Protein AF-A0A6L5GG26-F1 (afdb_monomer_lite)

Radius of gyration: 34.97 Å; chains: 1; bounding box: 91×90×114 Å

Foldseek 3Di:
DDDDDDPDDPDPDDDPPPDPPPPPDDDDDPDDDDDDPPPDPPPPPQFDEAPPPPFPDDSAQLLLVLLLLLLAAALAAPLLLLAFAADQLAFAFAPVLSSLQSQQSYFVPNRCVHLVVVLVCLVCVPLVVLVCVLVVLVVVLVVVCVPDDDPVSVVVNVQSVLVSVVSVVVSVVSVVLSVLSNVLSVLSCVLCVNNNSHHHAQAWDWDADDDLLVRQWIFTGGHQARDHGDIDGLVCQLVVLSNLSHHSVLSVVLVVQLVVQLVVQQVQQQDPVNCVVVVNDNPPTQDSVNSSVVSSVVSCVVCVVVVVVSVVVSVVSNVVSSVSSNVSSVSSVVSVVSSDDDPDPDDRRPPDDVVVVPDDPPDDDPRGRNHRRHRDDDTHSDTHDSPPPDPPDDPPPPDDDDDDDDDDDDDDDDDDDDDDDDDDDDDDDDDDDDDDDDDDDDDDDDDDDDDD

Sequence (452 aa):
MSDDQSYLGLDAAAPVAAAPAFGYVEAPAADAPPGPVETQPGIVAVRPPCSNAACGNATVHPAEQAWQQLVSAVPVERQLFRLRPKESAMAYPTEADFRAAVAAVRPEQADAHSLERLRGAWTEEVSGRLADWSEQIRSNLNDLAEGWSGADFEAFEAACGQTRELVEDLIDDVDTTVASLQSTEDALYSLQGGDSGEIPYPAPQFWIDGDWHSWVSVHVRPAWWHGDCIQYTCEEAEHVLALGGGDPELATEIIDYIDERILHYIDYYSSPVTIEREGLDPSRGLTVEEAKELAVADAVEHYGTLVDQNWGAYDARHAEIDDDIAQRGADTDAEDRSVRTVRSDKEYPSAADPAYMDLEPPPMDPPAGAAQPQATEDPSLEPPVAETPPPAGEEPAEDDQVSGGLASGGTGSAATGSGGGAFPASAAATAAPSAGAATAAGTTLGAATAAG

Structure (mmCIF, N/CA/C/O backbone):
data_AF-A0A6L5GG26-F1
#
_entry.id   AF-A0A6L5GG26-F1
#
loop_
_atom_site.group_PDB
_atom_site.id
_atom_site.type_symbol
_atom_site.label_atom_id
_atom_site.label_alt_id
_atom_site.label_comp_id
_atom_site.label_asym_id
_atom_site.label_entity_id
_atom_site.label_seq_id
_atom_site.pdbx_PDB_ins_code
_atom_site.Cartn_x
_atom_site.Cartn_y
_atom_site.Cartn_z
_atom_site.occupancy
_atom_site.B_iso_or_equiv
_atom_site.auth_seq_id
_atom_site.auth_comp_id
_atom_site.auth_asym_id
_atom_site.auth_atom_id
_atom_site.pdbx_PDB_model_num
ATOM 1 N N . MET A 1 1 ? -0.793 -57.066 -12.390 1.00 39.25 1 MET A N 1
ATOM 2 C CA . MET A 1 1 ? -0.217 -55.764 -12.774 1.00 39.25 1 MET A CA 1
ATOM 3 C C . MET A 1 1 ? -1.379 -54.784 -12.706 1.00 39.25 1 MET A C 1
ATOM 5 O O . MET A 1 1 ? -1.954 -54.486 -13.736 1.00 39.25 1 MET A O 1
ATOM 9 N N . SER A 1 2 ? -1.990 -54.495 -11.555 1.00 37.44 2 SER A N 1
ATOM 10 C CA . SER A 1 2 ? -1.454 -54.205 -10.213 1.00 37.44 2 SER A CA 1
ATOM 11 C C . SER A 1 2 ? -0.486 -53.038 -10.264 1.00 37.44 2 SER A C 1
ATOM 13 O O . SER A 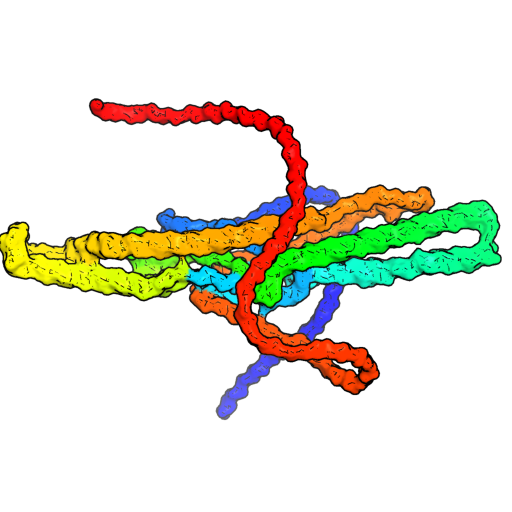1 2 ? 0.696 -53.292 -10.433 1.00 37.44 2 SER A O 1
ATOM 15 N N . ASP A 1 3 ? -1.041 -51.832 -10.171 1.00 34.97 3 ASP A N 1
ATOM 16 C CA . ASP A 1 3 ? -0.489 -50.713 -9.408 1.00 34.97 3 ASP A CA 1
ATOM 17 C C . ASP A 1 3 ? -1.676 -49.854 -8.942 1.00 34.97 3 ASP A C 1
ATOM 19 O O . ASP A 1 3 ? -2.150 -48.952 -9.627 1.00 34.97 3 ASP A O 1
ATOM 23 N N . ASP A 1 4 ? -2.204 -50.248 -7.780 1.00 37.06 4 ASP A N 1
ATOM 24 C CA . ASP A 1 4 ? -2.935 -49.381 -6.862 1.00 37.06 4 ASP A CA 1
ATOM 25 C C . ASP A 1 4 ? -1.908 -48.421 -6.246 1.00 37.06 4 ASP A C 1
ATOM 27 O O . ASP A 1 4 ? -1.039 -48.855 -5.487 1.00 37.06 4 ASP A O 1
ATOM 31 N N . GLN A 1 5 ? -2.008 -47.124 -6.534 1.00 36.12 5 GLN A N 1
ATOM 32 C CA . GLN A 1 5 ? -1.463 -46.099 -5.647 1.00 36.12 5 GLN A CA 1
ATOM 33 C C . GLN A 1 5 ? -2.622 -45.317 -5.041 1.00 36.12 5 GLN A C 1
ATOM 35 O O . GLN A 1 5 ? -3.267 -44.478 -5.662 1.00 36.12 5 GLN A O 1
ATOM 40 N N . SER A 1 6 ? -2.883 -45.693 -3.796 1.00 34.72 6 SER A N 1
ATOM 41 C CA . SER A 1 6 ? -3.738 -45.050 -2.817 1.00 34.72 6 SER A CA 1
ATOM 42 C C . SER A 1 6 ? -3.426 -43.559 -2.686 1.00 34.72 6 SER A C 1
ATOM 44 O O . SER A 1 6 ? -2.351 -43.187 -2.213 1.00 34.72 6 SER A O 1
ATOM 46 N N . TYR A 1 7 ? -4.400 -42.723 -3.033 1.00 29.70 7 TYR A N 1
ATOM 47 C CA . TYR A 1 7 ? -4.482 -41.345 -2.567 1.00 29.70 7 TYR A CA 1
ATOM 48 C C . TYR A 1 7 ? -4.871 -41.395 -1.081 1.00 29.70 7 TYR A C 1
ATOM 50 O O . TYR A 1 7 ? -5.991 -41.773 -0.731 1.00 29.70 7 TYR A O 1
ATOM 58 N N . LEU A 1 8 ? -3.892 -41.149 -0.209 1.00 30.97 8 LEU A N 1
ATOM 59 C CA . LEU A 1 8 ? -4.080 -41.041 1.236 1.00 30.97 8 LEU A CA 1
ATOM 60 C C . LEU A 1 8 ? -4.685 -39.673 1.557 1.00 30.97 8 LEU A C 1
ATOM 62 O O . LEU A 1 8 ? -4.355 -38.676 0.922 1.00 30.97 8 LEU A O 1
ATOM 66 N N . GLY A 1 9 ? -5.623 -39.686 2.498 1.00 27.36 9 GLY A N 1
ATOM 67 C CA . GLY A 1 9 ? -6.610 -38.642 2.711 1.00 27.36 9 GLY A CA 1
ATOM 68 C C . GLY A 1 9 ? -6.042 -37.284 3.109 1.00 27.36 9 GLY A C 1
ATOM 69 O O . GLY A 1 9 ? -5.126 -37.178 3.919 1.00 27.36 9 GLY A O 1
ATOM 70 N N . LEU A 1 10 ? -6.687 -36.246 2.581 1.00 30.56 10 LEU A N 1
ATOM 71 C CA . LEU A 1 10 ? -6.877 -35.010 3.323 1.00 30.56 10 LEU A CA 1
ATOM 72 C C . LEU A 1 10 ? -7.882 -35.332 4.429 1.00 30.56 10 LEU A C 1
ATOM 74 O O . LEU A 1 10 ? -9.056 -35.589 4.154 1.00 30.56 10 LEU A O 1
ATOM 78 N N . ASP A 1 11 ? -7.378 -35.418 5.656 1.00 29.95 11 ASP A N 1
ATOM 79 C CA . ASP A 1 11 ? -8.200 -35.552 6.847 1.00 29.95 11 ASP A CA 1
ATOM 80 C C . ASP A 1 11 ?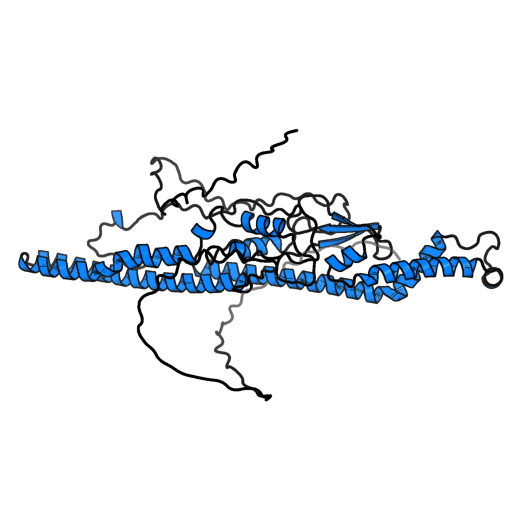 -9.250 -34.439 6.873 1.00 29.95 11 ASP A C 1
ATOM 82 O O . ASP A 1 11 ? -8.967 -33.250 6.707 1.00 29.95 11 ASP A O 1
ATOM 86 N N . ALA A 1 12 ? -10.490 -34.876 7.057 1.00 33.94 12 ALA A N 1
ATOM 87 C CA . ALA A 1 12 ? -11.631 -34.027 7.302 1.00 33.94 12 ALA A CA 1
ATOM 88 C C . ALA A 1 12 ? -11.393 -33.185 8.561 1.00 33.94 12 ALA A C 1
ATOM 90 O O . ALA A 1 12 ? -10.973 -33.720 9.583 1.00 33.94 12 ALA A O 1
ATOM 91 N N . ALA A 1 13 ? -11.724 -31.895 8.468 1.00 34.66 13 ALA A N 1
ATOM 92 C CA . ALA A 1 13 ? -12.047 -31.007 9.581 1.00 34.66 13 ALA A CA 1
ATOM 93 C C . ALA A 1 13 ? -11.188 -31.215 10.841 1.00 34.66 13 ALA A C 1
ATOM 95 O O . ALA A 1 13 ? -11.595 -31.894 11.788 1.00 34.66 13 ALA A O 1
ATOM 96 N N . ALA A 1 14 ? -10.031 -30.547 10.893 1.00 27.23 14 ALA A N 1
ATOM 97 C CA . ALA A 1 14 ? -9.472 -30.195 12.190 1.00 27.23 14 ALA A CA 1
ATOM 98 C C . ALA A 1 14 ? -10.587 -29.482 12.983 1.00 27.23 14 ALA A C 1
ATOM 100 O O . ALA A 1 14 ? -11.199 -28.552 12.446 1.00 27.23 14 ALA A O 1
ATOM 101 N N . PRO A 1 15 ? -10.926 -29.936 14.203 1.00 29.53 15 PRO A N 1
ATOM 102 C CA . PRO A 1 15 ? -11.909 -29.243 15.013 1.00 29.53 15 PRO A CA 1
ATOM 103 C C . PRO A 1 15 ? -11.440 -27.801 15.174 1.00 29.53 15 PRO A C 1
ATOM 105 O O . PRO A 1 15 ? -10.262 -27.572 15.453 1.00 29.53 15 PRO A O 1
ATOM 108 N N . VAL A 1 16 ? -12.362 -26.855 14.981 1.00 33.16 16 VAL A N 1
ATOM 109 C CA . VAL A 1 16 ? -12.198 -25.461 15.394 1.00 33.16 16 VAL A CA 1
ATOM 110 C C . VAL A 1 16 ? -11.707 -25.514 16.835 1.00 33.16 16 VAL A C 1
ATOM 112 O O . VAL A 1 16 ? -12.465 -25.857 17.744 1.00 33.16 16 VAL A O 1
ATOM 115 N N . ALA A 1 17 ? -10.409 -25.299 17.038 1.00 30.06 17 ALA A N 1
ATOM 116 C CA . ALA A 1 17 ? -9.887 -25.114 18.371 1.00 30.06 17 ALA A CA 1
ATOM 117 C C . ALA A 1 17 ? -10.632 -23.893 18.904 1.00 30.06 17 ALA A C 1
ATOM 119 O O . ALA A 1 17 ? -10.616 -22.841 18.267 1.00 30.06 17 ALA A O 1
ATOM 120 N N . ALA A 1 18 ? -11.362 -24.064 20.007 1.00 32.12 18 ALA A N 1
ATOM 121 C CA . ALA A 1 18 ? -11.977 -22.937 20.683 1.00 32.12 18 ALA A CA 1
ATOM 122 C C . ALA A 1 18 ? -10.874 -21.899 20.909 1.00 32.12 18 ALA A C 1
ATOM 124 O O . ALA A 1 18 ? -9.852 -22.217 21.526 1.00 32.12 18 ALA A O 1
ATOM 125 N N . ALA A 1 19 ? -11.058 -20.706 20.344 1.00 39.75 19 ALA A N 1
ATOM 126 C CA . ALA A 1 19 ? -10.146 -19.600 20.566 1.00 39.75 19 ALA A CA 1
ATOM 127 C C . ALA A 1 19 ? -9.978 -19.414 22.084 1.00 39.75 19 ALA A C 1
ATOM 129 O O . ALA A 1 19 ? -10.960 -19.568 22.825 1.00 39.75 19 ALA A O 1
ATOM 130 N N . PRO A 1 20 ? -8.760 -19.135 22.578 1.00 34.94 20 PRO A N 1
ATOM 131 C CA . PRO A 1 20 ? -8.593 -18.792 23.978 1.00 34.94 20 PRO A CA 1
ATOM 132 C C . PRO A 1 20 ? -9.508 -17.604 24.291 1.00 34.94 20 PRO A C 1
ATOM 134 O O . PRO A 1 20 ? -9.491 -16.593 23.592 1.00 34.94 20 PRO A O 1
ATOM 137 N N . ALA A 1 21 ? -10.345 -17.749 25.318 1.00 35.31 21 ALA A N 1
ATOM 138 C CA . ALA A 1 21 ? -11.150 -16.644 25.810 1.00 35.31 21 ALA A CA 1
ATOM 139 C C . ALA A 1 21 ? -10.213 -15.487 26.181 1.00 35.31 21 ALA A C 1
ATOM 141 O O . ALA A 1 21 ? -9.207 -15.705 26.867 1.00 35.31 21 ALA A O 1
ATOM 142 N N . PHE A 1 22 ? -10.548 -14.274 25.737 1.00 31.91 22 PHE A N 1
ATOM 143 C CA . PHE A 1 22 ? -9.876 -13.058 26.181 1.00 31.91 22 PHE A CA 1
ATOM 144 C C . PHE A 1 22 ? -9.794 -13.075 27.720 1.00 31.91 22 PHE A C 1
ATOM 146 O O . PHE A 1 22 ? -10.815 -13.124 28.404 1.00 31.91 22 PHE A O 1
ATOM 153 N N . GLY A 1 23 ? -8.574 -13.095 28.267 1.00 36.97 23 GLY A N 1
ATOM 154 C CA . GLY A 1 23 ? -8.336 -12.890 29.700 1.00 36.97 23 GLY A CA 1
ATOM 155 C C . GLY A 1 23 ? -8.005 -14.107 30.574 1.00 36.97 23 GLY A C 1
ATOM 156 O O . GLY A 1 23 ? -7.849 -13.916 31.778 1.00 36.97 23 GLY A O 1
ATOM 157 N N . TYR A 1 24 ? -7.825 -15.329 30.051 1.00 31.59 24 TYR A N 1
ATOM 158 C CA . TYR A 1 24 ? -7.264 -16.421 30.875 1.00 31.59 24 TYR A CA 1
ATOM 159 C C . TYR A 1 24 ? -5.727 -16.400 30.867 1.00 31.59 24 TYR A C 1
ATOM 161 O O . TYR A 1 24 ? -5.071 -17.229 30.242 1.00 31.59 24 TYR A O 1
ATOM 169 N N . VAL A 1 25 ? -5.148 -15.428 31.574 1.00 36.31 25 VAL A N 1
ATOM 170 C CA . VAL A 1 25 ? -3.717 -15.427 31.902 1.00 36.31 25 VAL A CA 1
ATOM 171 C C . VAL A 1 25 ? -3.555 -16.105 33.261 1.00 36.31 25 VAL A C 1
ATOM 173 O O . VAL A 1 25 ? -4.065 -15.631 34.276 1.00 36.31 25 VAL A O 1
ATOM 176 N N . GLU A 1 26 ? -2.873 -17.248 33.284 1.00 35.97 26 GLU A N 1
ATOM 177 C CA . GLU A 1 26 ? -2.429 -17.881 34.525 1.00 35.97 26 GLU A CA 1
ATOM 178 C C . GLU A 1 26 ? -1.509 -16.890 35.258 1.00 35.97 26 GLU A C 1
ATOM 180 O O . GLU A 1 26 ? -0.519 -16.424 34.694 1.00 35.97 26 GLU A O 1
ATOM 185 N N . ALA A 1 27 ? -1.890 -16.493 36.477 1.00 30.77 27 ALA A N 1
ATOM 186 C CA . ALA A 1 27 ? -1.241 -15.404 37.203 1.00 30.77 27 ALA A CA 1
ATOM 187 C C . ALA A 1 27 ? 0.287 -15.614 37.291 1.00 30.77 27 ALA A C 1
ATOM 189 O O . ALA A 1 27 ? 0.726 -16.643 37.820 1.00 30.77 27 ALA A O 1
ATOM 190 N N . PRO A 1 28 ? 1.117 -14.665 36.816 1.00 36.97 28 PRO A N 1
ATOM 191 C CA . PRO A 1 28 ? 2.559 -14.780 36.953 1.00 36.97 28 PRO A CA 1
ATOM 192 C C . PRO A 1 28 ? 2.967 -14.666 38.427 1.00 36.97 28 PRO A C 1
ATOM 194 O O . PRO A 1 28 ? 2.365 -13.942 39.221 1.00 36.97 28 PRO A O 1
ATOM 197 N N . ALA A 1 29 ? 4.012 -15.407 38.800 1.00 41.41 29 ALA A N 1
ATOM 198 C CA . ALA A 1 29 ? 4.591 -15.364 40.137 1.00 41.41 29 ALA A CA 1
ATOM 199 C C . ALA A 1 29 ? 5.025 -13.931 40.506 1.00 41.41 29 ALA A C 1
ATOM 201 O O . ALA A 1 29 ? 5.680 -13.249 39.719 1.00 41.41 29 ALA A O 1
ATOM 202 N N . ALA A 1 30 ? 4.679 -13.509 41.723 1.00 39.22 30 ALA A N 1
ATOM 203 C CA . ALA A 1 30 ? 4.648 -12.126 42.208 1.00 39.22 30 ALA A CA 1
ATOM 204 C C . ALA A 1 30 ? 5.999 -11.373 42.346 1.00 39.22 30 ALA A C 1
ATOM 206 O O . ALA A 1 30 ? 6.051 -10.396 43.081 1.00 39.22 30 ALA A O 1
ATOM 207 N N . ASP A 1 31 ? 7.079 -11.780 41.670 1.00 36.59 31 ASP A N 1
ATOM 208 C CA . ASP A 1 31 ? 8.434 -11.240 41.915 1.00 36.59 31 ASP A CA 1
ATOM 209 C C . ASP A 1 31 ? 9.256 -10.899 40.647 1.00 36.59 31 ASP A C 1
ATOM 211 O O . ASP A 1 31 ? 10.481 -10.766 40.717 1.00 36.59 31 ASP A O 1
ATOM 215 N N . ALA A 1 32 ? 8.634 -10.724 39.475 1.00 36.28 32 ALA A N 1
ATOM 216 C CA . ALA A 1 32 ? 9.358 -10.265 38.282 1.00 36.28 32 ALA A CA 1
ATOM 217 C C . ALA A 1 32 ? 9.387 -8.719 38.203 1.00 36.28 32 ALA A C 1
ATOM 219 O O . ALA A 1 32 ? 8.326 -8.099 38.146 1.00 36.28 32 ALA A O 1
ATOM 220 N N . PRO A 1 33 ? 10.567 -8.064 38.202 1.00 39.16 33 PRO A N 1
ATOM 221 C CA . PRO A 1 33 ? 10.656 -6.612 38.054 1.00 39.16 33 PRO A CA 1
ATOM 222 C C . PRO A 1 33 ? 10.202 -6.164 36.650 1.00 39.16 33 PRO A C 1
ATOM 224 O O . PRO A 1 33 ? 10.444 -6.894 35.685 1.00 39.16 33 PRO A O 1
ATOM 227 N N . PRO A 1 34 ? 9.602 -4.965 36.506 1.00 39.78 34 PRO A N 1
ATOM 228 C CA . PRO A 1 34 ? 9.145 -4.465 35.214 1.00 39.78 34 PRO A CA 1
ATOM 229 C C . PRO A 1 34 ? 10.344 -4.241 34.289 1.00 39.78 34 PRO A C 1
ATOM 231 O O . PRO A 1 34 ? 11.238 -3.438 34.575 1.00 39.78 34 PRO A O 1
ATOM 234 N N . GLY A 1 35 ? 10.378 -4.993 33.189 1.00 34.59 35 GLY A N 1
ATOM 235 C CA . GLY A 1 35 ? 11.324 -4.771 32.103 1.00 34.59 35 GLY A CA 1
ATOM 236 C C . GLY A 1 35 ? 11.020 -3.452 31.382 1.00 34.59 35 GLY A C 1
ATOM 237 O O . GLY A 1 35 ? 9.869 -3.012 31.367 1.00 34.59 35 GLY A O 1
ATOM 238 N N . PRO A 1 36 ? 12.030 -2.783 30.805 1.00 31.41 36 PRO A N 1
ATOM 239 C CA . PRO A 1 36 ? 11.798 -1.605 29.982 1.00 31.41 36 PRO A CA 1
ATOM 240 C C . PRO A 1 36 ? 10.943 -1.980 28.766 1.00 31.41 36 PRO A C 1
ATOM 242 O O . PRO A 1 36 ? 11.166 -3.018 28.148 1.00 31.41 36 PRO A O 1
ATOM 245 N N . VAL A 1 37 ? 9.994 -1.108 28.415 1.00 35.94 37 VAL A N 1
ATOM 246 C CA . VAL A 1 37 ? 9.279 -1.150 27.135 1.00 35.94 37 VAL A CA 1
ATOM 247 C C . VAL A 1 37 ? 10.316 -0.931 26.034 1.00 35.94 37 VAL A C 1
ATOM 249 O O . VAL A 1 37 ? 10.707 0.201 25.747 1.00 35.94 37 VAL A O 1
ATOM 252 N N . GLU A 1 38 ? 10.826 -2.022 25.469 1.00 30.72 38 GLU A N 1
ATOM 253 C CA . GLU A 1 38 ? 11.577 -1.986 24.222 1.00 30.72 38 GLU A CA 1
ATOM 254 C C . GLU A 1 38 ? 10.594 -1.610 23.115 1.00 30.72 38 GLU A C 1
ATOM 256 O O . GLU A 1 38 ? 9.780 -2.417 22.671 1.00 30.72 38 GLU A O 1
ATOM 261 N N . THR A 1 39 ? 10.672 -0.367 22.644 1.00 35.31 39 THR A N 1
ATOM 262 C CA . THR A 1 39 ? 10.288 -0.056 21.270 1.00 35.31 39 THR A CA 1
ATOM 263 C C . THR A 1 39 ? 11.068 -1.009 20.374 1.00 35.31 39 THR A C 1
ATOM 265 O O . THR A 1 39 ? 12.291 -0.889 20.267 1.00 35.31 39 THR A O 1
ATOM 268 N N . GLN A 1 40 ? 10.377 -1.990 19.785 1.00 42.44 40 GLN A N 1
ATOM 269 C CA . GLN A 1 40 ? 11.009 -2.952 18.892 1.00 42.44 40 GLN A CA 1
ATOM 270 C C . GLN A 1 40 ? 11.770 -2.183 17.803 1.00 42.44 40 GLN A C 1
ATOM 272 O O . GLN A 1 40 ? 11.170 -1.368 17.094 1.00 42.44 40 GLN A O 1
ATOM 277 N N . PRO A 1 41 ? 13.084 -2.415 17.642 1.00 35.88 41 PRO A N 1
ATOM 278 C CA . PRO A 1 41 ? 13.752 -2.016 16.423 1.00 35.88 41 PRO A CA 1
ATOM 279 C C . PRO A 1 41 ? 13.068 -2.802 15.310 1.00 35.88 41 PRO A C 1
ATOM 281 O O . PRO A 1 41 ? 13.071 -4.033 15.345 1.00 35.88 41 PRO A O 1
ATOM 284 N N . GLY A 1 42 ? 12.441 -2.102 14.359 1.00 41.41 42 GLY A N 1
ATOM 285 C CA . GLY A 1 42 ? 11.916 -2.736 13.157 1.00 41.41 42 GLY A CA 1
ATOM 286 C C . GLY A 1 42 ? 13.000 -3.658 12.620 1.00 41.41 42 GLY A C 1
ATOM 287 O O . GLY A 1 42 ? 14.117 -3.203 12.357 1.00 41.41 42 GLY A O 1
ATOM 288 N N . ILE A 1 43 ? 12.720 -4.961 12.563 1.00 44.97 43 ILE A N 1
ATOM 289 C CA . ILE A 1 43 ? 13.654 -5.942 12.021 1.00 44.97 43 ILE A CA 1
ATOM 290 C C . ILE A 1 43 ? 13.646 -5.721 10.511 1.00 44.97 43 ILE A C 1
ATOM 292 O O . ILE A 1 43 ? 13.061 -6.482 9.749 1.00 44.97 43 ILE A O 1
ATOM 296 N N . VAL A 1 44 ? 14.280 -4.637 10.068 1.00 50.31 44 VAL A N 1
ATOM 297 C CA . VAL A 1 44 ? 14.690 -4.476 8.686 1.00 50.31 44 VAL A CA 1
ATOM 298 C C . VAL A 1 44 ? 15.762 -5.535 8.512 1.00 50.31 44 VAL A C 1
ATOM 300 O O . VAL A 1 44 ? 16.923 -5.334 8.874 1.00 50.31 44 VAL A O 1
ATOM 303 N N . ALA A 1 45 ? 15.356 -6.714 8.044 1.00 56.81 45 ALA A N 1
ATOM 304 C CA . ALA A 1 45 ? 16.304 -7.690 7.550 1.00 56.81 45 ALA A CA 1
ATOM 305 C C . ALA A 1 45 ? 17.192 -6.938 6.553 1.00 56.81 45 ALA A C 1
ATOM 307 O O . ALA A 1 45 ? 16.696 -6.370 5.580 1.00 56.81 45 ALA A O 1
ATOM 308 N N . VAL A 1 46 ? 18.489 -6.829 6.850 1.00 68.62 46 VAL A N 1
ATOM 309 C CA . VAL A 1 46 ? 19.433 -6.145 5.967 1.00 68.62 46 VAL A CA 1
ATOM 310 C C . VAL A 1 46 ? 19.499 -6.973 4.692 1.00 68.62 46 VAL A C 1
ATOM 312 O O . VAL A 1 46 ? 20.186 -7.993 4.638 1.00 68.62 46 VAL A O 1
ATOM 315 N N . ARG A 1 47 ? 18.725 -6.571 3.683 1.00 85.12 47 ARG A N 1
ATOM 316 C CA . ARG A 1 47 ? 18.696 -7.255 2.395 1.00 85.12 47 ARG A CA 1
ATOM 317 C C . ARG A 1 47 ? 19.967 -6.904 1.632 1.00 85.12 47 ARG A C 1
ATOM 319 O O . ARG A 1 47 ? 20.336 -5.725 1.584 1.00 85.12 47 ARG A O 1
ATOM 326 N N . PRO A 1 48 ? 20.663 -7.900 1.056 1.00 86.12 48 PRO A N 1
ATOM 327 C CA . PRO A 1 48 ? 21.876 -7.626 0.311 1.00 86.12 48 PRO A CA 1
ATOM 328 C C . PRO A 1 48 ? 21.568 -6.702 -0.883 1.00 86.12 48 PRO A C 1
ATOM 330 O O . PRO A 1 48 ? 20.501 -6.821 -1.508 1.00 86.12 48 PRO A O 1
ATOM 333 N N . PRO A 1 49 ? 22.478 -5.763 -1.201 1.00 88.56 49 PRO A N 1
ATOM 334 C CA . PRO A 1 49 ? 22.406 -5.024 -2.451 1.00 88.56 49 PRO A CA 1
ATOM 335 C C . PRO A 1 49 ? 22.585 -5.962 -3.644 1.00 88.56 49 PRO A C 1
ATOM 337 O O . PRO A 1 49 ? 23.012 -7.108 -3.494 1.00 88.56 49 PRO A O 1
ATOM 340 N N . CYS A 1 50 ? 22.239 -5.457 -4.827 1.00 92.06 50 CYS A N 1
ATOM 341 C CA . CYS A 1 50 ? 22.520 -6.146 -6.082 1.00 92.06 50 CYS A CA 1
ATOM 342 C C . CYS A 1 50 ? 24.021 -6.466 -6.193 1.00 92.06 50 CYS A C 1
ATOM 344 O O . CYS A 1 50 ? 24.865 -5.700 -5.717 1.00 92.06 50 CYS A O 1
ATOM 346 N N . SER A 1 51 ? 24.358 -7.593 -6.821 1.00 93.38 51 SER A N 1
ATOM 347 C CA . SER A 1 51 ? 25.747 -7.977 -7.083 1.00 93.38 51 SER A CA 1
ATOM 348 C C . SER A 1 51 ? 26.449 -6.990 -8.022 1.00 93.38 51 SER A C 1
ATOM 350 O O . SER A 1 51 ? 27.661 -6.785 -7.908 1.00 93.38 51 SER A O 1
ATOM 352 N N . ASN A 1 52 ? 25.685 -6.323 -8.895 1.00 91.31 52 ASN A N 1
ATOM 353 C CA . ASN A 1 52 ? 26.147 -5.182 -9.669 1.00 91.31 52 ASN A CA 1
ATOM 354 C C . ASN A 1 52 ? 26.178 -3.929 -8.780 1.00 91.31 52 ASN A C 1
ATOM 356 O O . ASN A 1 52 ? 25.143 -3.362 -8.433 1.00 91.31 52 ASN A O 1
ATOM 360 N N . ALA A 1 53 ? 27.386 -3.476 -8.438 1.00 91.12 53 ALA A N 1
ATOM 361 C CA . ALA A 1 53 ? 27.599 -2.312 -7.579 1.00 91.12 53 ALA A CA 1
ATOM 362 C C . ALA A 1 53 ? 27.112 -0.980 -8.188 1.00 91.12 53 ALA A C 1
ATOM 364 O O . ALA A 1 53 ? 27.006 0.002 -7.455 1.00 91.12 53 ALA A O 1
ATOM 365 N N . ALA A 1 54 ? 26.853 -0.932 -9.500 1.00 91.38 54 ALA A N 1
ATOM 366 C CA . ALA A 1 54 ? 26.290 0.231 -10.181 1.00 91.38 54 ALA A CA 1
ATOM 367 C C . ALA A 1 54 ? 24.752 0.235 -10.203 1.00 91.38 54 ALA A C 1
ATOM 369 O O . ALA A 1 54 ? 24.166 1.267 -10.525 1.00 91.38 54 ALA A O 1
ATOM 370 N N . CYS A 1 55 ? 24.107 -0.884 -9.845 1.00 91.81 55 CYS A N 1
ATOM 371 C CA . CYS A 1 55 ? 22.654 -0.998 -9.858 1.00 91.81 55 CYS A CA 1
ATOM 372 C C . CYS A 1 55 ? 22.014 0.034 -8.921 1.00 91.81 55 CYS A C 1
ATOM 374 O O . CYS A 1 55 ? 22.311 0.078 -7.725 1.00 91.81 55 CYS A O 1
ATOM 376 N N . GLY A 1 56 ? 21.133 0.864 -9.484 1.00 91.06 56 GLY A N 1
ATOM 377 C CA . GLY A 1 56 ? 20.456 1.956 -8.784 1.00 91.06 56 GLY A CA 1
ATOM 378 C C . GLY A 1 56 ? 19.206 1.545 -8.003 1.00 91.06 56 GLY A C 1
ATOM 379 O O . GLY A 1 56 ? 18.674 2.371 -7.264 1.00 91.06 56 GLY A O 1
ATOM 380 N N . ASN A 1 57 ? 18.741 0.297 -8.138 1.00 93.19 57 ASN A N 1
ATOM 381 C CA . ASN A 1 57 ? 17.572 -0.194 -7.403 1.00 93.19 57 ASN A CA 1
ATOM 382 C C . ASN A 1 57 ? 17.830 -0.161 -5.891 1.00 93.19 57 ASN A C 1
ATOM 384 O O . ASN A 1 57 ? 18.872 -0.615 -5.404 1.00 93.19 57 ASN A O 1
ATOM 388 N N . ALA A 1 58 ? 16.856 0.334 -5.131 1.00 91.69 58 ALA A N 1
ATOM 389 C CA . ALA A 1 58 ? 16.967 0.411 -3.686 1.00 91.69 58 ALA A CA 1
ATOM 390 C C . ALA A 1 58 ? 16.932 -0.995 -3.069 1.00 91.69 58 ALA A C 1
ATOM 392 O O . ALA A 1 58 ? 16.198 -1.880 -3.500 1.00 91.69 58 ALA A O 1
ATOM 393 N N . THR A 1 59 ? 17.711 -1.226 -2.011 1.00 90.38 59 THR A N 1
ATOM 394 C CA . THR A 1 59 ? 17.627 -2.488 -1.249 1.00 90.38 59 THR A CA 1
ATOM 395 C C . THR A 1 59 ? 16.315 -2.610 -0.485 1.00 90.38 59 THR A C 1
ATOM 397 O O . THR A 1 59 ? 15.809 -3.718 -0.266 1.00 90.38 59 THR A O 1
ATOM 400 N N . VAL A 1 60 ? 15.777 -1.457 -0.084 1.00 91.25 60 VAL A N 1
ATOM 401 C CA . VAL A 1 60 ? 14.469 -1.302 0.532 1.00 91.25 60 VAL A CA 1
ATOM 402 C C . VAL A 1 60 ? 13.617 -0.386 -0.308 1.00 91.25 60 VAL A C 1
ATOM 404 O O . VAL A 1 60 ? 13.969 0.777 -0.495 1.00 91.25 60 VAL A O 1
ATOM 407 N N . HIS A 1 61 ? 12.516 -0.931 -0.821 1.00 93.00 61 HIS A N 1
ATOM 408 C CA . HIS A 1 61 ? 11.584 -0.152 -1.603 1.00 93.00 61 HIS A CA 1
ATOM 409 C C . HIS A 1 61 ? 10.897 0.874 -0.675 1.00 93.00 61 HIS A C 1
ATOM 411 O O . HIS A 1 61 ? 10.435 0.506 0.410 1.00 93.00 61 HIS A O 1
ATOM 417 N N . PRO A 1 62 ? 10.831 2.165 -1.056 1.00 92.12 62 PRO A N 1
ATOM 418 C CA . PRO A 1 62 ? 10.384 3.247 -0.172 1.00 92.12 62 PRO A CA 1
ATOM 419 C C . PRO A 1 62 ? 8.956 3.059 0.365 1.00 92.12 62 PRO A C 1
ATOM 421 O O . PRO A 1 62 ? 8.692 3.369 1.524 1.00 92.12 62 PRO A O 1
ATOM 424 N N . ALA A 1 63 ? 8.056 2.492 -0.441 1.00 94.69 63 ALA A N 1
ATOM 425 C CA . ALA A 1 63 ? 6.672 2.232 -0.045 1.00 94.69 63 ALA A CA 1
ATOM 426 C C . ALA A 1 63 ? 6.460 1.008 0.880 1.00 94.69 63 ALA A C 1
ATOM 428 O O . ALA A 1 63 ? 5.360 0.835 1.401 1.00 94.69 63 ALA A O 1
ATOM 429 N N . GLU A 1 64 ? 7.471 0.160 1.138 1.00 94.31 64 GLU A N 1
ATOM 430 C CA . GLU A 1 64 ? 7.275 -1.088 1.908 1.00 94.31 64 GLU A CA 1
ATOM 431 C C . GLU A 1 64 ? 6.767 -0.849 3.331 1.00 94.31 64 GLU A C 1
ATOM 433 O O . GLU A 1 64 ? 5.940 -1.613 3.824 1.00 94.31 64 GLU A O 1
ATOM 438 N N . GLN A 1 65 ? 7.273 0.181 4.015 1.00 92.00 65 GLN A N 1
ATOM 439 C CA . GLN A 1 65 ? 6.893 0.452 5.403 1.00 92.00 65 GLN A CA 1
ATOM 440 C C . GLN A 1 65 ? 5.446 0.943 5.497 1.00 92.00 65 GLN A C 1
ATOM 442 O O . GLN A 1 65 ? 4.674 0.415 6.295 1.00 92.00 65 GLN A O 1
ATOM 447 N N . ALA A 1 66 ? 5.079 1.917 4.662 1.00 93.62 66 ALA A N 1
ATOM 448 C CA . ALA A 1 66 ? 3.725 2.458 4.622 1.00 93.62 66 ALA A CA 1
ATOM 449 C C . ALA A 1 66 ? 2.706 1.385 4.207 1.00 93.62 66 ALA A C 1
ATOM 451 O O . ALA A 1 66 ? 1.620 1.313 4.777 1.00 93.62 66 ALA A O 1
ATOM 452 N N . TRP A 1 67 ? 3.081 0.489 3.288 1.00 95.31 67 TRP A N 1
ATOM 453 C CA . TRP A 1 67 ? 2.238 -0.644 2.915 1.00 95.31 67 TRP A CA 1
ATOM 454 C C . TRP A 1 67 ? 2.018 -1.623 4.075 1.00 95.31 67 TRP A C 1
ATOM 456 O O . TRP A 1 67 ? 0.889 -2.033 4.332 1.00 95.31 67 TRP A O 1
ATOM 466 N N . GLN A 1 68 ? 3.074 -1.975 4.819 1.00 93.56 68 GLN A N 1
ATOM 467 C CA . GLN A 1 68 ? 2.944 -2.840 5.999 1.00 93.56 68 GLN A CA 1
ATOM 468 C C . GLN A 1 68 ? 2.039 -2.206 7.058 1.00 93.56 68 GLN A C 1
ATOM 470 O O . GLN A 1 68 ? 1.184 -2.888 7.616 1.00 93.56 68 GLN A O 1
ATOM 475 N N . GLN A 1 69 ? 2.177 -0.902 7.306 1.00 91.56 69 GLN A N 1
ATOM 476 C CA . GLN A 1 69 ? 1.285 -0.177 8.214 1.00 91.56 69 GLN A CA 1
ATOM 477 C C . GLN A 1 69 ? -0.168 -0.255 7.738 1.00 91.56 69 GLN A C 1
ATOM 479 O O . GLN A 1 69 ? -1.030 -0.688 8.502 1.00 91.56 69 GLN A O 1
ATOM 484 N N . LEU A 1 70 ? -0.416 0.057 6.462 1.00 93.44 70 LEU A N 1
ATOM 485 C CA . LEU A 1 70 ? -1.741 -0.013 5.851 1.00 93.44 70 LEU A CA 1
ATOM 486 C C . LEU A 1 70 ? -2.383 -1.397 6.018 1.00 93.44 70 LEU A C 1
ATOM 488 O O . LEU A 1 70 ? -3.558 -1.478 6.355 1.00 93.44 70 LEU A O 1
ATOM 492 N N . VAL A 1 71 ? -1.636 -2.485 5.807 1.00 93.06 71 VAL A N 1
ATOM 493 C CA . VAL A 1 71 ? -2.170 -3.863 5.808 1.00 93.06 71 VAL A CA 1
ATOM 494 C C . VAL A 1 71 ? -2.243 -4.497 7.200 1.00 93.06 71 VAL A C 1
ATOM 496 O O . VAL A 1 71 ? -2.989 -5.464 7.392 1.00 93.06 71 VAL A O 1
ATOM 499 N N . SER A 1 72 ? -1.504 -3.957 8.173 1.00 90.81 72 SER A N 1
ATOM 500 C CA . SER A 1 72 ? -1.456 -4.479 9.546 1.00 90.81 72 SER A CA 1
ATOM 501 C C . SER A 1 72 ? -2.802 -4.445 10.263 1.00 90.81 72 SER A C 1
ATOM 503 O O . SER A 1 72 ? -3.107 -5.356 11.032 1.00 90.81 72 SER A O 1
ATOM 505 N N . ALA A 1 73 ? -3.637 -3.448 9.967 1.00 89.25 73 ALA A N 1
ATOM 506 C CA . ALA A 1 73 ? -4.990 -3.386 10.490 1.00 89.25 73 ALA A CA 1
ATOM 507 C C . ALA A 1 73 ? -5.877 -4.483 9.878 1.00 89.25 73 ALA A C 1
ATOM 509 O O . ALA A 1 73 ? -5.813 -4.763 8.676 1.00 89.25 73 ALA A O 1
ATOM 510 N N . VAL A 1 74 ? -6.750 -5.065 10.703 1.00 92.31 74 VAL A N 1
ATOM 511 C CA . VAL A 1 74 ? -7.768 -6.039 10.289 1.00 92.31 74 VAL A CA 1
ATOM 512 C C . VAL A 1 74 ? -9.144 -5.455 10.631 1.00 92.31 74 VAL A C 1
ATOM 514 O O . VAL A 1 74 ? -9.603 -5.604 11.762 1.00 92.31 74 VAL A O 1
ATOM 517 N N . PRO A 1 75 ? -9.799 -4.735 9.703 1.00 92.06 75 PRO A N 1
ATOM 518 C CA . PRO A 1 75 ? -11.086 -4.101 9.982 1.00 92.06 75 PRO A CA 1
ATOM 519 C C . PRO A 1 75 ? -12.190 -5.139 10.214 1.00 92.06 75 PRO A C 1
ATOM 521 O O . PRO A 1 75 ? -12.823 -5.149 11.265 1.00 92.06 75 PRO A O 1
ATOM 524 N N . VAL A 1 76 ? -12.343 -6.065 9.264 1.00 92.50 76 VAL A N 1
ATOM 525 C CA . VAL A 1 76 ? -13.403 -7.084 9.244 1.00 92.50 76 VAL A CA 1
ATOM 526 C C . VAL A 1 76 ? -12.816 -8.488 9.194 1.00 92.50 76 VAL A C 1
ATOM 528 O O . VAL A 1 76 ? -11.697 -8.695 8.707 1.00 92.50 76 VAL A O 1
ATOM 531 N N . GLU A 1 77 ? -13.578 -9.470 9.663 1.00 89.25 77 GLU A N 1
ATOM 532 C CA . GLU A 1 77 ? -13.172 -10.872 9.601 1.00 89.25 77 GLU A CA 1
ATOM 533 C C . GLU A 1 77 ? -13.041 -11.361 8.146 1.00 89.25 77 GLU A C 1
ATOM 535 O O . GLU A 1 77 ? -13.750 -10.929 7.230 1.00 89.25 77 GLU A O 1
ATOM 540 N N . ARG A 1 78 ? -12.124 -12.307 7.907 1.00 85.88 78 ARG A N 1
ATOM 541 C CA . ARG A 1 78 ? -11.922 -13.005 6.621 1.00 85.88 78 ARG A CA 1
ATOM 542 C C . ARG A 1 78 ? -11.563 -12.080 5.454 1.00 85.88 78 ARG A C 1
ATOM 544 O O . ARG A 1 78 ? -11.558 -12.507 4.297 1.00 85.88 78 ARG A O 1
ATOM 551 N N . GLN A 1 79 ? -11.205 -10.829 5.736 1.00 85.00 79 GLN A N 1
ATOM 552 C CA . GLN A 1 79 ? -10.811 -9.845 4.730 1.00 85.00 79 GLN A CA 1
ATOM 553 C C . GLN A 1 79 ? -9.577 -10.292 3.939 1.00 85.00 79 GLN A C 1
ATOM 555 O O . GLN A 1 79 ? -9.443 -9.953 2.765 1.00 85.00 79 GLN A O 1
ATOM 560 N N . LEU A 1 80 ? -8.698 -11.090 4.561 1.00 81.25 80 LEU A N 1
ATOM 561 C CA . LEU A 1 80 ? -7.475 -11.587 3.933 1.00 81.25 80 LEU A CA 1
ATOM 562 C C . LEU A 1 80 ? -7.745 -12.250 2.584 1.00 81.25 80 LEU A C 1
ATOM 564 O O . LEU A 1 80 ? -6.920 -12.078 1.707 1.00 81.25 80 LEU A O 1
ATOM 568 N N . PHE A 1 81 ? -8.875 -12.941 2.399 1.00 78.12 81 PHE A N 1
ATOM 569 C CA . PHE A 1 81 ? -9.231 -13.622 1.144 1.00 78.12 81 PHE A CA 1
ATOM 570 C C . PHE A 1 81 ? -9.826 -12.691 0.079 1.00 78.12 81 PHE A C 1
ATOM 572 O O . PHE A 1 81 ? -9.918 -13.064 -1.086 1.00 78.12 81 PHE A O 1
ATOM 579 N N . ARG A 1 82 ? -10.250 -11.484 0.469 1.00 84.38 82 ARG A N 1
ATOM 580 C CA . ARG A 1 82 ? -10.849 -10.487 -0.432 1.00 84.38 82 ARG A CA 1
ATOM 581 C C . ARG A 1 82 ? -9.821 -9.516 -0.994 1.00 84.38 82 ARG A C 1
ATOM 583 O O . ARG A 1 82 ? -10.023 -8.998 -2.086 1.00 84.38 82 ARG A O 1
ATOM 590 N N . LEU A 1 83 ? -8.740 -9.273 -0.250 1.00 90.75 83 LEU A N 1
ATOM 591 C CA . LEU A 1 83 ? -7.673 -8.383 -0.691 1.00 90.75 83 LEU A CA 1
ATOM 592 C C . LEU A 1 83 ? -7.022 -8.912 -1.970 1.00 90.75 83 LEU A C 1
ATOM 594 O O . LEU A 1 83 ? -6.798 -10.118 -2.107 1.00 90.75 83 LEU A O 1
ATOM 598 N N . ARG A 1 84 ? -6.702 -7.994 -2.876 1.00 92.12 84 ARG A N 1
ATOM 599 C CA . ARG A 1 84 ? -5.954 -8.224 -4.110 1.00 92.12 84 ARG A CA 1
ATOM 600 C C . ARG A 1 84 ? -5.180 -6.958 -4.489 1.00 92.12 84 ARG A C 1
ATOM 602 O O . ARG A 1 84 ? -5.654 -5.859 -4.192 1.00 92.12 84 ARG A O 1
ATOM 609 N N . PRO A 1 85 ? -4.022 -7.073 -5.155 1.00 91.62 85 PRO A N 1
ATOM 610 C CA . PRO A 1 85 ? -3.332 -5.924 -5.726 1.00 91.62 85 PRO A CA 1
ATOM 611 C C . PRO A 1 85 ? -4.259 -5.113 -6.640 1.00 91.62 85 PRO A C 1
ATOM 613 O O . PRO A 1 85 ? -4.957 -5.672 -7.487 1.00 91.62 85 PRO A O 1
ATOM 616 N N . LYS A 1 86 ? -4.263 -3.794 -6.460 1.00 91.19 86 LYS A N 1
ATOM 617 C CA . LYS A 1 86 ? -4.960 -2.834 -7.321 1.00 91.19 86 LYS A CA 1
ATOM 618 C C . LYS A 1 86 ? -4.316 -2.809 -8.703 1.00 91.19 86 LYS A C 1
ATOM 620 O O . LYS A 1 86 ? -3.092 -2.758 -8.803 1.00 91.19 86 LYS A O 1
ATOM 625 N N . GLU A 1 87 ? -5.141 -2.788 -9.749 1.00 84.56 87 GLU A N 1
ATOM 626 C CA . GLU A 1 87 ? -4.671 -2.682 -11.130 1.00 84.56 87 GLU A CA 1
ATOM 627 C C . GLU A 1 87 ? -3.924 -1.353 -11.334 1.00 84.56 87 GLU A C 1
ATOM 629 O O . GLU A 1 87 ? -4.477 -0.282 -11.072 1.00 84.56 87 GLU A O 1
ATOM 634 N N . SER A 1 88 ? -2.659 -1.409 -11.753 1.00 77.56 88 SER A N 1
ATOM 635 C CA . SER A 1 88 ? -1.775 -0.233 -11.770 1.00 77.56 88 SER A CA 1
ATOM 636 C C . SER A 1 88 ? -1.020 -0.028 -13.085 1.00 77.56 88 SER A C 1
ATOM 638 O O . SER A 1 88 ? -0.097 0.784 -13.161 1.00 77.56 88 SER A O 1
ATOM 640 N N . ALA A 1 89 ? -1.428 -0.753 -14.134 1.00 81.44 89 ALA A N 1
ATOM 641 C CA . ALA A 1 89 ? -0.753 -0.786 -15.432 1.00 81.44 89 ALA A CA 1
ATOM 642 C C . ALA A 1 89 ? 0.756 -1.091 -15.329 1.00 81.44 89 ALA A C 1
ATOM 644 O O . ALA A 1 89 ? 1.508 -0.739 -16.225 1.00 81.44 89 ALA A O 1
ATOM 645 N N . MET A 1 90 ? 1.196 -1.728 -14.244 1.00 88.69 90 MET A N 1
ATOM 646 C CA . MET A 1 90 ? 2.554 -2.217 -14.019 1.00 88.69 90 MET A CA 1
ATOM 647 C C . MET A 1 90 ? 2.480 -3.650 -13.497 1.00 88.69 90 MET A C 1
ATOM 649 O O . MET A 1 90 ? 1.395 -4.160 -13.211 1.00 88.69 90 MET A O 1
ATOM 653 N N . ALA A 1 91 ? 3.629 -4.309 -13.395 1.00 90.56 91 ALA A N 1
ATOM 654 C CA . ALA A 1 91 ? 3.681 -5.685 -12.939 1.00 90.56 91 ALA A CA 1
ATOM 655 C C . ALA A 1 91 ? 3.173 -5.859 -11.496 1.00 90.56 91 ALA A C 1
ATOM 657 O O . ALA A 1 91 ? 3.424 -5.039 -10.608 1.00 90.56 91 ALA A O 1
ATOM 658 N N . TYR A 1 92 ? 2.496 -6.979 -11.276 1.00 91.12 92 TYR A N 1
ATOM 659 C CA . TYR A 1 92 ? 1.918 -7.413 -10.014 1.00 91.12 92 TYR A CA 1
ATOM 660 C C . TYR A 1 92 ? 2.855 -8.371 -9.276 1.00 91.12 92 TYR A C 1
ATOM 662 O O . TYR A 1 92 ? 3.632 -9.091 -9.911 1.00 91.12 92 TYR A O 1
ATOM 670 N N . PRO A 1 93 ? 2.757 -8.463 -7.939 1.00 92.69 93 PRO A N 1
ATOM 671 C CA . PRO A 1 93 ? 3.236 -9.655 -7.254 1.00 92.69 93 PRO A CA 1
ATOM 672 C C . PRO A 1 93 ? 2.443 -10.875 -7.737 1.00 92.69 93 PRO A C 1
ATOM 674 O O . PRO A 1 93 ? 1.283 -10.760 -8.149 1.00 92.69 93 PRO A O 1
ATOM 677 N N . THR A 1 94 ? 3.039 -12.060 -7.638 1.00 90.94 94 THR A N 1
ATOM 678 C CA . THR A 1 94 ? 2.267 -13.293 -7.790 1.00 90.94 94 THR A CA 1
ATOM 679 C C . THR A 1 94 ? 1.264 -13.429 -6.642 1.00 90.94 94 THR A C 1
ATOM 681 O O . THR A 1 94 ? 1.421 -12.828 -5.576 1.00 90.94 94 THR A O 1
ATOM 684 N N . GLU A 1 95 ? 0.211 -14.227 -6.838 1.00 90.25 95 GLU A N 1
ATOM 685 C CA . GLU A 1 95 ? -0.786 -14.464 -5.784 1.00 90.25 95 GLU A CA 1
ATOM 686 C C . GLU A 1 95 ? -0.139 -15.066 -4.525 1.00 90.25 95 GLU A C 1
ATOM 688 O O . GLU A 1 95 ? -0.479 -14.683 -3.406 1.00 90.25 95 GLU A O 1
ATOM 693 N N . ALA A 1 96 ? 0.831 -15.970 -4.695 1.00 90.00 96 ALA A N 1
ATOM 694 C CA . ALA A 1 96 ? 1.546 -16.590 -3.584 1.00 90.00 96 ALA A CA 1
ATOM 695 C C . ALA A 1 96 ? 2.338 -15.554 -2.772 1.00 90.00 96 ALA A C 1
ATOM 697 O O . ALA A 1 96 ? 2.181 -15.493 -1.550 1.00 90.00 96 ALA A O 1
ATOM 698 N N . ASP A 1 97 ? 3.119 -14.704 -3.445 1.00 92.31 97 ASP A N 1
ATOM 699 C CA . ASP A 1 97 ? 3.914 -13.663 -2.791 1.00 92.31 97 ASP A CA 1
ATOM 700 C C . ASP A 1 97 ? 3.021 -12.583 -2.153 1.00 92.31 97 ASP A C 1
ATOM 702 O O . ASP A 1 97 ? 3.282 -12.152 -1.029 1.00 92.31 97 ASP A O 1
ATOM 706 N N . PHE A 1 98 ? 1.913 -12.194 -2.799 1.00 92.75 98 PHE A N 1
ATOM 707 C CA . PHE A 1 98 ? 0.955 -11.244 -2.225 1.00 92.75 98 PHE A CA 1
ATOM 708 C C . PHE A 1 98 ? 0.323 -11.781 -0.935 1.00 92.75 98 PHE A C 1
ATOM 710 O O . PHE A 1 98 ? 0.316 -11.101 0.095 1.00 92.75 98 PHE A O 1
ATOM 717 N N . ARG A 1 99 ? -0.185 -13.020 -0.954 1.00 90.81 99 ARG A N 1
ATOM 718 C CA . ARG A 1 99 ? -0.795 -13.645 0.230 1.00 90.81 99 ARG A CA 1
ATOM 719 C C . ARG A 1 99 ? 0.230 -13.858 1.337 1.00 90.81 99 ARG A C 1
ATOM 721 O O . ARG A 1 99 ? -0.089 -13.610 2.500 1.00 90.81 99 ARG A O 1
ATOM 728 N N . ALA A 1 100 ? 1.450 -14.269 0.990 1.00 90.62 100 ALA A N 1
ATOM 729 C CA . ALA A 1 100 ? 2.545 -14.407 1.942 1.00 90.62 100 ALA A CA 1
ATOM 730 C C . ALA A 1 100 ? 2.901 -13.061 2.589 1.00 90.62 100 ALA A C 1
ATOM 732 O O . ALA A 1 100 ? 3.079 -13.002 3.806 1.00 90.62 100 ALA A O 1
ATOM 733 N N . ALA A 1 101 ? 2.931 -11.972 1.815 1.00 92.94 101 ALA A N 1
ATOM 734 C CA . ALA A 1 101 ? 3.178 -10.635 2.338 1.00 92.94 101 ALA A CA 1
ATOM 735 C C . ALA A 1 101 ? 2.081 -10.187 3.316 1.00 92.94 101 ALA A C 1
ATOM 737 O O . ALA A 1 101 ? 2.395 -9.760 4.426 1.00 92.94 101 ALA A O 1
ATOM 738 N N . VAL A 1 102 ? 0.800 -10.345 2.960 1.00 92.56 102 VAL A N 1
ATOM 739 C CA . VAL A 1 102 ? -0.325 -10.009 3.855 1.00 92.56 102 VAL A CA 1
ATOM 740 C C . VAL A 1 102 ? -0.287 -10.852 5.138 1.00 92.56 102 VAL A C 1
ATOM 742 O O . VAL A 1 102 ? -0.453 -10.315 6.234 1.00 92.56 102 VAL A O 1
ATOM 745 N N . ALA A 1 103 ? -0.042 -12.161 5.022 1.00 90.44 103 ALA A N 1
ATOM 746 C CA . ALA A 1 103 ? 0.026 -13.075 6.163 1.00 90.44 103 ALA A CA 1
ATOM 747 C C . ALA A 1 103 ? 1.233 -12.812 7.078 1.00 90.44 103 ALA A C 1
ATOM 749 O O . ALA A 1 103 ? 1.139 -13.035 8.279 1.00 90.44 103 ALA A O 1
ATOM 750 N N . ALA A 1 104 ? 2.351 -12.323 6.536 1.00 91.94 104 ALA A N 1
ATOM 751 C CA . ALA A 1 104 ? 3.523 -11.962 7.327 1.00 91.94 104 ALA A CA 1
ATOM 752 C C . ALA A 1 104 ? 3.263 -10.728 8.204 1.00 91.94 104 ALA A C 1
ATOM 754 O O . ALA A 1 104 ? 3.639 -10.711 9.375 1.00 91.94 104 ALA A O 1
ATOM 755 N N . VAL A 1 105 ? 2.587 -9.713 7.653 1.00 92.56 105 VAL A N 1
ATOM 756 C CA . VAL A 1 105 ? 2.278 -8.463 8.367 1.00 92.56 105 VAL A CA 1
ATOM 757 C C . VAL A 1 105 ? 1.224 -8.668 9.453 1.00 92.56 105 VAL A C 1
ATOM 759 O O . VAL A 1 105 ? 1.273 -8.010 10.492 1.00 92.56 105 VAL A O 1
ATOM 762 N N . ARG A 1 106 ? 0.263 -9.566 9.223 1.00 91.19 106 ARG A N 1
ATOM 763 C CA . ARG A 1 106 ? -0.839 -9.817 10.154 1.00 91.19 106 ARG A CA 1
ATOM 764 C C . ARG A 1 106 ? -0.468 -10.870 11.213 1.00 91.19 106 ARG A C 1
ATOM 766 O O . ARG A 1 106 ? 0.419 -11.694 10.987 1.00 91.19 106 ARG A O 1
ATOM 773 N N . PRO A 1 107 ? -1.140 -10.868 12.375 1.00 88.31 107 PRO A N 1
ATOM 774 C CA . PRO A 1 107 ? -1.014 -11.944 13.357 1.00 88.31 107 PRO A CA 1
ATOM 775 C C . PRO A 1 107 ? -1.518 -13.283 12.799 1.00 88.31 107 PRO A C 1
ATOM 777 O O . PRO A 1 107 ? -2.418 -13.305 11.958 1.00 88.31 107 PRO A O 1
ATOM 780 N N . GLU A 1 108 ? -1.021 -14.407 13.331 1.00 85.75 108 GLU A N 1
ATOM 781 C CA . GLU A 1 108 ? -1.434 -15.762 12.906 1.00 85.75 108 GLU A CA 1
ATOM 782 C C . GLU A 1 108 ? -2.957 -15.991 12.998 1.00 85.75 108 GLU A C 1
ATOM 784 O O . GLU A 1 108 ? -3.528 -16.721 12.191 1.00 85.75 108 GLU A O 1
ATOM 789 N N . GLN A 1 109 ? -3.626 -15.344 13.959 1.00 86.38 109 GLN A N 1
ATOM 790 C CA . GLN A 1 109 ? -5.083 -15.374 14.141 1.00 86.38 109 GLN A CA 1
ATOM 791 C C . GLN A 1 109 ? -5.707 -14.010 13.821 1.00 86.38 109 GLN A C 1
ATOM 793 O O . GLN A 1 109 ? -6.417 -13.440 14.643 1.00 86.38 109 GLN A O 1
ATOM 798 N N . ALA A 1 110 ? -5.423 -13.470 12.633 1.00 86.94 110 ALA A N 1
ATOM 799 C CA . ALA A 1 110 ? -5.850 -12.133 12.208 1.00 86.94 110 ALA A CA 1
ATOM 800 C C . ALA A 1 110 ? -7.334 -11.823 12.503 1.00 86.94 110 ALA A C 1
ATOM 802 O O . ALA A 1 110 ? -7.631 -10.771 13.062 1.00 86.94 110 ALA A O 1
ATOM 803 N N . ASP A 1 111 ? -8.246 -12.754 12.207 1.00 88.88 111 ASP A N 1
ATOM 804 C CA . ASP A 1 111 ? -9.691 -12.576 12.428 1.00 88.88 111 ASP A CA 1
ATOM 805 C C . ASP A 1 111 ? -10.044 -12.384 13.916 1.00 88.88 111 ASP A C 1
ATOM 807 O O . ASP A 1 111 ? -10.909 -11.574 14.250 1.00 88.88 111 ASP A O 1
ATOM 811 N N . ALA A 1 112 ? -9.325 -13.055 14.826 1.00 87.88 112 ALA A N 1
ATOM 812 C CA . ALA A 1 112 ? -9.520 -12.919 16.273 1.00 87.88 112 ALA A CA 1
ATOM 813 C C . ALA A 1 112 ? -9.086 -11.544 16.809 1.00 87.88 112 ALA A C 1
ATOM 815 O O . ALA A 1 112 ? -9.496 -11.147 17.900 1.00 87.88 112 ALA A O 1
ATOM 816 N N . HIS A 1 113 ? -8.273 -10.823 16.036 1.00 87.88 113 HIS A N 1
ATOM 817 C CA . HIS A 1 113 ? -7.807 -9.471 16.328 1.00 87.88 113 HIS A CA 1
ATOM 818 C C . HIS A 1 113 ? -8.511 -8.408 15.471 1.00 87.88 113 HIS A C 1
ATOM 820 O O . HIS A 1 113 ? -8.049 -7.268 15.423 1.00 87.88 113 HIS A O 1
ATOM 826 N N . SER A 1 114 ? -9.607 -8.761 14.789 1.00 91.44 114 SER A N 1
ATOM 827 C CA . SER A 1 114 ? -10.356 -7.809 13.970 1.00 91.44 114 SER A CA 1
ATOM 828 C C . SER A 1 114 ? -11.088 -6.756 14.811 1.00 91.44 114 SER A C 1
ATOM 830 O O . SER A 1 114 ? -11.523 -7.022 15.939 1.00 91.44 114 SER A O 1
ATOM 832 N N . LEU A 1 115 ? -11.253 -5.552 14.253 1.00 91.06 115 LEU A N 1
ATOM 833 C CA . LEU A 1 115 ? -12.051 -4.495 14.884 1.00 91.06 115 LEU A CA 1
ATOM 834 C C . LEU A 1 115 ? -13.523 -4.896 14.995 1.00 91.06 115 LEU A C 1
ATOM 836 O O . LEU A 1 115 ? -14.135 -4.651 16.034 1.00 91.06 115 LEU A O 1
ATOM 840 N N . GLU A 1 116 ? -14.050 -5.589 13.987 1.00 93.31 116 GLU A N 1
ATOM 841 C CA . GLU A 1 116 ? -15.389 -6.177 14.009 1.00 93.31 116 GLU A CA 1
ATOM 842 C C . GLU A 1 116 ? -15.589 -7.092 15.231 1.00 93.31 116 GLU A C 1
ATOM 844 O O . GLU A 1 116 ? -16.555 -6.926 15.985 1.00 93.31 116 GLU A O 1
ATOM 849 N N . ARG A 1 117 ? -14.645 -8.010 15.500 1.00 91.81 117 ARG A N 1
ATOM 850 C CA . ARG A 1 117 ? -14.712 -8.901 16.668 1.00 91.81 117 ARG A CA 1
ATOM 851 C C . ARG A 1 117 ? -14.616 -8.129 17.981 1.00 91.81 117 ARG A C 1
ATOM 853 O O . ARG A 1 117 ? -15.363 -8.429 18.915 1.00 91.81 117 ARG A O 1
ATOM 860 N N . LEU A 1 118 ? -13.727 -7.136 18.060 1.00 90.19 118 LEU A N 1
ATOM 861 C CA . LEU A 1 118 ? -13.580 -6.279 19.240 1.00 90.19 118 LEU A CA 1
ATOM 862 C C . LEU A 1 118 ? -14.873 -5.501 19.531 1.00 90.19 118 LEU A C 1
ATOM 864 O O . LEU A 1 118 ? -15.333 -5.458 20.673 1.00 90.19 118 LEU A O 1
ATOM 868 N N . ARG A 1 119 ? -15.490 -4.930 18.495 1.00 91.50 119 ARG A N 1
ATOM 869 C CA . ARG A 1 119 ? -16.773 -4.225 18.571 1.00 91.50 119 ARG A CA 1
ATOM 870 C C . ARG A 1 119 ? -17.901 -5.155 19.026 1.00 91.50 119 ARG A C 1
ATOM 872 O O . ARG A 1 119 ? -18.689 -4.786 19.902 1.00 91.50 119 ARG A O 1
ATOM 879 N N . GLY A 1 120 ? -17.953 -6.369 18.476 1.00 91.38 120 GLY A N 1
ATOM 880 C CA . GLY A 1 120 ? -18.884 -7.415 18.902 1.00 91.38 120 GLY A CA 1
ATOM 881 C C . GLY A 1 120 ? -18.722 -7.763 20.383 1.00 91.38 120 GLY A C 1
ATOM 882 O O . GLY A 1 120 ? -19.707 -7.782 21.115 1.00 91.38 120 GLY A O 1
ATOM 883 N N . ALA A 1 121 ? -17.486 -7.933 20.861 1.00 90.56 121 ALA A N 1
ATOM 884 C CA . ALA A 1 121 ? -17.206 -8.232 22.267 1.00 90.56 121 ALA A CA 1
ATOM 885 C C . ALA A 1 121 ? -17.658 -7.107 23.220 1.00 90.56 121 ALA A C 1
ATOM 887 O O . ALA A 1 121 ? -18.287 -7.388 24.241 1.00 90.56 121 ALA A O 1
ATOM 888 N N . TRP A 1 122 ? -17.420 -5.834 22.882 1.00 90.12 122 TRP A N 1
ATOM 889 C CA . TRP A 1 122 ? -17.925 -4.700 23.674 1.00 90.12 122 TRP A CA 1
ATOM 890 C C . TRP A 1 122 ? -19.455 -4.673 23.760 1.00 90.12 122 TRP A C 1
ATOM 892 O O . TRP A 1 122 ? -20.020 -4.401 24.821 1.00 90.12 122 TRP A O 1
ATOM 902 N N . THR A 1 123 ? -20.132 -5.009 22.665 1.00 89.06 123 THR A N 1
ATOM 903 C CA . THR A 1 123 ? -21.597 -5.008 22.610 1.00 89.06 123 THR A CA 1
ATOM 904 C C . THR A 1 123 ? -22.186 -6.202 23.366 1.00 89.06 123 THR A C 1
ATOM 906 O O . THR A 1 123 ? -23.044 -6.040 24.231 1.00 89.06 123 THR A O 1
ATOM 909 N N . GLU A 1 124 ? -21.721 -7.415 23.075 1.00 89.25 124 GLU A N 1
ATOM 910 C CA . GLU A 1 124 ? -22.331 -8.655 23.566 1.00 89.25 124 GLU A CA 1
ATOM 911 C C . GLU A 1 124 ? -21.839 -9.050 24.963 1.00 89.25 124 GLU A C 1
ATOM 913 O O . GLU A 1 124 ? -22.629 -9.474 25.810 1.00 89.25 124 GLU A O 1
ATOM 918 N N . GLU A 1 125 ? -20.535 -8.924 25.227 1.00 87.44 125 GLU A N 1
ATOM 919 C CA . GLU A 1 125 ? -19.925 -9.415 26.466 1.00 87.44 125 GLU A CA 1
ATOM 920 C C . GLU A 1 125 ? -19.917 -8.361 27.578 1.00 87.44 125 GLU A C 1
ATOM 922 O O . GLU A 1 125 ? -19.976 -8.734 28.752 1.00 87.44 125 GLU A O 1
ATOM 927 N N . VAL A 1 126 ? -19.877 -7.069 27.230 1.00 86.88 126 VAL A N 1
ATOM 928 C CA . VAL A 1 126 ? -19.881 -5.966 28.206 1.00 86.88 126 VAL A CA 1
ATOM 929 C C . VAL A 1 126 ? -21.267 -5.337 28.314 1.00 86.88 126 VAL A C 1
ATOM 931 O O . VAL A 1 126 ? -21.928 -5.530 29.336 1.00 86.88 126 VAL A O 1
ATOM 934 N N . SER A 1 127 ? -21.741 -4.640 27.273 1.00 87.56 127 SER A N 1
ATOM 935 C CA . SER A 1 127 ? -23.037 -3.939 27.315 1.00 87.56 127 SER A CA 1
ATOM 936 C C . SER A 1 127 ? -24.195 -4.914 27.563 1.00 87.56 127 SER A C 1
ATOM 938 O O . SER A 1 127 ? -24.965 -4.737 28.506 1.00 87.56 127 SER A O 1
ATOM 940 N N . GLY A 1 128 ? -24.239 -6.037 26.839 1.00 87.81 128 GLY A N 1
ATOM 941 C CA . GLY A 1 128 ? -25.269 -7.066 27.010 1.00 87.81 128 GLY A CA 1
ATOM 942 C C . GLY A 1 128 ? -25.341 -7.673 28.418 1.00 87.81 128 GLY A C 1
ATOM 943 O O . GLY A 1 128 ? -26.426 -8.019 28.881 1.00 87.81 128 GLY A O 1
ATOM 944 N N . ARG A 1 129 ? -24.216 -7.772 29.142 1.00 87.56 129 ARG A N 1
ATOM 945 C CA . ARG A 1 129 ? -24.203 -8.271 30.532 1.00 87.56 129 ARG A CA 1
ATOM 946 C C . ARG A 1 129 ? -24.596 -7.212 31.559 1.00 87.56 129 ARG A C 1
ATOM 948 O O . ARG A 1 129 ? -25.067 -7.575 32.639 1.00 87.56 129 ARG A O 1
ATOM 955 N N . LEU A 1 130 ? -24.372 -5.937 31.249 1.00 88.44 130 LEU A N 1
ATOM 956 C CA . LEU A 1 130 ? -24.673 -4.807 32.129 1.00 88.44 130 LEU A CA 1
ATOM 957 C C . LEU A 1 130 ? -26.073 -4.225 31.904 1.00 88.44 130 LEU A C 1
ATOM 959 O O . LEU A 1 130 ? -26.598 -3.592 32.815 1.00 88.44 130 LEU A O 1
ATOM 963 N N . ALA A 1 131 ? -26.697 -4.472 30.750 1.00 87.25 131 ALA A N 1
ATOM 964 C CA . ALA A 1 131 ? -27.975 -3.877 30.355 1.00 87.25 131 ALA A CA 1
ATOM 965 C C . ALA A 1 131 ? -29.072 -4.004 31.429 1.00 87.25 131 ALA A C 1
ATOM 967 O O . ALA A 1 131 ? -29.765 -3.036 31.740 1.00 87.25 131 ALA A O 1
ATOM 968 N N . ASP A 1 132 ? -29.178 -5.173 32.066 1.00 90.12 132 ASP A N 1
ATOM 969 C CA . ASP A 1 132 ? -30.225 -5.442 33.057 1.00 90.12 132 ASP A CA 1
ATOM 970 C C . ASP A 1 132 ? -29.874 -4.955 34.476 1.00 90.12 132 ASP A C 1
ATOM 972 O O . ASP A 1 132 ? -30.718 -4.992 35.375 1.00 90.12 132 ASP A O 1
ATOM 976 N N . TRP A 1 133 ? -28.634 -4.517 34.729 1.00 90.19 133 TRP A N 1
ATOM 977 C CA . TRP A 1 133 ? -28.170 -4.209 36.087 1.00 90.19 133 TRP A CA 1
ATOM 978 C C . TRP A 1 133 ? -28.956 -3.073 36.730 1.00 90.19 133 TRP A C 1
ATOM 980 O O . TRP A 1 133 ? -29.284 -3.157 37.914 1.00 90.19 133 TRP A O 1
ATOM 990 N N . SER A 1 134 ? -29.286 -2.028 35.969 1.00 88.31 134 SER A N 1
ATOM 991 C CA . SER A 1 134 ? -30.025 -0.884 36.511 1.00 88.31 134 SER A CA 1
ATOM 992 C C . SER A 1 134 ? -31.409 -1.294 37.029 1.00 88.31 134 SER A C 1
ATOM 994 O O . SER A 1 134 ? -31.781 -0.979 38.168 1.00 88.31 134 SER A O 1
ATOM 996 N N . GLU A 1 135 ? -32.150 -2.081 36.243 1.00 89.62 135 GLU A N 1
ATOM 997 C CA . GLU A 1 135 ? -33.454 -2.605 36.655 1.00 89.62 13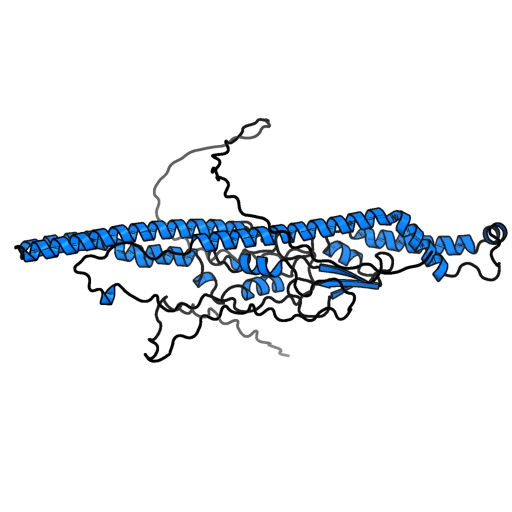5 GLU A CA 1
ATOM 998 C C . GLU A 1 135 ? -33.337 -3.619 37.795 1.00 89.62 135 GLU A C 1
ATOM 1000 O O . GLU A 1 135 ? -34.140 -3.569 38.730 1.00 89.62 135 GLU A O 1
ATOM 1005 N N . GLN A 1 136 ? -32.322 -4.487 37.782 1.00 92.50 136 GLN A N 1
ATOM 1006 C CA . GLN A 1 136 ? -32.086 -5.442 38.866 1.00 92.50 136 GLN A CA 1
ATOM 1007 C C . GLN A 1 136 ? -31.785 -4.739 40.194 1.00 92.50 136 GLN A C 1
ATOM 1009 O O . GLN A 1 136 ? -32.370 -5.099 41.217 1.00 92.50 136 GLN A O 1
ATOM 1014 N N . ILE A 1 137 ? -30.924 -3.714 40.198 1.00 91.00 137 ILE A N 1
ATOM 1015 C CA . ILE A 1 137 ? -30.632 -2.909 41.394 1.00 91.00 137 ILE A CA 1
ATOM 1016 C C . ILE A 1 137 ? -31.925 -2.280 41.915 1.00 91.00 137 ILE A C 1
ATOM 1018 O O . ILE A 1 137 ? -32.241 -2.404 43.098 1.00 91.00 137 ILE A O 1
ATOM 1022 N N . ARG A 1 138 ? -32.715 -1.662 41.032 1.00 90.81 138 ARG A N 1
ATOM 1023 C CA . ARG A 1 138 ? -33.981 -1.024 41.405 1.00 90.81 138 ARG A CA 1
ATOM 1024 C C . ARG A 1 138 ? -35.002 -2.017 41.968 1.00 90.81 138 ARG A C 1
ATOM 1026 O O . ARG A 1 138 ? -35.651 -1.711 42.966 1.00 90.81 138 ARG A O 1
ATOM 1033 N N . SER A 1 139 ? -35.168 -3.179 41.337 1.00 93.44 139 SER A N 1
ATOM 1034 C CA . SER A 1 139 ? -36.101 -4.216 41.795 1.00 93.44 139 SER A CA 1
ATOM 1035 C C . SER A 1 139 ? -35.699 -4.743 43.171 1.00 93.44 139 SER A C 1
ATOM 1037 O O . SER A 1 139 ? -36.508 -4.730 44.093 1.00 93.44 139 SER A O 1
ATOM 1039 N N . ASN A 1 140 ? -34.429 -5.118 43.337 1.00 93.88 140 ASN A N 1
ATOM 1040 C CA . ASN A 1 140 ? -33.923 -5.681 44.589 1.00 93.88 140 ASN A CA 1
ATOM 1041 C C . ASN A 1 140 ? -33.946 -4.662 45.743 1.00 93.88 140 ASN A C 1
ATOM 1043 O O . ASN A 1 140 ? -34.173 -5.043 46.891 1.00 93.88 140 ASN A O 1
ATOM 1047 N N . LEU A 1 141 ? -33.739 -3.369 45.462 1.00 93.50 141 LEU A N 1
ATOM 1048 C CA . LEU A 1 141 ? -33.894 -2.303 46.458 1.00 93.50 141 LEU A CA 1
ATOM 1049 C C . LEU A 1 141 ? -35.340 -2.169 46.944 1.00 93.50 141 LEU A C 1
ATOM 1051 O O . LEU A 1 141 ? -35.556 -2.026 48.147 1.00 93.50 141 LEU A O 1
ATOM 1055 N N . ASN A 1 142 ? -36.321 -2.244 46.038 1.00 92.19 142 ASN A N 1
ATOM 1056 C CA . ASN A 1 142 ? -37.734 -2.204 46.420 1.00 92.19 142 ASN A CA 1
ATOM 1057 C C . ASN A 1 142 ? -38.105 -3.398 47.309 1.00 92.19 142 ASN A C 1
ATOM 1059 O O . ASN A 1 142 ? -38.776 -3.208 48.320 1.00 92.19 142 ASN A O 1
ATOM 1063 N N . ASP A 1 143 ? -37.621 -4.596 46.975 1.00 93.75 143 ASP A N 1
ATOM 1064 C CA . ASP A 1 143 ? -37.858 -5.802 47.775 1.00 93.75 143 ASP A CA 1
ATOM 1065 C C . ASP A 1 143 ? -37.219 -5.688 49.173 1.00 93.75 143 ASP A C 1
ATOM 1067 O O . ASP A 1 143 ? -37.822 -6.058 50.183 1.00 93.75 143 ASP A O 1
ATOM 1071 N N . LEU A 1 144 ? -36.006 -5.129 49.263 1.00 93.56 144 LEU A N 1
ATOM 1072 C CA . LEU A 1 144 ? -35.330 -4.875 50.541 1.00 93.56 144 LEU A CA 1
ATOM 1073 C C . LEU A 1 144 ? -36.070 -3.840 51.401 1.00 93.56 144 LEU A C 1
ATOM 1075 O O . LEU A 1 144 ? -36.143 -4.010 52.622 1.00 93.56 144 LEU A O 1
ATOM 1079 N N . ALA A 1 145 ? -36.651 -2.810 50.781 1.00 92.31 145 ALA A N 1
ATOM 1080 C CA . ALA A 1 145 ? -37.397 -1.756 51.469 1.00 92.31 145 ALA A CA 1
ATOM 1081 C C . ALA A 1 145 ? -38.641 -2.280 52.216 1.00 92.31 145 ALA A C 1
ATOM 1083 O O . ALA A 1 145 ? -39.110 -1.645 53.162 1.00 92.31 145 ALA A O 1
ATOM 1084 N N . GLU A 1 146 ? -39.180 -3.446 51.836 1.00 92.12 146 GLU A N 1
ATOM 1085 C CA . GLU A 1 146 ? -40.314 -4.065 52.537 1.00 92.12 146 GLU A CA 1
ATOM 1086 C C . GLU A 1 146 ? -39.946 -4.554 53.949 1.00 92.12 146 GLU A C 1
ATOM 1088 O O . GLU A 1 146 ? -40.803 -4.616 54.836 1.00 92.12 146 GLU A O 1
ATOM 1093 N N . GLY A 1 147 ? -38.674 -4.914 54.162 1.00 92.12 147 GLY A N 1
ATOM 1094 C CA . GLY A 1 147 ? -38.177 -5.509 55.406 1.00 92.12 147 GLY A CA 1
ATOM 1095 C C . GLY A 1 147 ? -37.149 -4.666 56.163 1.00 92.12 147 GLY A C 1
ATOM 1096 O O . GLY A 1 147 ? -36.889 -4.945 57.337 1.00 92.12 147 GLY A O 1
ATOM 1097 N N . TRP A 1 148 ? -36.573 -3.648 55.524 1.00 95.31 148 TRP A N 1
ATOM 1098 C CA . TRP A 1 148 ? -35.522 -2.805 56.083 1.00 95.31 148 TRP A CA 1
ATOM 1099 C C . TRP A 1 148 ? -35.857 -1.325 55.882 1.00 95.31 148 TRP A C 1
ATOM 1101 O O . TRP A 1 148 ? -36.192 -0.886 54.790 1.00 95.31 148 TRP A O 1
ATOM 1111 N N . SER A 1 149 ? -35.792 -0.548 56.963 1.00 92.69 149 SER A N 1
ATOM 1112 C CA . SER A 1 149 ? -36.089 0.885 56.956 1.00 92.69 149 SER A CA 1
ATOM 1113 C C . SER A 1 149 ? -35.260 1.602 58.014 1.00 92.69 149 SER A C 1
ATOM 1115 O O . SER A 1 149 ? -35.025 1.033 59.083 1.00 92.69 149 SER A O 1
ATOM 1117 N N . GLY A 1 150 ? -34.918 2.864 57.773 1.00 94.56 150 GLY A N 1
ATOM 1118 C CA . GLY A 1 150 ? -34.118 3.676 58.686 1.00 94.56 150 GLY A CA 1
ATOM 1119 C C . GLY A 1 150 ? -33.014 4.427 57.949 1.00 94.56 150 GLY A C 1
ATOM 1120 O O . GLY A 1 150 ? -32.851 4.284 56.742 1.00 94.56 150 GLY A O 1
ATOM 1121 N N . ALA A 1 151 ? -32.243 5.225 58.688 1.00 93.69 151 ALA A N 1
ATOM 1122 C CA . ALA A 1 151 ? -31.162 6.035 58.119 1.00 93.69 151 ALA A CA 1
ATOM 1123 C C . ALA A 1 151 ? -30.029 5.191 57.498 1.00 93.69 151 ALA A C 1
ATOM 1125 O O . ALA A 1 151 ? -29.312 5.656 56.618 1.00 93.69 151 ALA A O 1
ATOM 1126 N N . ASP A 1 152 ? -29.852 3.956 57.967 1.00 91.00 152 ASP A N 1
ATOM 1127 C CA . ASP A 1 152 ? -28.927 2.972 57.407 1.00 91.00 152 ASP A CA 1
ATOM 1128 C C . ASP A 1 152 ? -29.400 2.448 56.045 1.00 91.00 152 ASP A C 1
ATOM 1130 O O . ASP A 1 152 ? -28.595 2.369 55.118 1.00 91.00 152 ASP A O 1
ATOM 1134 N N . PHE A 1 153 ? -30.699 2.164 55.904 1.00 93.31 153 PHE A N 1
ATOM 1135 C CA . PHE A 1 153 ? -31.297 1.814 54.616 1.00 93.31 153 PHE A CA 1
ATOM 1136 C C . PHE A 1 153 ? -31.216 2.980 53.623 1.00 93.31 153 PHE A C 1
ATOM 1138 O O . PHE A 1 153 ? -30.771 2.778 52.501 1.00 93.31 153 PHE A O 1
ATOM 1145 N N . GLU A 1 154 ? -31.552 4.206 54.041 1.00 92.62 154 GLU A N 1
ATOM 1146 C CA . GLU A 1 154 ? -31.463 5.404 53.184 1.00 92.62 154 GLU A CA 1
ATOM 1147 C C . GLU A 1 154 ? -30.033 5.631 52.653 1.00 92.62 154 GLU A C 1
ATOM 1149 O O . GLU A 1 154 ? -29.838 5.978 51.488 1.00 92.62 154 GLU A O 1
ATOM 1154 N N . ALA A 1 155 ? -29.012 5.405 53.488 1.00 89.75 155 ALA A N 1
ATOM 1155 C CA . ALA A 1 155 ? -27.614 5.504 53.069 1.00 89.75 155 ALA A CA 1
ATOM 1156 C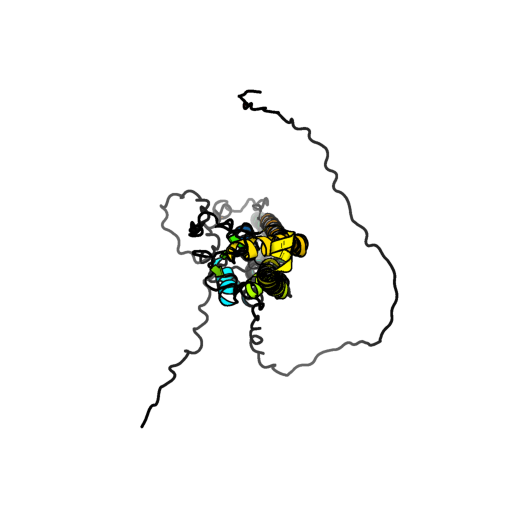 C . ALA A 1 155 ? -27.218 4.398 52.072 1.00 89.75 155 ALA A C 1
ATOM 1158 O O . ALA A 1 155 ? -26.478 4.664 51.124 1.00 89.75 155 ALA A O 1
ATOM 1159 N N . PHE A 1 156 ? -27.711 3.171 52.271 1.00 90.38 156 PHE A N 1
ATOM 1160 C CA . PHE A 1 156 ? -27.497 2.058 51.346 1.00 90.38 156 PHE A CA 1
ATOM 1161 C C . PHE A 1 156 ? -28.196 2.294 49.999 1.00 90.38 156 PHE A C 1
ATOM 1163 O O . PHE A 1 156 ? -27.569 2.160 48.950 1.00 90.38 156 PHE A O 1
ATOM 1170 N N . GLU A 1 157 ? -29.457 2.725 50.025 1.00 92.00 157 GLU A N 1
ATOM 1171 C CA . GLU A 1 157 ? -30.237 3.088 48.840 1.00 92.00 157 GLU A CA 1
ATOM 1172 C C . GLU A 1 157 ? -29.529 4.179 48.026 1.00 92.00 157 GLU A C 1
ATOM 1174 O O . GLU A 1 157 ? -29.378 4.041 46.812 1.00 92.00 157 GLU A O 1
ATOM 1179 N N . ALA A 1 158 ? -29.006 5.219 48.686 1.00 90.31 158 ALA A N 1
ATOM 1180 C CA . ALA A 1 158 ? -28.244 6.275 48.024 1.00 90.31 158 ALA A CA 1
ATOM 1181 C C . ALA A 1 158 ? -26.971 5.748 47.332 1.00 90.31 158 ALA A C 1
ATOM 1183 O O . ALA A 1 158 ? -26.682 6.139 46.200 1.00 90.31 158 ALA A O 1
ATOM 1184 N N . ALA A 1 159 ? -26.226 4.839 47.971 1.00 89.00 159 ALA A N 1
ATOM 1185 C CA . ALA A 1 159 ? -25.033 4.229 47.376 1.00 89.00 159 ALA A CA 1
ATOM 1186 C C . ALA A 1 159 ? -25.374 3.336 46.168 1.00 89.00 159 ALA A C 1
ATOM 1188 O O . ALA A 1 159 ? -24.681 3.370 45.146 1.00 89.00 159 ALA A O 1
ATOM 1189 N N . CYS A 1 160 ? -26.466 2.571 46.244 1.00 90.25 160 CYS A N 1
ATOM 1190 C CA . CYS A 1 160 ? -26.962 1.793 45.112 1.00 90.25 160 CYS A CA 1
ATOM 1191 C C . CYS A 1 160 ? -27.461 2.689 43.968 1.00 90.25 160 CYS A C 1
ATOM 1193 O O . CYS A 1 160 ? -27.226 2.364 42.807 1.00 90.25 160 CYS A O 1
ATOM 1195 N N . GLY A 1 161 ? -28.081 3.833 44.275 1.00 90.00 161 GLY A N 1
ATOM 1196 C CA . GLY A 1 161 ? -28.462 4.845 43.287 1.00 90.00 161 GLY A CA 1
ATOM 1197 C C . GLY A 1 161 ? -27.260 5.407 42.523 1.00 90.00 161 GLY A C 1
ATOM 1198 O O . GLY A 1 161 ? -27.278 5.415 41.297 1.00 90.00 161 GLY A O 1
ATOM 1199 N N . GLN A 1 162 ? -26.187 5.774 43.232 1.00 89.19 162 GLN A N 1
ATOM 1200 C CA . GLN A 1 162 ? -24.924 6.215 42.616 1.00 89.19 162 GLN A CA 1
ATOM 1201 C C . GLN A 1 162 ? -24.288 5.118 41.753 1.00 89.19 162 GLN A C 1
ATOM 1203 O O . GLN A 1 162 ? -23.771 5.389 40.676 1.00 89.19 162 GLN A O 1
ATOM 1208 N N . THR A 1 163 ? -24.343 3.863 42.209 1.00 88.00 163 THR A N 1
ATOM 1209 C CA . THR A 1 163 ? -23.822 2.719 41.443 1.00 88.00 163 THR A CA 1
ATOM 1210 C C . THR A 1 163 ? -24.626 2.493 40.164 1.00 88.00 163 THR A C 1
ATOM 1212 O O . THR A 1 163 ? -24.047 2.237 39.116 1.00 88.00 163 THR A O 1
ATOM 1215 N N . ARG A 1 164 ? -25.957 2.616 40.235 1.00 90.38 164 ARG A N 1
ATOM 1216 C CA . ARG A 1 164 ? -26.847 2.528 39.072 1.00 90.38 164 ARG A CA 1
ATOM 1217 C C . ARG A 1 164 ? -26.502 3.592 38.030 1.00 90.38 164 ARG A C 1
ATOM 1219 O O . ARG A 1 164 ? -26.364 3.250 36.865 1.00 90.38 164 ARG A O 1
ATOM 1226 N N . GLU A 1 165 ? -26.344 4.844 38.457 1.00 88.94 165 GLU A N 1
ATOM 1227 C CA . GLU A 1 165 ? -25.961 5.956 37.573 1.00 88.94 165 GLU A CA 1
ATOM 1228 C C . GLU A 1 165 ? -24.593 5.710 36.927 1.00 88.94 165 GLU A C 1
ATOM 1230 O O . GLU A 1 165 ? -24.468 5.843 35.718 1.00 88.94 165 GLU A O 1
ATOM 1235 N N . LEU A 1 166 ? -23.603 5.232 37.690 1.00 87.38 166 LEU A N 1
ATOM 1236 C CA . LEU A 1 166 ? -22.289 4.880 37.143 1.00 87.38 166 LEU A CA 1
ATOM 1237 C C . LEU A 1 166 ? -22.362 3.765 36.085 1.00 87.38 166 LEU A C 1
ATOM 1239 O O . LEU A 1 166 ? -21.616 3.797 35.111 1.00 87.38 166 LEU A O 1
ATOM 1243 N N . VAL A 1 167 ? -23.227 2.764 36.277 1.00 88.38 167 VAL A N 1
ATOM 1244 C CA . VAL A 1 167 ? -23.415 1.676 35.303 1.00 88.38 167 VAL A CA 1
ATOM 1245 C C . VAL A 1 167 ? -24.115 2.177 34.041 1.00 88.38 167 VAL A C 1
ATOM 1247 O O . VAL A 1 167 ? -23.699 1.805 32.950 1.00 88.38 167 VAL A O 1
ATOM 1250 N N . GLU A 1 168 ? -25.139 3.025 34.170 1.00 88.88 168 GLU A N 1
ATOM 1251 C CA . GLU A 1 168 ? -25.802 3.668 33.023 1.00 88.88 168 GLU A CA 1
ATOM 1252 C C . GLU A 1 168 ? -24.800 4.510 32.220 1.00 88.88 168 GLU A C 1
ATOM 1254 O O . GLU A 1 168 ? -24.654 4.320 31.016 1.00 88.88 168 GLU A O 1
ATOM 1259 N N . ASP A 1 169 ? -24.016 5.336 32.909 1.00 87.62 169 ASP A N 1
ATOM 1260 C CA . ASP A 1 169 ? -22.952 6.144 32.316 1.00 87.62 169 ASP A CA 1
ATOM 1261 C C . ASP A 1 169 ? -21.856 5.297 31.643 1.00 87.62 169 ASP A C 1
ATOM 1263 O O . ASP A 1 169 ? -21.255 5.729 30.659 1.00 87.62 169 ASP A O 1
ATOM 1267 N N . LEU A 1 170 ? -21.539 4.117 32.186 1.00 87.06 170 LEU A N 1
ATOM 1268 C CA . LEU A 1 170 ? -20.580 3.185 31.589 1.00 87.06 170 LEU A CA 1
ATOM 1269 C C . LEU A 1 170 ? -21.142 2.547 30.314 1.00 87.06 170 LEU A C 1
ATOM 1271 O O . LEU A 1 170 ? -20.396 2.368 29.356 1.00 87.06 170 LEU A O 1
ATOM 1275 N N . ILE A 1 171 ? -22.431 2.203 30.290 1.00 88.75 171 ILE A N 1
ATOM 1276 C CA . ILE A 1 171 ? -23.093 1.680 29.087 1.00 88.75 171 ILE A CA 1
ATOM 1277 C C . ILE A 1 171 ? -23.051 2.736 27.972 1.00 88.75 171 ILE A C 1
ATOM 1279 O O . ILE A 1 171 ? -22.658 2.407 26.855 1.00 88.75 171 ILE A O 1
ATOM 1283 N N . ASP A 1 172 ? -23.326 4.004 28.287 1.00 88.62 172 ASP A N 1
ATOM 1284 C CA . ASP A 1 172 ? -23.221 5.110 27.323 1.00 88.62 172 ASP A CA 1
ATOM 1285 C C . ASP A 1 172 ? -21.781 5.290 26.782 1.00 88.62 172 ASP A C 1
ATOM 1287 O O . ASP A 1 172 ? -21.576 5.546 25.587 1.00 88.62 172 ASP A O 1
ATOM 1291 N N . ASP A 1 173 ? -20.758 5.126 27.633 1.00 87.50 173 ASP A N 1
ATOM 1292 C CA . ASP A 1 173 ? -19.349 5.147 27.207 1.00 87.50 173 ASP A CA 1
ATOM 1293 C C . ASP A 1 173 ? -19.012 3.955 26.294 1.00 87.50 173 ASP A C 1
ATOM 1295 O O . ASP A 1 173 ? -18.260 4.108 25.324 1.00 87.50 173 ASP A O 1
ATOM 1299 N N . VAL A 1 174 ? -19.559 2.768 26.586 1.00 88.88 174 VAL A N 1
ATOM 1300 C CA . VAL A 1 174 ? -19.399 1.572 25.747 1.00 88.88 174 VAL A CA 1
ATOM 1301 C C . VAL A 1 174 ? -20.044 1.795 24.385 1.00 88.88 174 VAL A C 1
ATOM 1303 O O . VAL A 1 174 ? -19.389 1.548 23.376 1.00 88.88 174 VAL A O 1
ATOM 1306 N N . ASP A 1 175 ? -21.262 2.330 24.327 1.00 89.62 175 ASP A N 1
ATOM 1307 C CA . ASP A 1 175 ? -21.949 2.637 23.068 1.00 89.62 175 ASP A CA 1
ATOM 1308 C C . ASP A 1 175 ? -21.169 3.673 22.242 1.00 89.62 175 ASP A C 1
ATOM 1310 O O . ASP A 1 175 ? -20.987 3.517 21.031 1.00 89.62 175 ASP A O 1
ATOM 1314 N N . THR A 1 176 ? -20.623 4.698 22.902 1.00 88.69 176 THR A N 1
ATOM 1315 C CA . THR A 1 176 ? -19.742 5.690 22.265 1.00 88.69 176 THR A CA 1
ATOM 1316 C C . THR A 1 176 ? -18.464 5.042 21.725 1.00 88.69 176 THR A C 1
ATOM 1318 O O . THR A 1 176 ? -18.031 5.340 20.610 1.00 88.69 176 THR A O 1
ATOM 1321 N N . THR A 1 177 ? -17.868 4.124 22.488 1.00 87.88 177 THR A N 1
ATOM 1322 C CA . THR A 1 177 ? -16.670 3.374 22.083 1.00 87.88 177 THR A CA 1
ATOM 1323 C C . THR A 1 177 ? -16.965 2.464 20.894 1.00 87.88 177 THR A C 1
ATOM 1325 O O . THR A 1 177 ? -16.198 2.447 19.936 1.00 87.88 177 THR A O 1
ATOM 1328 N N . VAL A 1 178 ? -18.095 1.756 20.907 1.00 91.00 178 VAL A N 1
ATOM 1329 C CA . VAL A 1 178 ? -18.569 0.903 19.809 1.00 91.00 178 VAL A CA 1
ATOM 1330 C C . VAL A 1 178 ? -18.783 1.718 18.536 1.00 91.00 178 VAL A C 1
ATOM 1332 O O . VAL A 1 178 ? -18.331 1.301 17.471 1.00 91.00 178 VAL A O 1
ATOM 1335 N N . ALA A 1 179 ? -19.402 2.897 18.634 1.00 90.50 179 ALA A N 1
ATOM 1336 C CA . ALA A 1 179 ? -19.586 3.793 17.494 1.00 90.50 179 ALA A CA 1
ATOM 1337 C C . ALA A 1 179 ? -18.247 4.310 16.936 1.00 90.50 179 ALA A C 1
ATOM 1339 O O . ALA A 1 179 ? -18.075 4.384 15.719 1.00 90.50 179 ALA A O 1
ATOM 1340 N N . SER A 1 180 ? -17.287 4.629 17.811 1.00 90.50 180 SER A N 1
ATOM 1341 C CA . SER A 1 180 ? -15.929 5.020 17.411 1.00 90.50 180 SER A CA 1
ATOM 1342 C C . SER A 1 180 ? -15.205 3.878 16.691 1.00 90.50 180 SER A C 1
ATOM 1344 O O . SER A 1 180 ? -14.700 4.065 15.586 1.00 90.50 180 SER A O 1
ATOM 1346 N N . LEU A 1 181 ? -15.239 2.668 17.263 1.00 91.44 181 LEU A N 1
ATOM 1347 C CA . LEU A 1 181 ? -14.666 1.466 16.654 1.00 91.44 181 LEU A CA 1
ATOM 1348 C C . LEU A 1 181 ? -15.279 1.182 15.285 1.00 91.44 181 LEU A C 1
ATOM 1350 O O . LEU A 1 181 ? -14.539 0.883 14.358 1.00 91.44 181 LEU A O 1
ATOM 1354 N N . GLN A 1 182 ? -16.599 1.323 15.141 1.00 93.50 182 GLN A N 1
ATOM 1355 C CA . GLN A 1 182 ? -17.274 1.148 13.858 1.00 93.50 182 GLN A CA 1
ATOM 1356 C C . GLN A 1 182 ? -16.832 2.196 12.828 1.00 93.50 182 GLN A C 1
ATOM 1358 O O . GLN A 1 182 ? -16.555 1.855 11.684 1.00 93.50 182 GLN A O 1
ATOM 1363 N N . SER A 1 183 ? -16.707 3.465 13.229 1.00 93.38 183 SER A N 1
ATOM 1364 C CA . SER A 1 183 ? -16.209 4.517 12.336 1.00 93.38 183 SER A CA 1
ATOM 1365 C C . SER A 1 183 ? -14.785 4.228 11.852 1.00 93.38 183 SER A C 1
ATOM 1367 O O . SER A 1 183 ? -14.482 4.436 10.678 1.00 93.38 183 SER A O 1
ATOM 1369 N N . THR A 1 184 ? -13.910 3.750 12.737 1.00 93.50 184 THR A N 1
ATOM 1370 C CA . THR A 1 184 ? -12.532 3.390 12.380 1.00 93.50 184 THR A CA 1
ATOM 1371 C C . THR A 1 184 ? -12.465 2.101 11.560 1.00 93.50 184 THR A C 1
ATOM 1373 O O . THR A 1 184 ? -11.676 2.023 10.621 1.00 93.50 184 THR A O 1
ATOM 1376 N N . GLU A 1 185 ? -13.307 1.111 11.861 1.00 94.31 185 GLU A N 1
ATOM 1377 C CA . GLU A 1 185 ? -13.502 -0.097 11.050 1.00 94.31 185 GLU A CA 1
ATOM 1378 C C . GLU A 1 185 ? -13.844 0.289 9.603 1.00 94.31 185 GLU A C 1
ATOM 1380 O O . GLU A 1 185 ? -13.122 -0.093 8.682 1.00 94.31 185 GLU A O 1
ATOM 1385 N N . ASP A 1 186 ? -14.861 1.132 9.408 1.00 95.00 186 ASP A N 1
ATOM 1386 C CA . ASP A 1 186 ? -15.301 1.598 8.088 1.00 95.00 186 ASP A CA 1
ATOM 1387 C C . ASP A 1 186 ? -14.202 2.388 7.352 1.00 95.00 186 ASP A C 1
ATOM 1389 O O . ASP A 1 186 ? -13.996 2.216 6.141 1.00 95.00 186 ASP A O 1
ATOM 1393 N N . ALA A 1 187 ? -13.466 3.242 8.074 1.00 94.88 187 ALA A N 1
ATOM 1394 C CA . ALA A 1 187 ? -12.378 4.043 7.517 1.00 94.88 187 ALA A CA 1
ATOM 1395 C C . ALA A 1 187 ? -11.207 3.165 7.047 1.00 94.88 187 ALA A C 1
ATOM 1397 O O . ALA A 1 187 ? -10.782 3.261 5.893 1.00 94.88 187 ALA A O 1
ATOM 1398 N N . LEU A 1 188 ? -10.725 2.259 7.900 1.00 94.56 188 LEU A N 1
ATOM 1399 C CA . LEU A 1 188 ? -9.627 1.348 7.576 1.00 94.56 188 LEU A CA 1
ATOM 1400 C C . LEU A 1 188 ? -10.025 0.345 6.487 1.00 94.56 188 LEU A C 1
ATOM 1402 O O . LEU A 1 188 ? -9.234 0.076 5.583 1.00 94.56 188 LEU A O 1
ATOM 1406 N N . TYR A 1 189 ? -11.262 -0.160 6.514 1.00 94.88 189 TYR A N 1
ATOM 1407 C CA . TYR A 1 189 ? -11.797 -1.011 5.451 1.00 94.88 189 TYR A CA 1
ATOM 1408 C C . TYR A 1 189 ? -11.775 -0.284 4.102 1.00 94.88 189 TYR A C 1
ATOM 1410 O O . TYR A 1 189 ? -11.290 -0.835 3.113 1.00 94.88 189 TYR A O 1
ATOM 1418 N N . SER A 1 190 ? -12.206 0.980 4.069 1.00 95.00 190 SER A N 1
ATOM 1419 C CA . SER A 1 190 ? -12.177 1.821 2.866 1.00 95.00 190 SER A CA 1
ATOM 1420 C C . SER A 1 190 ? -10.751 2.094 2.369 1.00 95.00 190 SER A C 1
ATOM 1422 O O . SER A 1 190 ? -10.484 1.981 1.170 1.00 95.00 190 SER A O 1
ATOM 1424 N N . LEU A 1 191 ? -9.811 2.392 3.275 1.00 95.38 191 LEU A N 1
ATOM 1425 C CA . LEU A 1 191 ? -8.390 2.580 2.949 1.00 95.38 191 LEU A CA 1
ATOM 1426 C C . LEU A 1 191 ? -7.755 1.310 2.365 1.00 95.38 191 LEU A C 1
ATOM 1428 O O . LEU A 1 191 ? -6.907 1.400 1.477 1.00 95.38 191 LEU A O 1
ATOM 1432 N N . GLN A 1 192 ? -8.206 0.130 2.789 1.00 94.81 192 GLN A N 1
ATOM 1433 C CA . GLN A 1 192 ? -7.750 -1.168 2.281 1.00 94.81 192 GLN A CA 1
ATOM 1434 C C . GLN A 1 192 ? -8.520 -1.663 1.038 1.00 94.81 192 GLN A C 1
ATOM 1436 O O . GLN A 1 192 ? -8.424 -2.834 0.678 1.00 9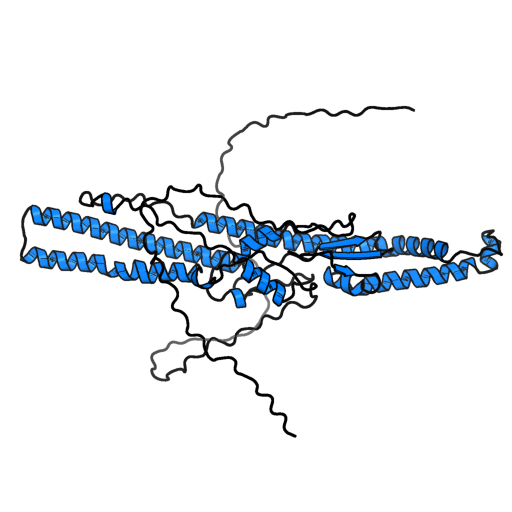4.81 192 GLN A O 1
ATOM 1441 N N . GLY A 1 193 ? -9.269 -0.786 0.360 1.00 91.38 193 GLY A N 1
ATOM 1442 C CA . GLY A 1 193 ? -9.951 -1.098 -0.904 1.00 91.38 193 GLY A CA 1
ATOM 1443 C C . GLY A 1 193 ? -11.443 -1.412 -0.774 1.00 91.38 193 GLY A C 1
ATOM 1444 O O . GLY A 1 193 ? -12.119 -1.597 -1.790 1.00 91.38 193 GLY A O 1
ATOM 1445 N N . GLY A 1 194 ? -11.981 -1.441 0.446 1.00 91.69 194 GLY A N 1
ATOM 1446 C CA . GLY A 1 194 ? -13.393 -1.688 0.725 1.00 91.69 194 GLY A CA 1
ATOM 1447 C C . GLY A 1 194 ? -13.921 -2.937 0.016 1.00 91.69 194 GLY A C 1
ATOM 1448 O O . GLY A 1 194 ? -13.248 -3.965 -0.061 1.00 91.69 194 GLY A O 1
ATOM 1449 N N . ASP A 1 195 ? -15.106 -2.823 -0.582 1.00 89.38 195 ASP A N 1
ATOM 1450 C CA . ASP A 1 195 ? -15.763 -3.938 -1.279 1.00 89.38 195 ASP A CA 1
ATOM 1451 C C . ASP A 1 195 ? -15.042 -4.399 -2.552 1.00 89.38 195 ASP A C 1
ATOM 1453 O O . ASP A 1 195 ? -15.257 -5.522 -3.007 1.00 89.38 195 ASP A O 1
ATOM 1457 N N . SER A 1 196 ? -14.177 -3.562 -3.137 1.00 89.88 196 SER A N 1
ATOM 1458 C CA . SER A 1 196 ? -13.382 -3.964 -4.305 1.00 89.88 196 SER A CA 1
ATOM 1459 C C . SER A 1 196 ? -12.243 -4.920 -3.938 1.00 89.88 196 SER A C 1
ATOM 1461 O O . SER A 1 196 ? -11.753 -5.655 -4.804 1.00 89.88 196 SER A O 1
ATOM 1463 N N . GLY A 1 197 ? -11.807 -4.874 -2.671 1.00 89.56 197 GLY A N 1
ATOM 1464 C CA . GLY A 1 197 ? -10.613 -5.548 -2.172 1.00 89.56 197 GLY A CA 1
ATOM 1465 C C . GLY A 1 197 ? -9.305 -5.071 -2.811 1.00 89.56 197 GLY A C 1
ATOM 1466 O O . GLY A 1 197 ? -8.267 -5.670 -2.557 1.00 89.56 197 GLY A O 1
ATOM 1467 N N . GLU A 1 198 ? -9.332 -4.038 -3.658 1.00 92.69 198 GLU A N 1
ATOM 1468 C CA . GLU A 1 198 ? -8.162 -3.568 -4.397 1.00 92.69 198 GLU A CA 1
ATOM 1469 C C . GLU A 1 198 ? -7.307 -2.644 -3.533 1.00 92.69 198 GLU A C 1
ATOM 1471 O O . GLU A 1 198 ? -7.705 -1.528 -3.185 1.00 92.69 198 GLU A O 1
ATOM 1476 N N . ILE A 1 199 ? -6.101 -3.107 -3.219 1.00 93.88 199 ILE A N 1
ATOM 1477 C CA . ILE A 1 199 ? -5.125 -2.378 -2.415 1.00 93.88 199 ILE A CA 1
ATOM 1478 C C . ILE A 1 199 ? -3.866 -2.110 -3.246 1.00 93.88 199 ILE A C 1
ATOM 1480 O O . ILE A 1 199 ? -3.380 -3.028 -3.914 1.00 93.88 199 ILE A O 1
ATOM 1484 N N . PRO A 1 200 ? -3.320 -0.878 -3.264 1.00 94.31 200 PRO A N 1
ATOM 1485 C CA . PRO A 1 200 ? -2.069 -0.628 -3.969 1.00 94.31 200 PRO A CA 1
ATOM 1486 C C . PRO A 1 200 ? -0.953 -1.504 -3.390 1.00 94.31 200 PRO A C 1
ATOM 1488 O O . PRO A 1 200 ? -0.935 -1.791 -2.193 1.00 94.31 200 PRO A O 1
ATOM 1491 N N . TYR A 1 201 ? -0.038 -1.947 -4.246 1.00 94.44 201 TYR A N 1
ATOM 1492 C CA . TYR A 1 201 ? 1.105 -2.777 -3.876 1.00 94.44 201 TYR A CA 1
ATOM 1493 C C . TYR A 1 201 ? 2.383 -2.136 -4.426 1.00 94.44 201 TYR A C 1
ATOM 1495 O O . TYR A 1 201 ? 2.336 -1.649 -5.557 1.00 94.44 201 TYR A O 1
ATOM 1503 N N . PRO A 1 202 ? 3.497 -2.103 -3.670 1.00 95.38 202 PRO A N 1
ATOM 1504 C CA . PRO A 1 202 ? 4.723 -1.469 -4.141 1.00 95.38 202 PRO A CA 1
ATOM 1505 C C . PRO A 1 202 ? 5.209 -2.094 -5.457 1.00 95.38 202 PRO A C 1
ATOM 1507 O O . PRO A 1 202 ? 5.344 -3.318 -5.555 1.00 95.38 202 PRO A O 1
ATOM 1510 N N . ALA A 1 203 ? 5.449 -1.261 -6.467 1.00 93.88 203 ALA A N 1
ATOM 1511 C CA . ALA A 1 203 ? 5.835 -1.727 -7.793 1.00 93.88 203 ALA A CA 1
ATOM 1512 C C . ALA A 1 203 ? 7.281 -2.260 -7.819 1.00 93.88 203 ALA A C 1
ATOM 1514 O O . ALA A 1 203 ? 8.105 -1.895 -6.977 1.00 93.88 203 ALA A O 1
ATOM 1515 N N . PRO A 1 204 ? 7.639 -3.129 -8.779 1.00 93.38 204 PRO A N 1
ATOM 1516 C CA . PRO A 1 204 ? 9.036 -3.481 -8.994 1.00 93.38 204 PRO A CA 1
ATOM 1517 C C . PRO A 1 204 ? 9.854 -2.268 -9.451 1.00 93.38 204 PRO A C 1
ATOM 1519 O O . PRO A 1 204 ? 9.392 -1.465 -10.257 1.00 93.38 204 PRO A O 1
ATOM 1522 N N . GLN A 1 205 ? 11.096 -2.174 -8.977 1.00 93.38 205 GLN A N 1
ATOM 1523 C CA . GLN A 1 205 ? 12.051 -1.159 -9.420 1.00 93.38 205 GLN A CA 1
ATOM 1524 C C . GLN A 1 205 ? 12.881 -1.675 -10.592 1.00 93.38 205 GLN A C 1
ATOM 1526 O O . GLN A 1 205 ? 13.310 -2.833 -10.589 1.00 93.38 205 GLN A O 1
ATOM 1531 N N . PHE A 1 206 ? 13.148 -0.802 -11.560 1.00 91.50 206 PHE A N 1
ATOM 1532 C CA . PHE A 1 206 ? 13.900 -1.122 -12.768 1.00 91.50 206 PHE A CA 1
ATOM 1533 C C . PHE A 1 206 ? 15.169 -0.277 -12.850 1.00 91.50 206 PHE A C 1
ATOM 1535 O O . PHE A 1 206 ? 15.152 0.935 -12.637 1.00 91.50 206 PHE A O 1
ATOM 1542 N N . TRP A 1 207 ? 16.272 -0.918 -13.225 1.00 91.94 207 TRP A N 1
ATOM 1543 C CA . TRP A 1 207 ? 17.528 -0.248 -13.529 1.00 91.94 207 TRP A CA 1
ATOM 1544 C C . TRP A 1 207 ? 18.174 -0.887 -14.757 1.00 91.94 207 TRP A C 1
ATOM 1546 O O . TRP A 1 207 ? 18.307 -2.105 -14.824 1.00 91.94 207 TRP A O 1
ATOM 1556 N N . ILE A 1 208 ? 18.576 -0.075 -15.733 1.00 88.62 208 ILE A N 1
ATOM 1557 C CA . ILE A 1 208 ? 19.249 -0.540 -16.952 1.00 88.62 208 ILE A CA 1
ATOM 1558 C C . ILE A 1 208 ? 20.763 -0.419 -16.763 1.00 88.62 208 ILE A C 1
ATOM 1560 O O . ILE A 1 208 ? 21.251 0.644 -16.380 1.00 88.62 208 ILE A O 1
ATOM 1564 N N . ASP A 1 209 ? 21.500 -1.483 -17.085 1.00 87.31 209 ASP A N 1
ATOM 1565 C CA . ASP A 1 209 ? 22.958 -1.436 -17.182 1.00 87.31 209 ASP A CA 1
ATOM 1566 C C . ASP A 1 209 ? 23.393 -0.798 -18.508 1.00 87.31 209 ASP A C 1
ATOM 1568 O O . ASP A 1 209 ? 23.161 -1.346 -19.593 1.00 87.31 209 ASP A O 1
ATOM 1572 N N . GLY A 1 210 ? 24.032 0.367 -18.410 1.00 83.94 210 GLY A N 1
ATOM 1573 C CA . GLY A 1 210 ? 24.433 1.179 -19.555 1.00 83.94 210 GLY A CA 1
ATOM 1574 C C . GLY A 1 210 ? 23.318 2.094 -20.062 1.00 83.94 210 GLY A C 1
ATOM 1575 O O . GLY A 1 210 ? 22.510 2.608 -19.292 1.00 83.94 210 GLY A O 1
ATOM 1576 N N . ASP A 1 211 ? 23.307 2.320 -21.373 1.00 83.31 211 ASP A N 1
ATOM 1577 C CA . ASP A 1 211 ? 22.300 3.141 -22.047 1.00 83.31 211 ASP A CA 1
ATOM 1578 C C . ASP A 1 211 ? 21.205 2.251 -22.647 1.00 83.31 211 ASP A C 1
ATOM 1580 O O . ASP A 1 211 ? 21.427 1.074 -22.945 1.00 83.31 211 ASP A O 1
ATOM 1584 N N . TRP A 1 212 ? 20.027 2.817 -22.915 1.00 79.81 212 TRP A N 1
ATOM 1585 C CA . TRP A 1 212 ? 18.891 2.048 -23.437 1.00 79.81 212 TRP A CA 1
ATOM 1586 C C . TRP A 1 212 ? 19.146 1.396 -24.809 1.00 79.81 212 TRP A C 1
ATOM 1588 O O . TRP A 1 212 ? 18.509 0.421 -25.172 1.00 79.81 212 TRP A O 1
ATOM 1598 N N . HIS A 1 213 ? 20.105 1.906 -25.578 1.00 77.62 213 HIS A N 1
ATOM 1599 C CA . HIS A 1 213 ? 20.499 1.341 -26.872 1.00 77.62 213 HIS A CA 1
ATOM 1600 C C . HIS A 1 213 ? 21.633 0.307 -26.763 1.00 77.62 213 HIS A C 1
ATOM 1602 O O . HIS A 1 213 ? 22.024 -0.297 -27.761 1.00 77.62 213 HIS A O 1
ATOM 1608 N N . SER A 1 214 ? 22.244 0.160 -25.582 1.00 68.06 214 SER A N 1
ATOM 1609 C CA . SER A 1 214 ? 23.297 -0.828 -25.325 1.00 68.06 214 SER A CA 1
ATOM 1610 C C . SER A 1 214 ? 22.839 -1.992 -24.446 1.00 68.06 214 SER A C 1
ATOM 1612 O O . SER A 1 214 ? 23.559 -2.989 -24.439 1.00 68.06 214 SER A O 1
ATOM 1614 N N . TRP A 1 215 ? 21.674 -1.865 -23.781 1.00 63.62 215 TRP A N 1
ATOM 1615 C CA . TRP A 1 215 ? 20.929 -2.876 -23.005 1.00 63.62 215 TRP A CA 1
ATOM 1616 C C . TRP A 1 215 ? 21.749 -4.112 -22.622 1.00 63.62 215 TRP A C 1
ATOM 1618 O O . TRP A 1 215 ? 21.469 -5.231 -23.030 1.00 63.62 215 TRP A O 1
ATOM 1628 N N . VAL A 1 216 ? 22.791 -3.942 -21.809 1.00 70.88 216 VAL A N 1
ATOM 1629 C CA . VAL A 1 216 ? 23.609 -5.105 -21.429 1.00 70.88 216 VAL A CA 1
ATOM 1630 C C . VAL A 1 216 ? 22.780 -6.048 -20.559 1.00 70.88 216 VAL A C 1
ATOM 1632 O O . VAL A 1 216 ? 22.782 -7.262 -20.764 1.00 70.88 216 VAL A O 1
ATOM 1635 N N . SER A 1 217 ? 22.043 -5.469 -19.611 1.00 85.19 217 SER A N 1
ATOM 1636 C CA . SER A 1 217 ? 21.036 -6.157 -18.810 1.00 85.19 217 SER A CA 1
ATOM 1637 C C . SER A 1 217 ? 20.064 -5.156 -18.184 1.00 85.19 217 SER A C 1
ATOM 1639 O O . SER A 1 217 ? 20.420 -3.998 -17.950 1.00 85.19 217 SER A O 1
ATOM 1641 N N . VAL A 1 218 ? 18.841 -5.597 -17.892 1.00 89.56 218 VAL A N 1
ATOM 1642 C CA . VAL A 1 218 ? 17.890 -4.854 -17.061 1.00 89.56 218 VAL A CA 1
ATOM 1643 C C . VAL A 1 218 ? 17.723 -5.571 -15.734 1.00 89.56 218 VAL A C 1
ATOM 1645 O O . VAL A 1 218 ? 17.389 -6.751 -15.679 1.00 89.56 218 VAL A O 1
ATOM 1648 N N . HIS A 1 219 ? 17.967 -4.839 -14.657 1.00 93.81 219 HIS A N 1
ATOM 1649 C CA . HIS A 1 219 ? 17.832 -5.294 -13.288 1.00 93.81 219 HIS A CA 1
ATOM 1650 C C . HIS A 1 219 ? 16.446 -4.920 -12.768 1.00 93.81 219 HIS A C 1
ATOM 1652 O O . HIS A 1 219 ? 16.130 -3.739 -12.610 1.00 93.81 219 HIS A O 1
ATOM 1658 N N . VAL A 1 220 ? 15.645 -5.928 -12.441 1.00 94.12 220 VAL A N 1
ATOM 1659 C CA . VAL A 1 220 ? 14.320 -5.778 -11.837 1.00 94.12 220 VAL A CA 1
ATOM 1660 C C . VAL A 1 220 ? 14.387 -6.202 -10.377 1.00 94.12 220 VAL A C 1
ATOM 1662 O O . VAL A 1 220 ? 14.960 -7.243 -10.038 1.00 94.12 220 VAL A O 1
ATOM 1665 N N . ARG A 1 221 ? 13.821 -5.386 -9.487 1.00 94.12 221 ARG A N 1
ATOM 1666 C CA . ARG A 1 221 ? 13.758 -5.681 -8.055 1.00 94.12 221 ARG A CA 1
ATOM 1667 C C . ARG A 1 221 ? 12.342 -5.481 -7.511 1.00 94.12 221 ARG A C 1
ATOM 1669 O O . ARG A 1 221 ? 11.951 -4.341 -7.264 1.00 94.12 221 ARG A O 1
ATOM 1676 N N . PRO A 1 222 ? 11.593 -6.571 -7.284 1.00 94.31 222 PRO A N 1
ATOM 1677 C CA . PRO A 1 222 ? 10.322 -6.522 -6.572 1.00 94.31 222 PRO A CA 1
ATOM 1678 C C . PRO A 1 222 ? 10.482 -6.047 -5.122 1.00 94.31 222 PRO A C 1
ATOM 1680 O O . PRO A 1 222 ? 11.561 -6.139 -4.520 1.00 94.31 222 PRO A O 1
ATOM 1683 N N . ALA A 1 223 ? 9.383 -5.587 -4.534 1.00 93.31 223 ALA A N 1
ATOM 1684 C CA . ALA A 1 223 ? 9.320 -5.290 -3.110 1.00 93.31 223 ALA A CA 1
ATOM 1685 C C . ALA A 1 223 ? 9.578 -6.546 -2.269 1.00 93.31 223 ALA A C 1
ATOM 1687 O O . ALA A 1 223 ? 9.166 -7.645 -2.634 1.00 93.31 223 ALA A O 1
ATOM 1688 N N . TRP A 1 224 ? 10.291 -6.392 -1.150 1.00 93.31 224 TRP A N 1
ATOM 1689 C CA . TRP A 1 224 ? 10.703 -7.508 -0.284 1.00 93.31 224 TRP A CA 1
ATOM 1690 C C . TRP A 1 224 ? 11.509 -8.623 -0.979 1.00 93.31 224 TRP A C 1
ATOM 1692 O O . TRP A 1 224 ? 11.573 -9.750 -0.479 1.00 93.31 224 TRP A O 1
ATOM 1702 N N . TRP A 1 225 ? 12.182 -8.321 -2.094 1.00 92.81 225 TRP A N 1
ATOM 1703 C CA . TRP A 1 225 ? 13.034 -9.284 -2.791 1.00 92.81 225 TRP A CA 1
ATOM 1704 C C . TRP A 1 225 ? 14.318 -9.608 -2.016 1.00 92.81 225 TRP A C 1
ATOM 1706 O O . TRP A 1 225 ? 15.149 -8.729 -1.729 1.00 92.81 225 TRP A O 1
ATOM 1716 N N . HIS A 1 226 ? 14.498 -10.894 -1.707 1.00 85.25 226 HIS A N 1
ATOM 1717 C CA . HIS A 1 226 ? 15.653 -11.421 -0.982 1.00 85.25 226 HIS A CA 1
ATOM 1718 C C . HIS A 1 226 ? 16.623 -12.100 -1.947 1.00 85.25 226 HIS A C 1
ATOM 1720 O O . HIS A 1 226 ? 16.648 -13.317 -2.092 1.00 85.25 226 HIS A O 1
ATOM 1726 N N . GLY A 1 227 ? 17.464 -11.305 -2.599 1.00 86.25 227 GLY A N 1
ATOM 1727 C CA . GLY A 1 227 ? 18.442 -11.843 -3.529 1.00 86.25 227 GLY A CA 1
ATOM 1728 C C . GLY A 1 227 ? 19.117 -10.768 -4.354 1.00 86.25 227 GLY A C 1
ATOM 1729 O O . GLY A 1 227 ? 18.960 -9.568 -4.110 1.00 86.25 227 GLY A O 1
ATOM 1730 N N . ASP A 1 228 ? 19.880 -11.234 -5.334 1.00 92.25 228 ASP A N 1
ATOM 1731 C CA . ASP A 1 228 ? 20.334 -10.377 -6.419 1.00 92.25 228 ASP A CA 1
ATOM 1732 C C . ASP A 1 228 ? 19.139 -9.941 -7.278 1.00 92.25 228 ASP A C 1
ATOM 1734 O O . ASP A 1 228 ? 18.124 -10.631 -7.286 1.00 92.25 228 ASP A O 1
ATOM 1738 N N . CYS A 1 229 ? 19.230 -8.810 -7.981 1.00 93.31 229 CYS A N 1
ATOM 1739 C CA . CYS A 1 229 ? 18.149 -8.398 -8.885 1.00 93.31 229 CYS A CA 1
ATOM 1740 C C . CYS A 1 229 ? 17.877 -9.486 -9.929 1.00 93.31 229 CYS A C 1
ATOM 1742 O O . CYS A 1 229 ? 18.806 -10.163 -10.374 1.00 93.31 229 CYS A O 1
ATOM 1744 N N . ILE A 1 230 ? 16.616 -9.607 -10.336 1.00 93.75 230 ILE A N 1
ATOM 1745 C CA . ILE A 1 230 ? 16.239 -10.412 -11.495 1.00 93.75 230 ILE A CA 1
ATOM 1746 C C . ILE A 1 230 ? 16.849 -9.713 -12.710 1.00 93.75 230 ILE A C 1
ATOM 1748 O O . ILE A 1 230 ? 16.661 -8.508 -12.887 1.00 93.75 230 ILE A O 1
ATOM 1752 N N . GLN A 1 231 ? 17.653 -10.434 -13.487 1.00 93.25 231 GLN A N 1
ATOM 1753 C CA . GLN A 1 231 ? 18.372 -9.877 -14.629 1.00 93.25 231 GLN A CA 1
ATOM 1754 C C . GLN A 1 231 ? 17.737 -10.379 -15.914 1.00 93.25 231 GLN A C 1
ATOM 1756 O O . GLN A 1 231 ? 17.707 -11.583 -16.153 1.00 93.25 231 GLN A O 1
ATOM 1761 N N . TYR A 1 232 ? 17.294 -9.438 -16.734 1.00 91.12 232 TYR A N 1
ATOM 1762 C CA . TYR A 1 232 ? 16.821 -9.682 -18.087 1.00 91.12 232 TYR A CA 1
ATOM 1763 C C . TYR A 1 232 ? 17.845 -9.179 -19.099 1.00 91.12 232 TYR A C 1
ATOM 1765 O O . TYR A 1 232 ? 18.607 -8.246 -18.829 1.00 91.12 232 TYR A O 1
ATOM 1773 N N . THR A 1 233 ? 17.869 -9.795 -20.271 1.00 86.81 233 THR A N 1
ATOM 1774 C CA . THR A 1 233 ? 18.760 -9.431 -21.383 1.00 86.81 233 THR A CA 1
ATOM 1775 C C . THR A 1 233 ? 18.027 -8.616 -22.455 1.00 86.81 233 THR A C 1
ATOM 1777 O O . THR A 1 233 ? 16.806 -8.479 -22.400 1.00 86.81 233 THR A O 1
ATOM 1780 N N . CYS A 1 234 ? 18.746 -8.103 -23.467 1.00 78.56 234 CYS A N 1
ATOM 1781 C CA . CYS A 1 234 ? 18.131 -7.456 -24.641 1.00 78.56 234 CYS A CA 1
ATOM 1782 C C . CYS A 1 234 ? 16.998 -8.276 -25.268 1.00 78.56 234 CYS A C 1
ATOM 1784 O O . CYS A 1 234 ? 16.030 -7.705 -25.755 1.00 78.56 234 CYS A O 1
ATOM 1786 N N . GLU A 1 235 ? 17.142 -9.605 -25.304 1.00 82.06 235 GLU A N 1
ATOM 1787 C CA . GLU A 1 235 ? 16.182 -10.503 -25.959 1.00 82.06 235 GLU A CA 1
ATOM 1788 C C . GLU A 1 235 ? 14.827 -10.527 -25.231 1.00 82.06 235 GLU A C 1
ATOM 1790 O O . GLU A 1 235 ? 13.818 -10.923 -25.805 1.00 82.06 235 GLU A O 1
ATOM 1795 N N . GLU A 1 236 ? 14.791 -10.066 -23.980 1.00 87.25 236 GLU A N 1
ATOM 1796 C CA . GLU A 1 236 ? 13.612 -10.042 -23.110 1.00 87.25 236 GLU A CA 1
ATOM 1797 C C . GLU A 1 236 ? 13.065 -8.619 -22.930 1.00 87.25 236 GLU A C 1
ATOM 1799 O O . GLU A 1 236 ? 12.241 -8.358 -22.054 1.00 87.25 236 GLU A O 1
ATOM 1804 N N . ALA A 1 237 ? 13.511 -7.670 -23.751 1.00 83.56 237 ALA A N 1
ATOM 1805 C CA . ALA A 1 237 ? 13.172 -6.270 -23.577 1.00 83.56 237 ALA A CA 1
ATOM 1806 C C . ALA A 1 237 ? 11.677 -5.952 -23.732 1.00 83.56 237 ALA A C 1
ATOM 1808 O O . ALA A 1 237 ? 11.170 -5.104 -22.999 1.00 83.56 237 ALA A O 1
ATOM 1809 N N . GLU A 1 238 ? 10.955 -6.649 -24.618 1.00 88.56 238 GLU A N 1
ATOM 1810 C CA . GLU A 1 238 ? 9.492 -6.514 -24.721 1.00 88.56 238 GLU A CA 1
ATOM 1811 C C . GLU A 1 238 ? 8.822 -6.858 -23.383 1.00 88.56 238 GLU A C 1
ATOM 1813 O O . GLU A 1 238 ? 7.945 -6.140 -22.902 1.00 88.56 238 GLU A O 1
ATOM 1818 N N . HIS A 1 239 ? 9.280 -7.942 -22.749 1.00 89.88 239 HIS A N 1
ATOM 1819 C CA . HIS A 1 239 ? 8.772 -8.386 -21.459 1.00 89.88 239 HIS A CA 1
ATOM 1820 C C . HIS A 1 239 ? 9.084 -7.363 -20.363 1.00 89.88 239 HIS A C 1
ATOM 1822 O O . HIS A 1 239 ? 8.199 -6.993 -19.596 1.00 89.88 239 HIS A O 1
ATOM 1828 N N . VAL A 1 240 ? 10.310 -6.841 -20.325 1.00 88.62 240 VAL A N 1
ATOM 1829 C CA . VAL A 1 240 ? 10.719 -5.818 -19.355 1.00 88.62 240 VAL A CA 1
ATOM 1830 C C . VAL A 1 240 ? 9.915 -4.524 -19.511 1.00 88.62 240 VAL A C 1
ATOM 1832 O O . VAL A 1 240 ? 9.459 -3.970 -18.509 1.00 88.62 240 VAL A O 1
ATOM 1835 N N . LEU A 1 241 ? 9.704 -4.048 -20.744 1.00 88.88 241 LEU A N 1
ATOM 1836 C CA . LEU A 1 241 ? 8.868 -2.872 -20.996 1.00 88.88 241 LEU A CA 1
ATOM 1837 C C . LEU A 1 241 ? 7.426 -3.115 -20.552 1.00 88.88 241 LEU A C 1
ATOM 1839 O O . LEU A 1 241 ? 6.847 -2.245 -19.899 1.00 88.88 241 LEU A O 1
ATOM 1843 N N . ALA A 1 242 ? 6.879 -4.303 -20.820 1.00 90.50 242 ALA A N 1
ATOM 1844 C CA . ALA A 1 242 ? 5.553 -4.682 -20.346 1.00 90.50 242 ALA A CA 1
ATOM 1845 C C . ALA A 1 242 ? 5.463 -4.640 -18.811 1.00 90.50 242 ALA A C 1
ATOM 1847 O O . ALA A 1 242 ? 4.485 -4.126 -18.269 1.00 90.50 242 ALA A O 1
ATOM 1848 N N . LEU A 1 243 ? 6.492 -5.123 -18.097 1.00 90.50 243 LEU A N 1
ATOM 1849 C CA . LEU A 1 243 ? 6.510 -5.125 -16.629 1.00 90.50 243 LEU A CA 1
ATOM 1850 C C . LEU A 1 243 ? 6.485 -3.695 -16.056 1.00 90.50 243 LEU A C 1
ATOM 1852 O O . LEU A 1 243 ? 5.866 -3.455 -15.018 1.00 90.50 243 LEU A O 1
ATOM 1856 N N . GLY A 1 244 ? 7.118 -2.740 -16.741 1.00 87.81 244 GLY A N 1
ATOM 1857 C CA . GLY A 1 244 ? 7.080 -1.314 -16.398 1.00 87.81 244 GLY A CA 1
ATOM 1858 C C . GLY A 1 244 ? 5.829 -0.569 -16.890 1.00 87.81 244 GLY A C 1
ATOM 1859 O O . GLY A 1 244 ? 5.724 0.648 -16.704 1.00 87.81 244 GLY A O 1
ATOM 1860 N N . GLY A 1 245 ? 4.888 -1.248 -17.555 1.00 88.25 245 GLY A N 1
ATOM 1861 C CA . GLY A 1 245 ? 3.699 -0.615 -18.135 1.00 88.25 245 GLY A CA 1
ATOM 1862 C C . GLY A 1 245 ? 3.945 0.189 -19.410 1.00 88.25 245 GLY A C 1
ATOM 1863 O O . GLY A 1 245 ? 3.158 1.078 -19.740 1.00 88.25 245 GLY A O 1
ATOM 1864 N N . GLY A 1 246 ? 5.083 -0.035 -20.065 1.00 87.94 246 GLY A N 1
ATOM 1865 C CA . GLY A 1 246 ? 5.419 0.543 -21.361 1.00 87.94 246 GLY A CA 1
ATOM 1866 C C . GLY A 1 246 ? 4.832 -0.258 -22.522 1.00 87.94 246 GLY A C 1
ATOM 1867 O O . GLY A 1 246 ? 4.264 -1.333 -22.335 1.00 87.94 246 GLY A O 1
ATOM 1868 N N . ASP A 1 247 ? 4.988 0.277 -23.730 1.00 89.69 247 ASP A N 1
ATOM 1869 C CA . ASP A 1 247 ? 4.654 -0.436 -24.963 1.00 89.69 247 ASP A CA 1
ATOM 1870 C C . ASP A 1 247 ? 5.709 -1.524 -25.247 1.00 89.69 247 ASP A C 1
ATOM 1872 O O . ASP A 1 247 ? 6.876 -1.173 -25.456 1.00 89.69 247 ASP A O 1
ATOM 1876 N N . PRO A 1 248 ? 5.351 -2.824 -25.255 1.00 88.75 248 PRO A N 1
ATOM 1877 C CA . PRO A 1 248 ? 6.306 -3.899 -25.509 1.00 88.75 248 PRO A CA 1
ATOM 1878 C C . PRO A 1 248 ? 6.932 -3.817 -26.906 1.00 88.75 248 PRO A C 1
ATOM 1880 O O . PRO A 1 248 ? 8.110 -4.132 -27.056 1.00 88.75 248 PRO A O 1
ATOM 1883 N N . GLU A 1 249 ? 6.179 -3.359 -27.916 1.00 90.38 249 GLU A N 1
ATOM 1884 C CA . GLU A 1 249 ? 6.623 -3.356 -29.319 1.00 90.38 249 GLU A CA 1
ATOM 1885 C C . GLU A 1 249 ? 7.773 -2.360 -29.556 1.00 90.38 249 GLU A C 1
ATOM 1887 O O . GLU A 1 249 ? 8.625 -2.583 -30.417 1.00 90.38 249 GLU A O 1
ATOM 1892 N N . LEU A 1 250 ? 7.871 -1.309 -28.731 1.00 89.19 250 LEU A N 1
ATOM 1893 C CA . LEU A 1 250 ? 8.904 -0.277 -28.846 1.00 89.19 250 LEU A CA 1
ATOM 1894 C C . LEU A 1 250 ? 10.331 -0.841 -28.736 1.00 89.19 250 LEU A C 1
ATOM 1896 O O . LEU A 1 250 ? 11.236 -0.362 -29.420 1.00 89.19 250 LEU A O 1
ATOM 1900 N N . ALA A 1 251 ? 10.545 -1.847 -27.882 1.00 86.12 251 ALA A N 1
ATOM 1901 C CA . ALA A 1 251 ? 11.848 -2.494 -27.739 1.00 86.12 251 ALA A CA 1
ATOM 1902 C C . ALA A 1 251 ? 12.310 -3.113 -29.063 1.00 86.12 251 ALA A C 1
ATOM 1904 O O . ALA A 1 251 ? 13.433 -2.873 -29.510 1.00 86.12 251 ALA A O 1
ATOM 1905 N N . THR A 1 252 ? 11.426 -3.881 -29.696 1.00 87.38 252 THR A N 1
ATOM 1906 C CA . THR A 1 252 ? 11.716 -4.580 -30.947 1.00 87.38 252 THR A CA 1
ATOM 1907 C C . THR A 1 252 ? 11.839 -3.606 -32.109 1.00 87.38 252 THR A C 1
ATOM 1909 O O . THR A 1 252 ? 12.777 -3.731 -32.889 1.00 87.38 252 THR A O 1
ATOM 1912 N N . GLU A 1 253 ? 11.000 -2.566 -32.178 1.00 91.00 253 GLU A N 1
ATOM 1913 C CA . GLU A 1 253 ? 11.133 -1.514 -33.196 1.00 91.00 253 GLU A CA 1
ATOM 1914 C C . GLU A 1 253 ? 12.511 -0.837 -33.164 1.00 91.00 253 GLU A C 1
ATOM 1916 O O . GLU A 1 253 ? 13.126 -0.608 -34.207 1.00 91.00 253 GLU A O 1
ATOM 1921 N N . ILE A 1 254 ? 13.019 -0.532 -31.967 1.00 89.69 254 ILE A N 1
ATOM 1922 C CA . ILE A 1 254 ? 14.344 0.066 -31.781 1.00 89.69 254 ILE A CA 1
ATOM 1923 C C . ILE A 1 254 ? 15.450 -0.892 -32.240 1.00 89.69 254 ILE A C 1
ATOM 1925 O O . ILE A 1 254 ? 16.381 -0.465 -32.928 1.00 89.69 254 ILE A O 1
ATOM 1929 N N . ILE A 1 255 ? 15.368 -2.165 -31.843 1.00 87.31 255 ILE A N 1
ATOM 1930 C CA . ILE A 1 255 ? 16.369 -3.184 -32.186 1.00 87.31 255 ILE A CA 1
ATOM 1931 C C . ILE A 1 255 ? 16.397 -3.401 -33.703 1.00 87.31 255 ILE A C 1
ATOM 1933 O O . ILE A 1 255 ? 17.466 -3.301 -34.309 1.00 87.31 255 ILE A O 1
ATOM 1937 N N . ASP A 1 256 ? 15.231 -3.593 -34.321 1.00 90.62 256 ASP A N 1
ATOM 1938 C CA . ASP A 1 256 ? 15.091 -3.776 -35.765 1.00 90.62 256 ASP A CA 1
ATOM 1939 C C . ASP A 1 256 ? 15.617 -2.555 -36.529 1.00 90.62 256 ASP A C 1
ATOM 1941 O O . ASP A 1 256 ? 16.362 -2.697 -37.501 1.00 90.62 256 ASP A O 1
ATOM 1945 N N . TYR A 1 257 ? 15.313 -1.339 -36.061 1.00 92.50 257 TYR A N 1
ATOM 1946 C CA . TYR A 1 257 ? 15.845 -0.117 -36.660 1.00 92.50 257 TYR A CA 1
ATOM 1947 C C . TYR A 1 257 ? 17.376 -0.069 -36.600 1.00 92.50 257 TYR A C 1
ATOM 1949 O O . TYR A 1 257 ? 18.023 0.247 -37.602 1.00 92.50 257 TYR A O 1
ATOM 1957 N N . ILE A 1 258 ? 17.982 -0.386 -35.451 1.00 90.00 258 ILE A N 1
ATOM 1958 C CA . ILE A 1 258 ? 19.444 -0.408 -35.310 1.00 90.00 258 ILE A CA 1
ATOM 1959 C C . ILE A 1 258 ? 20.050 -1.437 -36.273 1.00 90.00 258 ILE A C 1
ATOM 1961 O O . ILE A 1 258 ? 20.985 -1.101 -37.005 1.00 90.00 258 ILE A O 1
ATOM 1965 N N . ASP A 1 259 ? 19.501 -2.648 -36.332 1.00 90.56 259 ASP A N 1
ATOM 1966 C CA . ASP A 1 259 ? 19.994 -3.717 -37.203 1.00 90.56 259 ASP A CA 1
ATOM 1967 C C . ASP A 1 259 ? 19.870 -3.358 -38.693 1.00 90.56 259 ASP A C 1
ATOM 1969 O O . ASP A 1 259 ? 20.822 -3.535 -39.469 1.00 90.56 259 ASP A O 1
ATOM 1973 N N . GLU A 1 260 ? 18.749 -2.760 -39.105 1.00 93.25 260 GLU A N 1
ATOM 1974 C CA . GLU A 1 260 ? 18.564 -2.244 -40.462 1.00 93.25 260 GLU A CA 1
ATOM 1975 C C . GLU A 1 260 ? 19.578 -1.140 -40.801 1.00 93.25 260 GLU A C 1
ATOM 1977 O O . GLU A 1 260 ? 20.156 -1.132 -41.899 1.00 93.25 260 GLU A O 1
ATOM 1982 N N . ARG A 1 261 ? 19.848 -0.215 -39.868 1.00 92.75 261 ARG A N 1
ATOM 1983 C CA . ARG A 1 261 ? 20.823 0.869 -40.075 1.00 92.75 261 ARG A CA 1
ATOM 1984 C C . ARG A 1 261 ? 22.257 0.352 -40.124 1.00 92.75 261 ARG A C 1
ATOM 1986 O O . ARG A 1 261 ? 23.026 0.846 -40.949 1.00 92.75 261 ARG A O 1
ATOM 1993 N N . ILE A 1 262 ? 22.616 -0.667 -39.343 1.00 89.88 262 ILE A N 1
ATOM 1994 C CA . ILE A 1 262 ? 23.932 -1.322 -39.432 1.00 89.88 262 ILE A CA 1
ATOM 1995 C C . ILE A 1 262 ? 24.155 -1.856 -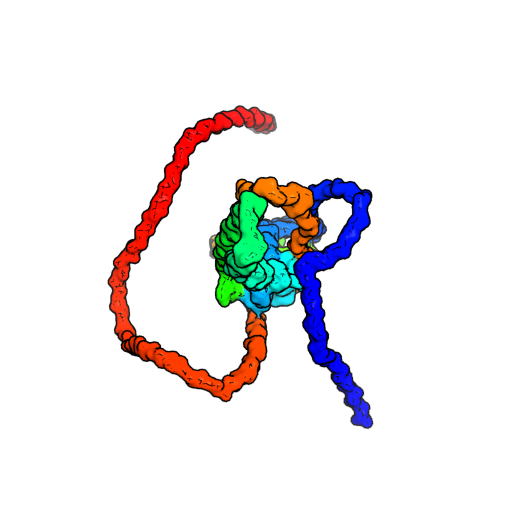40.849 1.00 89.88 262 ILE A C 1
ATOM 1997 O O . ILE A 1 262 ? 25.173 -1.548 -41.477 1.00 89.88 262 ILE A O 1
ATOM 2001 N N . LEU A 1 263 ? 23.193 -2.616 -41.384 1.00 90.31 263 LEU A N 1
ATOM 2002 C CA . LEU A 1 263 ? 23.282 -3.166 -42.739 1.00 90.31 263 LEU A CA 1
ATOM 2003 C C . LEU A 1 263 ? 23.347 -2.060 -43.797 1.00 90.31 263 LEU A C 1
ATOM 2005 O O . LEU A 1 263 ? 24.156 -2.142 -44.725 1.00 90.31 263 LEU A O 1
ATOM 2009 N N . HIS A 1 264 ? 22.540 -1.009 -43.633 1.00 90.31 264 HIS A N 1
ATOM 2010 C CA . HIS A 1 264 ? 22.566 0.156 -44.510 1.00 90.31 264 HIS A CA 1
ATOM 2011 C C . HIS A 1 264 ? 23.944 0.824 -44.536 1.00 90.31 264 HIS A C 1
ATOM 2013 O O . HIS A 1 264 ? 24.464 1.103 -45.616 1.00 90.31 264 HIS A O 1
ATOM 2019 N N . TYR A 1 265 ? 24.555 1.060 -43.372 1.00 87.06 265 TYR A N 1
ATOM 2020 C CA . TYR A 1 265 ? 25.860 1.707 -43.283 1.00 87.06 265 TYR A CA 1
ATOM 2021 C C . TYR A 1 265 ? 26.976 0.851 -43.866 1.00 87.06 265 TYR A C 1
ATOM 2023 O O . TYR A 1 265 ? 27.806 1.366 -44.618 1.00 87.06 265 TYR A O 1
ATOM 2031 N N . ILE A 1 266 ? 26.964 -0.456 -43.605 1.00 86.75 266 ILE A N 1
ATOM 2032 C CA . ILE A 1 266 ? 27.930 -1.378 -44.205 1.00 86.75 266 ILE A CA 1
ATOM 2033 C C . ILE A 1 266 ? 27.826 -1.338 -45.735 1.00 86.75 266 ILE A C 1
ATOM 2035 O O . ILE A 1 266 ? 28.851 -1.180 -46.397 1.00 86.75 266 ILE A O 1
ATOM 2039 N N . ASP A 1 267 ? 26.624 -1.428 -46.310 1.00 86.25 267 ASP A N 1
ATOM 2040 C CA . ASP A 1 267 ? 26.434 -1.397 -47.769 1.00 86.25 267 ASP A CA 1
ATOM 2041 C C . ASP A 1 267 ? 26.816 -0.034 -48.372 1.00 86.25 267 ASP A C 1
ATOM 2043 O O . ASP A 1 267 ? 27.591 0.051 -49.331 1.00 86.25 267 ASP A O 1
ATOM 2047 N N . TYR A 1 268 ? 26.349 1.056 -47.759 1.00 84.62 268 TYR A N 1
ATOM 2048 C CA . TYR A 1 268 ? 26.601 2.416 -48.224 1.00 84.62 268 TYR A CA 1
ATOM 2049 C C . TYR A 1 268 ? 28.092 2.761 -48.250 1.00 84.62 268 TYR A C 1
ATOM 2051 O O . TYR A 1 268 ? 28.571 3.309 -49.248 1.00 84.62 268 TYR A O 1
ATOM 2059 N N . TYR A 1 269 ? 28.833 2.415 -47.195 1.00 81.88 269 TYR A N 1
ATOM 2060 C CA . TYR A 1 269 ? 30.267 2.689 -47.084 1.00 81.88 269 TYR A CA 1
ATOM 2061 C C . TYR A 1 269 ? 31.155 1.644 -47.773 1.00 81.88 269 TYR A C 1
ATOM 2063 O O . TYR A 1 269 ? 32.320 1.927 -48.050 1.00 81.88 269 TYR A O 1
ATOM 2071 N N . SER A 1 270 ? 30.611 0.475 -48.125 1.00 79.19 270 SER A N 1
ATOM 2072 C CA . SER A 1 270 ? 31.286 -0.513 -48.983 1.00 79.19 270 SER A CA 1
ATOM 2073 C C . SER A 1 270 ? 31.078 -0.250 -50.480 1.00 79.19 270 SER A C 1
ATOM 2075 O O . SER A 1 270 ? 31.754 -0.850 -51.319 1.00 79.19 270 SER A O 1
ATOM 2077 N N . SER A 1 271 ? 30.163 0.655 -50.843 1.00 81.19 271 SER A N 1
ATOM 2078 C CA . SER A 1 271 ? 29.905 1.027 -52.233 1.00 81.19 271 SER A CA 1
ATOM 2079 C C . SER A 1 271 ? 31.099 1.772 -52.854 1.00 81.19 271 SER A C 1
ATOM 2081 O O . SER A 1 271 ? 31.523 2.804 -52.321 1.00 81.19 271 SER A O 1
ATOM 2083 N N . PRO A 1 272 ? 31.604 1.345 -54.033 1.00 73.69 272 PRO A N 1
ATOM 2084 C CA . PRO A 1 272 ? 32.732 1.996 -54.709 1.00 73.69 272 PRO A CA 1
ATOM 2085 C C . PRO A 1 272 ? 32.534 3.499 -54.948 1.00 73.69 272 PRO A C 1
ATOM 2087 O O . PRO A 1 272 ? 33.487 4.271 -54.903 1.00 73.69 272 PRO A O 1
ATOM 2090 N N . VAL A 1 273 ? 31.286 3.925 -55.168 1.00 77.44 273 VAL A N 1
ATOM 2091 C CA . VAL A 1 273 ? 30.936 5.330 -55.423 1.00 77.44 273 VAL A CA 1
ATOM 2092 C C . VAL A 1 273 ? 31.099 6.187 -54.164 1.00 77.44 273 VAL A C 1
ATOM 2094 O O . VAL A 1 273 ? 31.569 7.321 -54.243 1.00 77.44 273 VAL A O 1
ATOM 2097 N N . THR A 1 274 ? 30.723 5.657 -53.001 1.00 76.62 274 THR A N 1
ATOM 2098 C CA . THR A 1 274 ? 30.842 6.361 -51.718 1.00 76.62 274 THR A CA 1
ATOM 2099 C C . THR A 1 274 ? 32.301 6.454 -51.285 1.00 76.62 274 THR A C 1
ATOM 2101 O O . THR A 1 274 ? 32.745 7.524 -50.874 1.00 76.62 274 THR A O 1
ATOM 2104 N N . ILE A 1 275 ? 33.062 5.369 -51.465 1.00 74.62 275 ILE A N 1
ATOM 2105 C CA . ILE A 1 275 ? 34.497 5.299 -51.156 1.00 74.62 275 ILE A CA 1
ATOM 2106 C C . ILE A 1 275 ? 35.269 6.397 -51.901 1.00 74.62 275 ILE A C 1
ATOM 2108 O O . ILE A 1 275 ? 36.034 7.142 -51.289 1.00 74.62 275 ILE A O 1
ATOM 2112 N N . GLU A 1 276 ? 35.029 6.554 -53.207 1.00 72.50 276 GLU A N 1
ATOM 2113 C CA . GLU A 1 276 ? 35.675 7.597 -54.015 1.00 72.50 276 GLU A CA 1
ATOM 2114 C C . GLU A 1 276 ? 35.244 9.017 -53.618 1.00 72.50 276 GLU A C 1
ATOM 2116 O O . GLU A 1 276 ? 36.062 9.939 -53.639 1.00 72.50 276 GLU A O 1
ATOM 2121 N N . ARG A 1 277 ? 33.969 9.210 -53.252 1.00 79.75 277 ARG A N 1
ATOM 2122 C CA . ARG A 1 277 ? 33.415 10.527 -52.905 1.00 79.75 277 ARG A CA 1
ATOM 2123 C C . ARG A 1 277 ? 33.890 11.027 -51.543 1.00 79.75 277 ARG A C 1
ATOM 2125 O O . ARG A 1 277 ? 34.167 12.215 -51.402 1.00 79.75 277 ARG A O 1
ATOM 2132 N N . GLU A 1 278 ? 33.946 10.146 -50.551 1.00 77.62 278 GLU A N 1
ATOM 2133 C CA . GLU A 1 278 ? 34.279 10.500 -49.164 1.00 77.62 278 GLU A CA 1
ATOM 2134 C C . GLU A 1 278 ? 35.762 10.280 -48.839 1.00 77.62 278 GLU A C 1
ATOM 2136 O O . GLU A 1 278 ? 36.218 10.623 -47.751 1.00 77.62 278 GLU A O 1
ATOM 2141 N N . GLY A 1 279 ? 36.544 9.790 -49.810 1.00 68.88 279 GLY A N 1
ATOM 2142 C CA . GLY A 1 279 ? 37.991 9.622 -49.678 1.00 68.88 279 GLY A CA 1
ATOM 2143 C C . GLY A 1 279 ? 38.378 8.517 -48.697 1.00 68.88 279 GLY A C 1
ATOM 2144 O O . GLY A 1 279 ? 39.443 8.591 -48.084 1.00 68.88 279 GLY A O 1
ATOM 2145 N N . LEU A 1 280 ? 37.509 7.518 -48.534 1.00 72.75 280 LEU A N 1
ATOM 2146 C CA . LEU A 1 280 ? 37.738 6.381 -47.650 1.00 72.75 280 LEU A CA 1
ATOM 2147 C C . LEU A 1 280 ? 38.748 5.417 -48.279 1.00 72.75 280 LEU A C 1
ATOM 2149 O O . LEU A 1 280 ? 38.863 5.319 -49.501 1.00 72.75 280 LEU A O 1
ATOM 2153 N N . ASP A 1 281 ? 39.499 4.703 -47.442 1.00 66.81 281 ASP A N 1
ATOM 2154 C CA . ASP A 1 281 ? 40.438 3.690 -47.918 1.00 66.81 281 ASP A CA 1
ATOM 2155 C C . ASP A 1 281 ? 39.652 2.516 -48.545 1.00 66.81 281 ASP A C 1
ATOM 2157 O O . ASP A 1 281 ? 38.925 1.823 -47.822 1.00 66.81 281 ASP A O 1
ATOM 2161 N N . PRO A 1 282 ? 39.813 2.236 -49.856 1.00 60.81 282 PRO A N 1
ATOM 2162 C CA . PRO A 1 282 ? 39.095 1.160 -50.542 1.00 60.81 282 PRO A CA 1
ATOM 2163 C C . PRO A 1 282 ? 39.369 -0.233 -49.967 1.00 60.81 282 PRO A C 1
ATOM 2165 O O . PRO A 1 282 ? 38.648 -1.178 -50.276 1.00 60.81 282 PRO A O 1
ATOM 2168 N N . SER A 1 283 ? 40.440 -0.378 -49.180 1.00 60.28 283 SER A N 1
ATOM 2169 C CA . SER A 1 283 ? 40.860 -1.644 -48.582 1.00 60.28 283 SER A CA 1
ATOM 2170 C C . SER A 1 283 ? 40.363 -1.866 -47.152 1.00 60.28 283 SER A C 1
ATOM 2172 O O . SER A 1 283 ? 40.482 -2.991 -46.663 1.00 60.28 283 SER A O 1
ATOM 2174 N N . ARG A 1 284 ? 39.811 -0.841 -46.480 1.00 62.28 284 ARG A N 1
ATOM 2175 C CA . ARG A 1 284 ? 39.365 -0.950 -45.077 1.00 62.28 284 ARG A CA 1
ATOM 2176 C C . ARG A 1 284 ? 37.856 -0.997 -44.875 1.00 62.28 284 ARG A C 1
ATOM 2178 O O . ARG A 1 284 ? 37.461 -1.602 -43.886 1.00 62.28 284 ARG A O 1
ATOM 2185 N N . GLY A 1 285 ? 37.040 -0.445 -45.780 1.00 64.44 285 GLY A N 1
ATOM 2186 C CA . GLY A 1 285 ? 35.585 -0.357 -45.570 1.00 64.44 285 GLY A CA 1
ATOM 2187 C C . GLY A 1 285 ? 35.220 0.298 -44.226 1.00 64.44 285 GLY A C 1
ATOM 2188 O O . GLY A 1 285 ? 36.092 0.806 -43.521 1.00 64.44 285 GLY A O 1
ATOM 2189 N N . LEU A 1 286 ? 33.937 0.297 -43.871 1.00 75.81 286 LEU A N 1
ATOM 2190 C CA . LEU A 1 286 ? 33.506 0.583 -42.500 1.00 75.81 286 LEU A CA 1
ATOM 2191 C C . LEU A 1 286 ? 33.518 -0.735 -41.712 1.00 75.81 286 LEU A C 1
ATOM 2193 O O . LEU A 1 286 ? 33.042 -1.752 -42.223 1.00 75.81 286 LEU A O 1
ATOM 2197 N N . THR A 1 287 ? 34.073 -0.748 -40.499 1.00 82.38 287 THR A N 1
ATOM 2198 C CA . THR A 1 287 ? 33.981 -1.935 -39.630 1.00 82.38 287 THR A CA 1
ATOM 2199 C C . THR A 1 287 ? 32.554 -2.117 -39.102 1.00 82.38 287 THR A C 1
ATOM 2201 O O . THR A 1 287 ? 31.762 -1.175 -39.092 1.00 82.38 287 THR A O 1
ATOM 2204 N N . VAL A 1 288 ? 32.203 -3.334 -38.668 1.00 82.88 288 VAL A N 1
ATOM 2205 C CA . VAL A 1 288 ? 30.868 -3.614 -38.103 1.00 82.88 288 VAL A CA 1
ATOM 2206 C C . VAL A 1 288 ? 30.648 -2.797 -36.829 1.00 82.88 288 VAL A C 1
ATOM 2208 O O . VAL A 1 288 ? 29.560 -2.278 -36.607 1.00 82.88 288 VAL A O 1
ATOM 2211 N N . GLU A 1 289 ? 31.692 -2.631 -36.023 1.00 84.31 289 GLU A N 1
ATOM 2212 C CA . GLU A 1 289 ? 31.671 -1.835 -34.802 1.00 84.31 289 GLU A CA 1
ATOM 2213 C C . GLU A 1 289 ? 31.430 -0.344 -35.093 1.00 84.31 289 GLU A C 1
ATOM 2215 O O . GLU A 1 289 ? 30.549 0.253 -34.482 1.00 84.31 289 GLU A O 1
ATOM 2220 N N . GLU A 1 290 ? 32.119 0.242 -36.080 1.00 86.75 290 GLU A N 1
ATOM 2221 C CA . GLU A 1 290 ? 31.879 1.633 -36.509 1.00 86.75 290 GLU A CA 1
ATOM 2222 C C . GLU A 1 290 ? 30.472 1.813 -37.115 1.00 86.75 290 GLU A C 1
ATOM 2224 O O . GLU A 1 290 ? 29.818 2.830 -36.886 1.00 86.75 290 GLU A O 1
ATOM 2229 N N . ALA A 1 291 ? 29.968 0.818 -37.858 1.00 85.94 291 ALA A N 1
ATOM 2230 C CA . ALA A 1 291 ? 28.596 0.825 -38.373 1.00 85.94 291 ALA A CA 1
ATOM 2231 C C . ALA A 1 291 ? 27.560 0.792 -37.242 1.00 85.94 291 ALA A C 1
ATOM 2233 O O . ALA A 1 291 ? 26.550 1.492 -37.312 1.00 85.94 291 ALA A O 1
ATOM 2234 N N . LYS A 1 292 ? 27.827 0.012 -36.188 1.00 87.62 292 LYS A N 1
ATOM 2235 C CA . LYS A 1 292 ? 26.988 -0.056 -34.989 1.00 87.62 292 LYS A CA 1
ATOM 2236 C C . LYS A 1 292 ? 26.970 1.271 -34.239 1.00 87.62 292 LYS A C 1
ATOM 2238 O O . LYS A 1 292 ? 25.897 1.708 -33.843 1.00 87.62 292 LYS A O 1
ATOM 2243 N N . GLU A 1 293 ? 28.111 1.938 -34.087 1.00 89.06 293 GLU A N 1
ATOM 2244 C CA . GLU A 1 293 ? 28.169 3.263 -33.452 1.00 89.06 293 GLU A CA 1
ATOM 2245 C C . GLU A 1 293 ? 27.319 4.301 -34.204 1.00 89.06 293 GLU A C 1
ATOM 2247 O O . GLU A 1 293 ? 26.562 5.043 -33.578 1.00 89.06 293 GLU A O 1
ATOM 2252 N N . LEU A 1 294 ? 27.380 4.319 -35.542 1.00 90.31 294 LEU A N 1
ATOM 2253 C CA . LEU A 1 294 ? 26.552 5.212 -36.363 1.00 90.31 294 LEU A CA 1
ATOM 2254 C C . LEU A 1 294 ? 25.060 4.860 -36.292 1.00 90.31 294 LEU A C 1
ATOM 2256 O O . LEU A 1 294 ? 24.225 5.752 -36.160 1.00 90.31 294 LEU A O 1
ATOM 2260 N N . ALA A 1 295 ? 24.717 3.572 -36.348 1.00 91.31 295 ALA A N 1
ATOM 2261 C CA . ALA A 1 295 ? 23.335 3.111 -36.227 1.00 91.31 295 ALA A CA 1
ATOM 2262 C C . ALA A 1 295 ? 22.725 3.458 -34.861 1.00 91.31 295 ALA A C 1
ATOM 2264 O O . ALA A 1 295 ? 21.579 3.897 -34.791 1.00 91.31 295 ALA A O 1
ATOM 2265 N N . VAL A 1 296 ? 23.504 3.327 -33.784 1.00 91.12 296 VAL A N 1
ATOM 2266 C CA . VAL A 1 296 ? 23.096 3.736 -32.436 1.00 91.12 296 VAL A CA 1
ATOM 2267 C C . VAL A 1 296 ? 22.908 5.250 -32.353 1.00 91.12 296 VAL A C 1
ATOM 2269 O O . VAL A 1 296 ? 21.900 5.697 -31.816 1.00 91.12 296 VAL A O 1
ATOM 2272 N N . ALA A 1 297 ? 23.824 6.050 -32.908 1.00 92.25 297 ALA A N 1
ATOM 2273 C CA . ALA A 1 297 ? 23.682 7.507 -32.915 1.00 92.25 297 ALA A CA 1
ATOM 2274 C C . ALA A 1 297 ? 22.394 7.958 -33.630 1.00 92.25 297 ALA A C 1
ATOM 2276 O O . ALA A 1 297 ? 21.675 8.821 -33.126 1.00 92.25 297 ALA A O 1
ATOM 2277 N N . ASP A 1 298 ? 22.060 7.319 -34.753 1.00 93.19 298 ASP A N 1
ATOM 2278 C CA . ASP A 1 298 ? 20.798 7.557 -35.455 1.00 93.19 298 ASP A CA 1
ATOM 2279 C C . ASP A 1 298 ? 19.576 7.126 -34.648 1.00 93.19 298 ASP A C 1
ATOM 2281 O O . ASP A 1 298 ? 18.559 7.816 -34.657 1.00 93.19 298 ASP A O 1
ATOM 2285 N N . ALA A 1 299 ? 19.642 5.969 -33.984 1.00 92.06 299 ALA A N 1
ATOM 2286 C CA . ALA A 1 299 ? 18.552 5.487 -33.147 1.00 92.06 299 ALA A CA 1
ATOM 2287 C C . ALA A 1 299 ? 18.310 6.442 -31.975 1.00 92.06 299 ALA A C 1
ATOM 2289 O O . ALA A 1 299 ? 17.161 6.733 -31.654 1.00 92.06 299 ALA A O 1
ATOM 2290 N N . VAL A 1 300 ? 19.370 7.006 -31.390 1.00 92.94 300 VAL A N 1
ATOM 2291 C CA . VAL A 1 300 ? 19.264 8.039 -30.354 1.00 92.94 300 VAL A CA 1
ATOM 2292 C C . VAL A 1 300 ? 18.571 9.295 -30.880 1.00 92.94 300 VAL A C 1
ATOM 2294 O O . VAL A 1 300 ? 17.699 9.830 -30.198 1.00 92.94 300 VAL A O 1
ATOM 2297 N N . GLU A 1 301 ? 18.892 9.748 -32.093 1.00 94.38 301 GLU A N 1
ATOM 2298 C CA . GLU A 1 301 ? 18.205 10.892 -32.707 1.00 94.38 301 GLU A CA 1
ATOM 2299 C C . GLU A 1 301 ? 16.730 10.584 -33.023 1.00 94.38 301 GLU A C 1
ATOM 2301 O O . GLU A 1 301 ? 15.865 11.436 -32.818 1.00 94.38 301 GLU A O 1
ATOM 2306 N N . HIS A 1 302 ? 16.433 9.370 -33.496 1.00 94.25 302 HIS A N 1
ATOM 2307 C CA . HIS A 1 302 ? 15.093 8.979 -33.932 1.00 94.25 302 HIS A CA 1
ATOM 2308 C C . HIS A 1 302 ? 14.148 8.648 -32.768 1.00 94.25 302 HIS A C 1
ATOM 2310 O O . HIS A 1 302 ? 13.021 9.141 -32.723 1.00 94.25 302 HIS A O 1
ATOM 2316 N N . TYR A 1 303 ? 14.610 7.830 -31.820 1.00 93.81 303 TYR A N 1
ATOM 2317 C CA . TYR A 1 303 ? 13.807 7.260 -30.737 1.00 93.81 303 TYR A CA 1
ATOM 2318 C C . TYR A 1 303 ? 14.076 7.883 -29.369 1.00 93.81 303 TYR A C 1
ATOM 2320 O O . TYR A 1 303 ? 13.249 7.710 -28.478 1.00 93.81 303 TYR A O 1
ATOM 2328 N N . GLY A 1 304 ? 15.162 8.642 -29.176 1.00 91.88 304 GLY A N 1
ATOM 2329 C CA . GLY A 1 304 ? 15.551 9.139 -27.849 1.00 91.88 304 GLY A CA 1
ATOM 2330 C C . GLY A 1 304 ? 14.429 9.886 -27.124 1.00 91.88 304 GLY A C 1
ATOM 2331 O O . GLY A 1 304 ? 14.134 9.595 -25.972 1.00 91.88 304 GLY A O 1
ATOM 2332 N N . THR A 1 305 ? 13.700 10.758 -27.830 1.00 94.12 305 THR A N 1
ATOM 2333 C CA . THR A 1 305 ? 12.544 11.465 -27.247 1.00 94.12 305 THR A CA 1
ATOM 2334 C C . THR A 1 305 ? 11.394 10.524 -26.859 1.00 94.12 305 THR A C 1
ATOM 2336 O O . THR A 1 305 ? 10.715 10.779 -25.869 1.00 94.12 305 THR A O 1
ATOM 2339 N N . LEU A 1 306 ? 11.147 9.457 -27.625 1.00 92.75 306 LEU A N 1
ATOM 2340 C CA . LEU A 1 306 ? 10.090 8.485 -27.328 1.00 92.75 306 LEU A CA 1
ATOM 2341 C C . LEU A 1 306 ? 10.474 7.589 -26.143 1.00 92.75 306 LEU A C 1
ATOM 2343 O O . LEU A 1 306 ? 9.631 7.311 -25.290 1.00 92.75 306 LEU A O 1
ATOM 2347 N N . VAL A 1 307 ? 11.741 7.181 -26.056 1.00 89.50 307 VAL A N 1
ATOM 2348 C CA . VAL A 1 307 ? 12.269 6.422 -24.915 1.00 89.50 307 VAL A CA 1
ATOM 2349 C C . VAL A 1 307 ? 12.208 7.262 -23.640 1.00 89.50 307 VAL A C 1
ATOM 2351 O O . VAL A 1 307 ? 11.655 6.801 -22.644 1.00 89.50 307 VAL A O 1
ATOM 2354 N N . ASP A 1 308 ? 12.653 8.522 -23.689 1.00 90.19 308 ASP A N 1
ATOM 2355 C CA . ASP A 1 308 ? 12.571 9.451 -22.554 1.00 90.19 308 ASP A CA 1
ATOM 2356 C C . ASP A 1 308 ? 11.121 9.650 -22.080 1.00 90.19 308 ASP A C 1
ATOM 2358 O O . ASP A 1 308 ? 10.853 9.724 -20.881 1.00 90.19 308 ASP A O 1
ATOM 2362 N N . GLN A 1 309 ? 10.160 9.708 -23.010 1.00 91.56 309 GLN A N 1
ATOM 2363 C CA . GLN A 1 309 ? 8.734 9.786 -22.677 1.00 91.56 309 GLN A CA 1
ATOM 2364 C C . GLN A 1 309 ? 8.224 8.514 -21.994 1.00 91.56 309 GLN A C 1
ATOM 2366 O O . GLN A 1 309 ? 7.470 8.617 -21.027 1.00 91.56 309 GLN A O 1
ATOM 2371 N N . ASN A 1 310 ? 8.625 7.331 -22.466 1.00 89.31 310 ASN A N 1
ATOM 2372 C CA . ASN A 1 310 ? 8.238 6.061 -21.849 1.00 89.31 310 ASN A CA 1
ATOM 2373 C C . ASN A 1 310 ? 8.816 5.922 -20.438 1.00 89.31 310 ASN A C 1
ATOM 2375 O O . ASN A 1 310 ? 8.094 5.525 -19.524 1.00 89.31 310 ASN A O 1
ATOM 2379 N N . TRP A 1 311 ? 10.075 6.313 -20.240 1.00 87.75 311 TRP A N 1
ATOM 2380 C CA . TRP A 1 311 ? 10.714 6.343 -18.923 1.00 87.75 311 TRP A CA 1
ATOM 2381 C C . TRP A 1 311 ? 10.077 7.356 -17.982 1.00 87.75 311 TRP A C 1
ATOM 2383 O O . TRP A 1 311 ? 9.723 6.998 -16.863 1.00 87.75 311 TRP A O 1
ATOM 2393 N N . GLY A 1 312 ? 9.798 8.572 -18.453 1.00 91.06 312 GLY A N 1
ATOM 2394 C CA . GLY A 1 312 ? 9.048 9.545 -17.659 1.00 91.06 312 GLY A CA 1
ATOM 2395 C C . GLY A 1 312 ? 7.639 9.062 -17.292 1.00 91.06 312 GLY A C 1
ATOM 2396 O O . GLY A 1 312 ? 7.150 9.362 -16.205 1.00 91.06 312 GLY A O 1
ATOM 2397 N N . ALA A 1 313 ? 6.981 8.295 -18.168 1.00 92.06 313 ALA A N 1
ATOM 2398 C CA . ALA A 1 313 ? 5.672 7.711 -17.888 1.00 92.06 313 ALA A CA 1
ATOM 2399 C C . ALA A 1 313 ? 5.747 6.562 -16.868 1.00 92.06 313 ALA A C 1
ATOM 2401 O O . ALA A 1 313 ? 4.865 6.458 -16.018 1.00 92.06 313 ALA A O 1
ATOM 2402 N N . TYR A 1 314 ? 6.789 5.727 -16.931 1.00 91.81 314 TYR A N 1
ATOM 2403 C CA . TYR A 1 314 ? 7.073 4.713 -15.914 1.00 91.81 314 TYR A CA 1
ATOM 2404 C C . TYR A 1 314 ? 7.318 5.361 -14.544 1.00 91.81 314 TYR A C 1
ATOM 2406 O O . TYR A 1 314 ? 6.620 5.021 -13.589 1.00 91.81 314 TYR A O 1
ATOM 2414 N N . ASP A 1 315 ? 8.207 6.356 -14.462 1.00 92.44 315 ASP A N 1
ATOM 2415 C CA . ASP A 1 315 ? 8.510 7.060 -13.209 1.00 92.44 315 ASP A CA 1
ATOM 2416 C C . ASP A 1 315 ? 7.254 7.710 -12.613 1.00 92.44 315 ASP A C 1
ATOM 2418 O O . ASP A 1 315 ? 7.036 7.663 -11.403 1.00 92.44 315 ASP A O 1
ATOM 2422 N N . ALA A 1 316 ? 6.392 8.284 -13.460 1.00 93.75 316 ALA A N 1
ATOM 2423 C CA . ALA A 1 316 ? 5.130 8.872 -13.028 1.00 93.75 316 ALA A CA 1
ATOM 2424 C C . ALA A 1 316 ? 4.159 7.829 -12.448 1.00 93.75 316 ALA A C 1
ATOM 2426 O O . ALA A 1 316 ? 3.577 8.079 -11.394 1.00 93.75 316 ALA A O 1
ATOM 2427 N N . ARG A 1 317 ? 4.003 6.662 -13.094 1.00 93.38 317 ARG A N 1
ATOM 2428 C CA . ARG A 1 317 ? 3.166 5.562 -12.573 1.00 93.38 317 ARG A CA 1
ATOM 2429 C C . ARG A 1 317 ? 3.715 5.014 -11.260 1.00 93.38 317 ARG A C 1
ATOM 2431 O O . ARG A 1 317 ? 2.955 4.792 -10.322 1.00 93.38 317 ARG A O 1
ATOM 2438 N N . HIS A 1 318 ? 5.029 4.817 -11.182 1.00 93.25 318 HIS A N 1
ATOM 2439 C CA . HIS A 1 318 ? 5.693 4.347 -9.969 1.00 93.25 318 HIS A CA 1
ATOM 2440 C C . HIS A 1 318 ? 5.510 5.333 -8.811 1.00 93.25 318 HIS A C 1
ATOM 2442 O O . HIS A 1 318 ? 5.162 4.922 -7.706 1.00 93.25 318 HIS A O 1
ATOM 2448 N N . ALA A 1 319 ? 5.679 6.633 -9.061 1.00 93.94 319 ALA A N 1
ATOM 2449 C CA . ALA A 1 319 ? 5.438 7.663 -8.057 1.00 93.94 319 ALA A CA 1
ATOM 2450 C C . ALA A 1 319 ? 3.965 7.718 -7.619 1.00 93.94 319 ALA A C 1
ATOM 2452 O O . ALA A 1 319 ? 3.698 7.845 -6.431 1.00 93.94 319 ALA A O 1
ATOM 2453 N N . GLU A 1 320 ? 3.008 7.570 -8.543 1.00 95.06 320 GLU A N 1
ATOM 2454 C CA . GLU A 1 320 ? 1.576 7.562 -8.214 1.00 95.06 320 GLU A CA 1
ATOM 2455 C C . GLU A 1 320 ? 1.203 6.413 -7.266 1.00 95.06 320 GLU A C 1
ATOM 2457 O O . GLU A 1 320 ? 0.448 6.620 -6.316 1.00 95.06 320 GLU A O 1
ATOM 2462 N N . ILE A 1 321 ? 1.748 5.212 -7.488 1.00 95.00 321 ILE A N 1
ATOM 2463 C CA . ILE A 1 321 ? 1.531 4.072 -6.585 1.00 95.00 321 ILE A CA 1
ATOM 2464 C C . ILE A 1 321 ? 2.149 4.339 -5.216 1.00 95.00 321 ILE A C 1
ATOM 2466 O O . ILE A 1 321 ? 1.497 4.109 -4.197 1.00 95.00 321 ILE A O 1
ATOM 2470 N N . ASP A 1 322 ? 3.388 4.823 -5.183 1.00 95.44 322 ASP A N 1
ATOM 2471 C CA . ASP A 1 322 ? 4.093 5.089 -3.930 1.00 95.44 322 ASP A CA 1
ATOM 2472 C C . ASP A 1 322 ? 3.396 6.173 -3.109 1.00 95.44 322 ASP A C 1
ATOM 2474 O O . ASP A 1 322 ? 3.253 6.022 -1.894 1.00 95.44 322 ASP A O 1
ATOM 2478 N N . ASP A 1 323 ? 2.898 7.218 -3.770 1.00 96.38 323 ASP A N 1
ATOM 2479 C CA . ASP A 1 323 ? 2.118 8.282 -3.148 1.00 96.38 323 ASP A CA 1
ATOM 2480 C C . ASP A 1 323 ? 0.752 7.768 -2.650 1.00 96.38 323 ASP A C 1
ATOM 2482 O O . ASP A 1 323 ? 0.350 8.125 -1.543 1.00 96.38 323 ASP A O 1
ATOM 2486 N N . ASP A 1 324 ? 0.054 6.892 -3.394 1.00 96.12 324 ASP A N 1
ATOM 2487 C CA . ASP A 1 324 ? -1.202 6.247 -2.948 1.00 96.12 324 ASP A CA 1
ATOM 2488 C C . ASP A 1 324 ? -0.958 5.400 -1.685 1.00 96.12 324 ASP A C 1
ATOM 2490 O O . ASP A 1 324 ? -1.695 5.502 -0.702 1.00 96.12 324 ASP A O 1
ATOM 2494 N N . ILE A 1 325 ? 0.122 4.610 -1.662 1.00 96.62 325 ILE A N 1
ATOM 2495 C CA . ILE A 1 325 ? 0.510 3.805 -0.494 1.00 96.62 325 ILE A CA 1
ATOM 2496 C C . ILE A 1 325 ? 0.883 4.704 0.688 1.00 96.62 325 ILE A C 1
ATOM 2498 O O . ILE A 1 325 ? 0.419 4.471 1.805 1.00 96.62 325 ILE A O 1
ATOM 2502 N N . ALA A 1 326 ? 1.708 5.727 0.464 1.00 95.69 326 ALA A N 1
ATOM 2503 C CA . ALA A 1 326 ? 2.153 6.637 1.512 1.00 95.69 326 ALA A CA 1
ATOM 2504 C C . ALA A 1 326 ? 0.981 7.419 2.117 1.00 95.69 326 ALA A C 1
ATOM 2506 O O . ALA A 1 326 ? 0.884 7.525 3.342 1.00 95.69 326 ALA A O 1
ATOM 2507 N N . GLN A 1 327 ? 0.068 7.920 1.280 1.00 95.81 327 GLN A N 1
ATOM 2508 C CA . GLN A 1 327 ? -1.121 8.641 1.721 1.00 95.81 327 GLN A CA 1
ATOM 2509 C C . GLN A 1 327 ? -2.039 7.733 2.545 1.00 95.81 327 GLN A C 1
ATOM 2511 O O . GLN A 1 327 ? -2.387 8.083 3.671 1.00 95.81 327 GLN A O 1
ATOM 2516 N N . ARG A 1 328 ? -2.364 6.531 2.049 1.00 95.81 328 ARG A N 1
ATOM 2517 C CA . ARG A 1 328 ? -3.206 5.574 2.788 1.00 95.81 328 ARG A CA 1
ATOM 2518 C C . ARG A 1 328 ? -2.561 5.092 4.084 1.00 95.81 328 ARG A C 1
ATOM 2520 O O . ARG A 1 328 ? -3.265 4.887 5.072 1.00 95.81 328 ARG A O 1
ATOM 2527 N N . GLY A 1 329 ? -1.240 4.920 4.102 1.00 92.81 329 GLY A N 1
ATOM 2528 C CA . GLY A 1 329 ? -0.485 4.611 5.317 1.00 92.81 329 GLY A CA 1
ATOM 2529 C C . GLY A 1 329 ? -0.562 5.745 6.345 1.00 92.81 329 GLY A C 1
ATOM 2530 O O . GLY A 1 329 ? -0.840 5.501 7.516 1.00 92.81 329 GLY A O 1
ATOM 2531 N N . ALA A 1 330 ? -0.410 7.000 5.909 1.00 91.50 330 ALA A N 1
ATOM 2532 C CA . ALA A 1 330 ? -0.544 8.167 6.781 1.00 91.50 330 ALA A CA 1
ATOM 2533 C C . ALA A 1 330 ? -1.972 8.341 7.330 1.00 91.50 330 ALA A C 1
ATOM 2535 O O . ALA A 1 330 ? -2.136 8.710 8.498 1.00 91.50 330 ALA A O 1
ATOM 2536 N N . ASP A 1 331 ? -2.986 8.053 6.510 1.00 92.62 331 ASP A N 1
ATOM 2537 C CA . ASP A 1 331 ? -4.394 8.072 6.914 1.00 92.62 331 ASP A CA 1
ATOM 2538 C C . ASP A 1 331 ? -4.698 6.935 7.905 1.00 92.62 331 ASP A C 1
ATOM 2540 O O . ASP A 1 331 ? -5.338 7.168 8.926 1.00 92.62 331 ASP A O 1
ATOM 2544 N N . THR A 1 332 ? -4.130 5.741 7.697 1.00 91.00 332 THR A N 1
ATOM 2545 C CA . THR A 1 332 ? -4.205 4.615 8.652 1.00 91.00 332 THR A CA 1
ATOM 2546 C C . THR A 1 332 ? -3.637 5.001 10.020 1.00 91.00 332 THR A C 1
ATOM 2548 O O . THR A 1 332 ? -4.280 4.788 11.048 1.00 91.00 332 THR A O 1
ATOM 2551 N N . ASP A 1 333 ? -2.463 5.639 10.052 1.00 87.19 333 ASP A N 1
ATOM 2552 C CA . ASP A 1 333 ? -1.860 6.126 11.296 1.00 87.19 333 ASP A CA 1
ATOM 2553 C C . ASP A 1 333 ? -2.709 7.221 11.976 1.00 87.19 333 ASP A C 1
ATOM 2555 O O . ASP A 1 333 ? -2.633 7.413 13.195 1.00 87.19 333 ASP A O 1
ATOM 2559 N N . ALA A 1 334 ? -3.466 8.010 11.205 1.00 87.56 334 ALA A N 1
ATOM 2560 C CA . ALA A 1 334 ? -4.374 9.016 11.749 1.00 87.56 334 ALA A CA 1
ATOM 2561 C C . ALA A 1 334 ? -5.595 8.370 12.416 1.00 87.56 334 ALA A C 1
ATOM 2563 O O . ALA A 1 334 ? -5.944 8.771 13.531 1.00 87.56 334 ALA A O 1
ATOM 2564 N N . GLU A 1 335 ? -6.166 7.345 11.784 1.00 88.69 335 GLU A N 1
ATOM 2565 C CA . GLU A 1 335 ? -7.263 6.554 12.339 1.00 88.69 335 GLU A CA 1
ATOM 2566 C C . GLU A 1 335 ? -6.839 5.814 13.620 1.00 88.69 335 GLU A C 1
ATOM 2568 O O . GLU A 1 335 ? -7.522 5.945 14.635 1.00 88.69 335 GLU A O 1
ATOM 2573 N N . ASP A 1 336 ? -5.667 5.159 13.657 1.00 81.56 336 ASP A N 1
ATOM 2574 C CA . ASP A 1 336 ? -5.146 4.504 14.880 1.00 81.56 336 ASP A CA 1
ATOM 2575 C C . ASP A 1 336 ? -5.038 5.484 16.059 1.00 81.56 336 ASP A C 1
ATOM 2577 O O . ASP A 1 336 ? -5.444 5.208 17.192 1.00 81.56 336 ASP A O 1
ATOM 2581 N N . ARG A 1 337 ? -4.527 6.692 15.798 1.00 80.00 337 ARG A N 1
ATOM 2582 C CA . ARG A 1 337 ? -4.402 7.726 16.833 1.00 80.00 337 ARG A CA 1
ATOM 2583 C C . ARG A 1 337 ? -5.754 8.194 17.372 1.00 80.00 337 ARG A C 1
ATOM 2585 O O . ARG A 1 337 ? -5.789 8.649 18.515 1.00 80.00 337 ARG A O 1
ATOM 2592 N N . SER A 1 338 ? -6.827 8.095 16.589 1.00 76.75 338 SER A N 1
ATOM 2593 C CA . SER A 1 338 ? -8.168 8.537 16.988 1.00 76.75 338 SER A CA 1
ATOM 2594 C C . SER A 1 338 ? -8.848 7.595 17.992 1.00 76.75 338 SER A C 1
ATOM 2596 O O . SER A 1 338 ? -9.631 8.058 18.819 1.00 76.75 338 SER A O 1
ATOM 2598 N N . VAL A 1 339 ? -8.488 6.305 17.991 1.00 75.81 339 VAL A N 1
ATOM 2599 C CA . VAL A 1 339 ? -9.105 5.263 18.839 1.00 75.81 339 VAL A CA 1
ATOM 2600 C C . VAL A 1 339 ? -8.396 5.095 20.187 1.00 75.81 339 VAL A C 1
ATOM 2602 O O . VAL A 1 339 ? -8.871 4.381 21.070 1.00 75.81 339 VAL A O 1
ATOM 2605 N N . ARG A 1 340 ? -7.265 5.776 20.410 1.00 69.50 340 ARG A N 1
ATOM 2606 C CA . ARG A 1 340 ? -6.532 5.681 21.682 1.00 69.50 340 ARG A CA 1
ATOM 2607 C C . ARG A 1 340 ? -7.396 6.163 22.845 1.00 69.50 340 ARG A C 1
ATOM 2609 O O . ARG A 1 340 ? -7.671 7.352 22.989 1.00 69.50 340 ARG A O 1
ATOM 2616 N N . THR A 1 341 ? -7.775 5.224 23.707 1.00 61.62 341 THR A N 1
ATOM 2617 C CA . THR A 1 341 ? -8.627 5.490 24.865 1.00 61.62 341 THR A CA 1
ATOM 2618 C C . THR A 1 341 ? -7.916 6.379 25.878 1.00 61.62 341 THR A C 1
ATOM 2620 O O . THR A 1 341 ? -6.769 6.123 26.257 1.00 61.62 341 THR A O 1
ATOM 2623 N N . VAL A 1 342 ? -8.625 7.388 26.376 1.00 55.59 342 VAL A N 1
ATOM 2624 C CA . VAL A 1 342 ? -8.214 8.174 27.542 1.00 55.59 342 VAL A CA 1
ATOM 2625 C C . VAL A 1 342 ? -8.825 7.521 28.785 1.00 55.59 342 VAL A C 1
ATOM 2627 O O . VAL A 1 342 ? -9.964 7.064 28.745 1.00 55.59 342 VAL A O 1
ATOM 2630 N N . ARG A 1 343 ? -8.067 7.440 29.888 1.00 60.81 343 ARG A N 1
ATOM 2631 C CA . ARG A 1 343 ? -8.572 6.933 31.178 1.00 60.81 343 ARG A CA 1
ATOM 2632 C C . ARG A 1 343 ? -9.837 7.711 31.567 1.00 60.81 343 ARG A C 1
ATOM 2634 O O . ARG A 1 343 ? -9.813 8.938 31.505 1.00 60.81 343 ARG A O 1
ATOM 2641 N N . SER A 1 344 ? -10.892 6.999 31.980 1.00 64.38 344 SER A N 1
ATOM 2642 C CA . SER A 1 344 ? -12.132 7.617 32.470 1.00 64.38 344 SER A CA 1
ATOM 2643 C C . SER A 1 344 ? -11.829 8.585 33.619 1.00 64.38 344 SER A C 1
ATOM 2645 O O . SER A 1 344 ? -11.051 8.264 34.522 1.00 64.38 344 SER A O 1
ATOM 2647 N N . ASP A 1 345 ? -12.420 9.775 33.558 1.00 67.44 345 ASP A N 1
ATOM 2648 C CA . ASP A 1 345 ? -12.315 10.847 34.549 1.00 67.44 345 ASP A CA 1
ATOM 2649 C C . ASP A 1 345 ? -13.474 10.839 35.563 1.00 67.44 345 ASP A C 1
ATOM 2651 O O . ASP A 1 345 ? -13.548 11.720 36.423 1.00 67.44 345 ASP A O 1
ATOM 2655 N N . LYS A 1 346 ? -14.363 9.838 35.492 1.00 72.19 346 LYS A N 1
ATOM 2656 C CA . LYS A 1 346 ? -15.547 9.722 36.353 1.00 72.19 346 LYS A CA 1
ATOM 2657 C C . LYS A 1 346 ? -15.170 9.338 37.790 1.00 72.19 346 LYS A C 1
ATOM 2659 O O . LYS A 1 346 ? -14.318 8.482 38.032 1.00 72.19 346 LYS A O 1
ATOM 2664 N N . GLU A 1 347 ? -15.828 9.974 38.760 1.00 72.94 347 GLU A N 1
ATOM 2665 C CA . GLU A 1 347 ? -15.629 9.695 40.186 1.00 72.94 347 GLU A CA 1
ATOM 2666 C C . GLU A 1 347 ? -16.413 8.447 40.621 1.00 72.94 347 GLU A C 1
ATOM 2668 O O . GLU A 1 347 ? -17.603 8.310 40.340 1.00 72.94 347 GLU A O 1
ATOM 2673 N N . TYR A 1 348 ? -15.762 7.547 41.360 1.00 76.56 348 TYR A N 1
ATOM 2674 C CA . TYR A 1 348 ? -16.432 6.397 41.971 1.00 76.56 348 TYR A CA 1
ATOM 2675 C C . TYR A 1 348 ? -17.288 6.813 43.182 1.00 76.56 348 TYR A C 1
ATOM 2677 O O . TYR A 1 348 ? -16.950 7.783 43.871 1.00 76.56 348 TYR A O 1
ATOM 2685 N N . PRO A 1 349 ? -18.353 6.055 43.521 1.00 76.62 349 PRO A N 1
ATOM 2686 C CA . PRO A 1 349 ? -19.114 6.265 44.746 1.00 76.62 349 PRO A CA 1
ATOM 2687 C C . PRO A 1 349 ? -18.198 6.314 45.970 1.00 76.62 349 PRO A C 1
ATOM 2689 O O . PRO A 1 349 ? -17.293 5.498 46.114 1.00 76.62 349 PRO A O 1
ATOM 2692 N N . SER A 1 350 ? -18.467 7.219 46.911 1.00 79.25 350 SER A N 1
ATOM 2693 C CA . SER A 1 350 ? -17.627 7.381 48.117 1.00 79.25 350 SER A CA 1
ATOM 2694 C C . SER A 1 350 ? -17.550 6.140 49.023 1.00 79.25 350 SER A C 1
ATOM 2696 O O . SER A 1 350 ? -16.662 6.048 49.868 1.00 79.25 350 SER A O 1
ATOM 2698 N N . ALA A 1 351 ? -18.479 5.195 48.854 1.00 76.94 351 ALA A N 1
ATOM 2699 C CA . ALA A 1 351 ? -18.489 3.903 49.535 1.00 76.94 351 ALA A CA 1
ATOM 2700 C C . ALA A 1 351 ? -17.662 2.818 48.813 1.00 76.94 351 ALA A C 1
ATOM 2702 O O . ALA A 1 351 ? -17.496 1.730 49.363 1.00 76.94 351 ALA A O 1
ATOM 2703 N N . ALA A 1 352 ? -17.174 3.084 47.596 1.00 78.62 352 ALA A N 1
ATOM 2704 C CA . ALA A 1 352 ? -16.360 2.151 46.831 1.00 78.62 352 ALA A CA 1
ATOM 2705 C C . ALA A 1 352 ? -14.996 1.958 47.502 1.00 78.62 352 ALA A C 1
ATOM 2707 O O . ALA A 1 352 ? -14.348 2.919 47.916 1.00 78.62 352 ALA A O 1
ATOM 2708 N N . ASP A 1 353 ? -14.556 0.705 47.601 1.00 80.94 353 ASP A N 1
ATOM 2709 C CA . ASP A 1 353 ? -13.237 0.376 48.129 1.00 80.94 353 ASP A CA 1
ATOM 2710 C C . ASP A 1 353 ? -12.167 0.693 47.066 1.00 80.94 353 ASP A C 1
ATOM 2712 O O . ASP A 1 353 ? -12.156 0.050 46.009 1.00 80.94 353 ASP A O 1
ATOM 2716 N N . PRO A 1 354 ? -11.248 1.647 47.321 1.00 75.69 354 PRO A N 1
ATOM 2717 C CA . PRO A 1 354 ? -10.211 2.023 46.364 1.00 75.69 354 PRO A CA 1
ATOM 2718 C C . PRO A 1 354 ? -9.327 0.849 45.930 1.00 75.69 354 PRO A C 1
ATOM 2720 O O . PRO A 1 354 ? -8.810 0.867 44.816 1.00 75.69 354 PRO A O 1
ATOM 2723 N N . ALA A 1 355 ? -9.185 -0.186 46.770 1.00 77.25 355 ALA A N 1
ATOM 2724 C CA . ALA A 1 355 ? -8.391 -1.372 46.454 1.00 77.25 355 ALA A CA 1
ATOM 2725 C C . ALA A 1 355 ? -8.926 -2.163 45.245 1.00 77.25 355 ALA A C 1
ATOM 2727 O O . ALA A 1 355 ? -8.169 -2.913 44.637 1.00 77.25 355 ALA A O 1
ATOM 2728 N N . TYR A 1 356 ? -10.205 -1.992 44.891 1.00 73.19 356 TYR A N 1
ATOM 2729 C CA . TYR A 1 356 ? -10.838 -2.642 43.738 1.00 73.19 356 TYR A CA 1
ATOM 2730 C C . TYR A 1 356 ? -11.051 -1.700 42.545 1.00 73.19 356 TYR A C 1
ATOM 2732 O O . TYR A 1 356 ? -11.505 -2.153 41.499 1.00 73.19 356 TYR A O 1
ATOM 2740 N N . MET A 1 357 ? -10.744 -0.407 42.697 1.00 71.81 357 MET A N 1
ATOM 2741 C CA . MET A 1 357 ? -11.019 0.629 41.690 1.00 71.81 357 MET A CA 1
ATOM 2742 C C . MET A 1 357 ? -9.754 1.154 41.000 1.00 71.81 357 MET A C 1
ATOM 2744 O O . MET A 1 357 ? -9.840 1.710 39.906 1.00 71.81 357 MET A O 1
ATOM 2748 N N . ASP A 1 358 ? -8.579 0.963 41.608 1.00 67.94 358 ASP A N 1
ATOM 2749 C CA . ASP A 1 358 ? -7.280 1.263 40.995 1.00 67.94 358 ASP A CA 1
ATOM 2750 C C . ASP A 1 358 ? -6.620 -0.029 40.501 1.00 67.94 358 ASP A C 1
ATOM 2752 O O . ASP A 1 358 ? -5.619 -0.505 41.039 1.00 67.94 358 ASP A O 1
ATOM 2756 N N . LEU A 1 359 ? -7.255 -0.646 39.502 1.00 68.88 359 LEU A N 1
ATOM 2757 C CA . LEU A 1 359 ? -6.704 -1.812 38.825 1.00 68.88 359 LEU A CA 1
ATOM 2758 C C . LEU A 1 359 ? -5.665 -1.341 37.809 1.00 68.88 359 LEU A C 1
ATOM 2760 O O . LEU A 1 359 ? -5.964 -0.556 36.906 1.00 68.88 359 LEU A O 1
ATOM 2764 N N . GLU A 1 360 ? -4.437 -1.830 37.960 1.00 73.50 360 GLU A N 1
ATOM 2765 C CA . GLU A 1 360 ? -3.428 -1.690 36.919 1.00 73.50 360 GLU A CA 1
ATOM 2766 C C . GLU A 1 360 ? -3.947 -2.392 35.652 1.00 73.50 360 GLU A C 1
ATOM 2768 O O . GLU A 1 360 ? -4.450 -3.519 35.754 1.00 73.50 360 GLU A O 1
ATOM 2773 N N . PRO A 1 361 ? -3.892 -1.745 34.470 1.00 69.94 361 PRO A N 1
ATOM 2774 C CA . PRO A 1 361 ? -4.285 -2.394 33.229 1.00 69.94 361 PRO A CA 1
ATOM 2775 C C . PRO A 1 361 ? -3.548 -3.727 33.083 1.00 69.94 361 PRO A C 1
ATOM 2777 O O . PRO A 1 361 ? -2.348 -3.784 33.377 1.00 69.94 361 PRO A O 1
ATOM 2780 N N . PRO A 1 362 ? -4.226 -4.802 32.645 1.00 71.50 362 PRO A N 1
ATOM 2781 C CA . PRO A 1 362 ? -3.543 -6.064 32.432 1.00 71.50 362 PRO A CA 1
ATOM 2782 C C . PRO A 1 362 ? -2.405 -5.852 31.424 1.00 71.50 362 PRO A C 1
ATOM 2784 O O . PRO A 1 362 ? -2.583 -5.101 30.458 1.00 71.50 362 PRO A O 1
ATOM 2787 N N . PRO A 1 363 ? -1.238 -6.490 31.622 1.00 75.50 363 PRO A N 1
ATOM 2788 C CA . PRO A 1 363 ? -0.191 -6.459 30.616 1.00 75.50 363 PRO A CA 1
ATOM 2789 C C . PRO A 1 363 ? -0.762 -7.057 29.329 1.00 75.50 363 PRO A C 1
ATOM 2791 O O . PRO A 1 363 ? -1.238 -8.193 29.324 1.00 75.50 363 PRO A O 1
ATOM 2794 N N . MET A 1 364 ? -0.755 -6.270 28.257 1.00 70.25 364 MET A N 1
ATOM 2795 C CA . MET A 1 364 ? -1.195 -6.705 26.938 1.00 70.25 364 MET A CA 1
ATOM 2796 C C . MET A 1 364 ? -0.021 -6.607 25.980 1.00 70.25 364 MET A C 1
ATOM 2798 O O . MET A 1 364 ? 0.529 -5.522 25.781 1.00 70.25 364 MET A O 1
ATOM 2802 N N . ASP A 1 365 ? 0.343 -7.738 25.385 1.00 72.88 365 ASP A N 1
ATOM 2803 C CA . ASP A 1 365 ? 1.265 -7.745 24.261 1.00 72.88 365 ASP A CA 1
ATOM 2804 C C . ASP A 1 365 ? 0.495 -7.305 23.009 1.00 72.88 365 ASP A C 1
ATOM 2806 O O . ASP A 1 365 ? -0.584 -7.844 22.732 1.00 72.88 365 ASP A O 1
ATOM 2810 N N . PRO A 1 366 ? 0.996 -6.314 22.254 1.00 69.69 366 PRO A N 1
ATOM 2811 C CA . PRO A 1 366 ? 0.354 -5.923 21.014 1.00 69.69 366 PRO A CA 1
ATOM 2812 C C . PRO A 1 366 ? 0.400 -7.101 20.030 1.00 69.69 366 PRO A C 1
ATOM 2814 O O . PRO A 1 366 ? 1.438 -7.765 19.927 1.00 69.69 366 PRO A O 1
ATOM 2817 N N . PRO A 1 367 ? -0.690 -7.370 19.288 1.00 74.38 367 PRO A N 1
ATOM 2818 C CA . PRO A 1 367 ? -0.666 -8.383 18.247 1.00 74.38 367 PRO A CA 1
ATOM 2819 C C . PRO A 1 367 ? 0.395 -7.993 17.210 1.00 74.38 367 PRO A C 1
ATOM 2821 O O . PRO A 1 367 ? 0.332 -6.920 16.613 1.00 74.38 367 PRO A O 1
ATOM 2824 N N . ALA A 1 368 ? 1.403 -8.846 17.043 1.00 77.00 368 ALA A N 1
ATOM 2825 C CA . ALA A 1 368 ? 2.517 -8.610 16.135 1.00 77.00 368 ALA A CA 1
ATOM 2826 C C . ALA A 1 368 ? 2.353 -9.430 14.851 1.00 77.00 368 ALA A C 1
ATOM 2828 O O . ALA A 1 368 ? 1.748 -10.505 14.862 1.00 77.00 368 ALA A O 1
ATOM 2829 N N . GLY A 1 369 ? 2.925 -8.925 13.756 1.00 79.94 369 GLY A N 1
ATOM 2830 C CA . GLY A 1 369 ? 3.028 -9.679 12.511 1.00 79.94 369 GLY A CA 1
ATOM 2831 C C . GLY A 1 369 ? 3.772 -10.996 12.720 1.00 79.94 369 GLY A C 1
ATOM 2832 O O . GLY A 1 369 ? 4.732 -11.065 13.493 1.00 79.94 369 GLY A O 1
ATOM 2833 N N . ALA A 1 370 ? 3.320 -12.047 12.038 1.00 79.25 370 ALA A N 1
ATOM 2834 C CA . ALA A 1 370 ? 3.899 -13.380 12.158 1.00 79.25 370 ALA A CA 1
ATOM 2835 C C . ALA A 1 370 ? 5.338 -13.457 11.609 1.00 79.25 370 ALA A C 1
ATOM 2837 O O . ALA A 1 370 ? 6.144 -14.262 12.082 1.00 79.25 370 ALA A O 1
ATOM 2838 N N . ALA A 1 371 ? 5.676 -12.634 10.610 1.00 85.62 371 ALA A N 1
ATOM 2839 C CA . ALA A 1 371 ? 6.981 -12.647 9.954 1.00 85.62 371 ALA A CA 1
ATOM 2840 C C . ALA A 1 371 ? 7.288 -11.325 9.223 1.00 85.62 371 ALA A C 1
ATOM 2842 O O . ALA A 1 371 ? 6.487 -10.400 9.178 1.00 85.62 371 ALA A O 1
ATOM 2843 N N . GLN A 1 372 ? 8.471 -11.241 8.611 1.00 85.88 372 GLN A N 1
ATOM 2844 C CA . GLN A 1 372 ? 8.766 -10.209 7.614 1.00 85.88 372 GLN A CA 1
ATOM 2845 C C . GLN A 1 372 ? 8.261 -10.672 6.239 1.00 85.88 372 GLN A C 1
ATOM 2847 O O . GLN A 1 372 ? 8.511 -11.833 5.899 1.00 85.88 372 GLN A O 1
ATOM 2852 N N . PRO A 1 373 ? 7.601 -9.811 5.440 1.00 90.19 373 PRO A N 1
ATOM 2853 C CA . PRO A 1 373 ? 7.210 -10.162 4.078 1.00 90.19 373 PRO A CA 1
ATOM 2854 C C . PRO A 1 373 ? 8.421 -10.541 3.222 1.00 90.19 373 PRO A C 1
ATOM 2856 O O . PRO A 1 373 ? 9.522 -10.004 3.400 1.00 90.19 373 PRO A O 1
ATOM 2859 N N . GLN A 1 374 ? 8.214 -11.467 2.288 1.00 89.94 374 GLN A N 1
ATOM 2860 C CA . GLN A 1 374 ? 9.229 -11.917 1.338 1.00 89.94 374 GLN A CA 1
ATOM 2861 C C . GLN A 1 374 ? 8.582 -12.139 -0.025 1.00 89.94 374 GLN A C 1
ATOM 2863 O O . GLN A 1 374 ? 7.521 -12.753 -0.092 1.00 89.94 374 GLN A O 1
ATOM 2868 N N . ALA A 1 375 ? 9.240 -11.662 -1.080 1.00 90.69 375 ALA A N 1
ATOM 2869 C CA . ALA A 1 375 ? 8.939 -12.047 -2.454 1.00 90.69 375 ALA A CA 1
ATOM 2870 C C . ALA A 1 375 ? 9.969 -13.079 -2.923 1.00 90.69 375 ALA A C 1
ATOM 2872 O O . ALA A 1 375 ? 11.171 -12.921 -2.663 1.00 90.69 375 ALA A O 1
ATOM 2873 N N . THR A 1 376 ? 9.489 -14.133 -3.575 1.00 88.88 376 THR A N 1
ATOM 2874 C CA . THR A 1 376 ? 10.300 -15.265 -4.041 1.00 88.88 376 THR A CA 1
ATOM 2875 C C . THR A 1 376 ? 10.113 -15.572 -5.519 1.00 88.88 376 THR A C 1
ATOM 2877 O O . THR A 1 376 ? 10.934 -16.293 -6.088 1.00 88.88 376 THR A O 1
ATOM 2880 N N . GLU A 1 377 ? 9.075 -15.014 -6.137 1.00 90.62 377 GLU A N 1
ATOM 2881 C CA . GLU A 1 377 ? 8.716 -15.240 -7.529 1.00 90.62 377 GLU A CA 1
ATOM 2882 C C . GLU A 1 377 ? 8.889 -13.965 -8.364 1.00 90.62 377 GLU A C 1
ATOM 2884 O O . GLU A 1 377 ? 8.859 -12.837 -7.860 1.00 90.62 377 GLU A O 1
ATOM 2889 N N . ASP A 1 378 ? 9.097 -14.153 -9.665 1.00 90.38 378 ASP A N 1
ATOM 2890 C CA . ASP A 1 378 ? 9.221 -13.041 -10.599 1.00 90.38 378 ASP A CA 1
ATOM 2891 C C . ASP A 1 378 ? 7.884 -12.282 -10.705 1.00 90.38 378 ASP A C 1
ATOM 2893 O O . ASP A 1 378 ? 6.809 -12.889 -10.623 1.00 90.38 378 ASP A O 1
ATOM 2897 N N . PRO A 1 379 ? 7.916 -10.952 -10.896 1.00 90.38 379 PRO A N 1
ATOM 2898 C CA . PRO A 1 379 ? 6.700 -10.160 -10.998 1.00 90.38 379 PRO A CA 1
ATOM 2899 C C . PRO A 1 379 ? 5.899 -10.542 -12.253 1.00 90.38 379 PRO A C 1
ATOM 2901 O O . PRO A 1 379 ? 6.454 -10.821 -13.315 1.00 90.38 379 PRO A O 1
ATOM 2904 N N . SER A 1 380 ? 4.574 -10.540 -12.130 1.00 88.69 380 SER A N 1
ATOM 2905 C CA . SER A 1 380 ? 3.631 -11.000 -13.153 1.00 88.69 380 SER A CA 1
ATOM 2906 C C . SER A 1 380 ? 3.003 -9.832 -13.914 1.00 88.69 380 SER A C 1
ATOM 2908 O O . SER A 1 380 ? 2.656 -8.813 -13.327 1.00 88.69 380 SER A O 1
ATOM 2910 N N . LEU A 1 381 ? 2.776 -9.992 -15.219 1.00 87.31 381 LEU A N 1
ATOM 2911 C CA . LEU A 1 381 ? 1.943 -9.064 -16.003 1.00 87.31 381 LEU A CA 1
ATOM 2912 C C . LEU A 1 381 ? 0.447 -9.282 -15.760 1.00 87.31 381 LEU A C 1
ATOM 2914 O O . LEU A 1 381 ? -0.361 -8.373 -15.945 1.00 87.31 381 LEU A O 1
ATOM 2918 N N . GLU A 1 382 ? 0.077 -10.497 -15.365 1.00 85.00 382 GLU A N 1
ATOM 2919 C CA . GLU A 1 382 ? -1.302 -10.855 -15.074 1.00 85.00 382 GLU A CA 1
ATOM 2920 C C . GLU A 1 382 ? -1.615 -10.523 -13.612 1.00 85.00 382 GLU A C 1
ATOM 2922 O O . GLU A 1 382 ? -0.858 -10.943 -12.724 1.00 85.00 382 GLU A O 1
ATOM 2927 N N . PRO A 1 383 ? -2.712 -9.793 -13.337 1.00 79.50 383 PRO A N 1
ATOM 2928 C CA . PRO A 1 383 ? -3.143 -9.559 -11.971 1.00 79.50 383 PRO A CA 1
ATOM 2929 C C . PRO A 1 383 ? -3.527 -10.897 -11.334 1.00 79.50 383 PRO A C 1
ATOM 2931 O O . PRO A 1 383 ? -4.141 -11.743 -11.997 1.00 79.50 383 PRO A O 1
ATOM 2934 N N . PRO A 1 384 ? -3.204 -11.115 -10.052 1.00 76.69 384 PRO A N 1
ATOM 2935 C CA . PRO A 1 384 ? -3.549 -12.365 -9.406 1.00 76.69 384 PRO A CA 1
ATOM 2936 C C . PRO A 1 384 ? -5.071 -12.541 -9.347 1.00 76.69 384 PRO A C 1
ATOM 2938 O O . PRO A 1 384 ? -5.831 -11.634 -8.989 1.00 76.69 384 PRO A O 1
ATOM 2941 N N . VAL A 1 385 ? -5.529 -13.730 -9.737 1.00 69.19 385 VAL A N 1
ATOM 2942 C CA . VAL A 1 385 ? -6.950 -14.074 -9.733 1.00 69.19 385 VAL A CA 1
ATOM 2943 C C . VAL A 1 385 ? -7.364 -14.332 -8.291 1.00 69.19 385 VAL A C 1
ATOM 2945 O O . VAL A 1 385 ? -6.970 -15.334 -7.702 1.00 69.19 385 VAL A O 1
ATOM 2948 N N . ALA A 1 386 ? -8.180 -13.447 -7.722 1.00 56.75 386 ALA A N 1
ATOM 2949 C CA . ALA A 1 386 ? -8.803 -13.715 -6.435 1.00 56.75 386 ALA A CA 1
ATOM 2950 C C . ALA A 1 386 ? -9.738 -14.926 -6.585 1.00 56.75 386 ALA A C 1
ATOM 2952 O O . ALA A 1 386 ? -10.808 -14.826 -7.194 1.00 56.75 386 ALA A O 1
ATOM 2953 N N . GLU A 1 387 ? -9.350 -16.079 -6.038 1.00 53.94 387 GLU A N 1
ATOM 2954 C CA . GLU A 1 387 ? -10.294 -17.173 -5.836 1.00 53.94 387 GLU A CA 1
ATOM 2955 C C . GLU A 1 387 ? -11.354 -16.673 -4.856 1.00 53.94 387 GLU A C 1
ATOM 2957 O O . GLU A 1 387 ? -11.109 -16.523 -3.661 1.00 53.94 387 GLU A O 1
ATOM 2962 N N . THR A 1 388 ? -12.544 -16.354 -5.370 1.00 48.81 388 THR A N 1
ATOM 2963 C CA . THR A 1 388 ? -13.686 -16.066 -4.505 1.00 48.81 388 THR A CA 1
ATOM 2964 C C . THR A 1 388 ? -13.959 -17.348 -3.724 1.00 48.81 388 THR A C 1
ATOM 2966 O O . THR A 1 388 ? -14.286 -18.358 -4.359 1.00 48.81 388 THR A O 1
ATOM 2969 N N . PRO A 1 389 ? -13.814 -17.368 -2.386 1.00 46.00 389 PRO A N 1
ATOM 2970 C CA . PRO A 1 389 ? -14.166 -18.559 -1.639 1.00 46.00 389 PRO A CA 1
ATOM 2971 C C . PRO A 1 389 ? -15.636 -18.884 -1.934 1.00 46.00 389 PRO A C 1
ATOM 2973 O O . PRO A 1 389 ? -16.449 -17.958 -2.063 1.00 46.00 389 PRO A O 1
ATOM 2976 N N . PRO A 1 390 ? -16.003 -20.172 -2.068 1.00 39.44 390 PRO A N 1
ATOM 2977 C CA . PRO A 1 390 ? -17.406 -20.537 -2.184 1.00 39.44 390 PRO A CA 1
ATOM 2978 C C . PRO A 1 390 ? -18.159 -19.892 -1.014 1.00 39.44 390 PRO A C 1
ATOM 2980 O O . PRO A 1 390 ? -17.595 -19.830 0.088 1.00 39.44 390 PRO A O 1
ATOM 2983 N N . PRO A 1 391 ? -19.385 -19.377 -1.229 1.00 39.69 391 PRO A N 1
ATOM 2984 C CA . PRO A 1 391 ? -20.167 -18.809 -0.141 1.00 39.69 391 PRO A CA 1
ATOM 2985 C C . PRO A 1 391 ? -20.146 -19.808 1.014 1.00 39.69 391 PRO A C 1
ATOM 2987 O O . PRO A 1 391 ? -20.400 -20.999 0.809 1.00 39.69 391 PRO A O 1
ATOM 2990 N N . ALA A 1 392 ? -19.735 -19.335 2.197 1.00 46.53 392 ALA A N 1
ATOM 2991 C CA . ALA A 1 392 ? -19.796 -20.129 3.415 1.00 46.53 392 ALA A CA 1
ATOM 2992 C C . ALA A 1 392 ? -21.197 -20.738 3.462 1.00 46.53 392 ALA A C 1
ATOM 2994 O O . ALA A 1 392 ? -22.165 -20.001 3.287 1.00 46.53 392 ALA A O 1
ATOM 2995 N N . GLY A 1 393 ? -21.246 -22.071 3.539 1.00 40.78 393 GLY A N 1
ATOM 2996 C CA . GLY A 1 393 ? -22.405 -22.870 3.166 1.00 40.78 393 GLY A CA 1
ATOM 2997 C C . GLY A 1 393 ? -23.724 -22.220 3.552 1.00 40.78 393 GLY A C 1
ATOM 2998 O O . GLY A 1 393 ? -23.915 -21.838 4.703 1.00 40.78 393 GLY A O 1
ATOM 2999 N N . GLU A 1 394 ? -24.613 -22.124 2.565 1.00 34.47 394 GLU A N 1
ATOM 3000 C CA . GLU A 1 394 ? -26.045 -22.026 2.796 1.00 34.47 394 GLU A CA 1
ATOM 3001 C C . GLU A 1 394 ? -26.391 -23.050 3.882 1.00 34.47 394 GLU A C 1
ATOM 3003 O O . GLU A 1 394 ? -26.372 -24.263 3.642 1.00 34.47 394 GLU A O 1
ATOM 3008 N N . GLU A 1 395 ? -26.661 -22.577 5.100 1.00 38.62 395 GLU A N 1
ATOM 3009 C CA . GLU A 1 395 ? -27.484 -23.367 5.996 1.00 38.62 395 GLU A CA 1
ATOM 3010 C C . GLU A 1 395 ? -28.760 -23.681 5.209 1.00 38.62 395 GLU A C 1
ATOM 3012 O O . GLU A 1 395 ? -29.314 -22.778 4.567 1.00 38.62 395 GLU A O 1
ATOM 3017 N N . PRO A 1 396 ? -29.187 -24.953 5.146 1.00 35.31 396 PRO A N 1
ATOM 3018 C CA . PRO A 1 396 ? -30.374 -25.302 4.394 1.00 35.31 396 PRO A CA 1
ATOM 3019 C C . PRO A 1 396 ? -31.518 -24.459 4.942 1.00 35.31 396 PRO A C 1
ATOM 3021 O O . PRO A 1 396 ? -31.842 -24.551 6.124 1.00 35.31 396 PRO A O 1
ATOM 3024 N N . ALA A 1 397 ? -32.089 -23.619 4.078 1.00 38.16 397 ALA A N 1
ATOM 3025 C CA . ALA A 1 397 ? -33.268 -22.841 4.392 1.00 38.16 397 ALA A CA 1
ATOM 3026 C C . ALA A 1 397 ? -34.346 -23.800 4.909 1.00 38.16 397 ALA A C 1
ATOM 3028 O O . ALA A 1 397 ? -34.914 -24.590 4.150 1.00 38.16 397 ALA A O 1
ATOM 3029 N N . GLU A 1 398 ? -34.599 -23.758 6.215 1.00 36.31 398 GLU A N 1
ATOM 3030 C CA . GLU A 1 398 ? -35.815 -24.313 6.781 1.00 36.31 398 GLU A CA 1
ATOM 3031 C C . GLU A 1 398 ? -36.961 -23.395 6.343 1.00 36.31 398 GLU A C 1
ATOM 3033 O O . GLU A 1 398 ? -37.247 -22.355 6.937 1.00 36.31 398 GLU A O 1
ATOM 3038 N N . ASP A 1 399 ? -37.581 -23.775 5.226 1.00 36.12 399 ASP A N 1
ATOM 3039 C CA . ASP A 1 399 ? -38.913 -23.337 4.830 1.00 36.12 399 ASP A CA 1
ATOM 3040 C C . ASP A 1 399 ? -39.894 -23.616 5.982 1.00 36.12 399 ASP A C 1
ATOM 3042 O O . ASP A 1 399 ? -40.270 -24.764 6.209 1.00 36.12 399 ASP A O 1
ATOM 3046 N N . ASP A 1 400 ? -40.289 -22.577 6.724 1.00 37.53 400 ASP A N 1
ATOM 3047 C CA . ASP A 1 400 ? -41.691 -22.255 7.050 1.00 37.53 400 ASP A CA 1
ATOM 3048 C C . ASP A 1 400 ? -41.777 -21.180 8.156 1.00 37.53 400 ASP A C 1
ATOM 3050 O O . ASP A 1 400 ? -41.806 -21.492 9.344 1.00 37.53 400 ASP A O 1
ATOM 3054 N N . GLN A 1 401 ? -41.939 -19.903 7.789 1.00 35.38 401 GLN A N 1
ATOM 3055 C CA . GLN A 1 401 ? -43.182 -19.169 8.085 1.00 35.38 401 GLN A CA 1
ATOM 3056 C C . GLN A 1 401 ? -43.168 -17.714 7.597 1.00 35.38 401 GLN A C 1
ATOM 3058 O O . GLN A 1 401 ? -42.323 -16.882 7.905 1.00 35.38 401 GLN A O 1
ATOM 3063 N N . VAL A 1 402 ? -44.225 -17.440 6.846 1.00 40.06 402 VAL A N 1
ATOM 3064 C CA . VAL A 1 402 ? -44.673 -16.184 6.256 1.00 40.06 402 VAL A CA 1
ATOM 3065 C C . VAL A 1 402 ? -45.013 -15.135 7.325 1.00 40.06 402 VAL A C 1
ATOM 3067 O O . VAL A 1 402 ? -45.800 -15.435 8.220 1.00 40.06 402 VAL A O 1
ATOM 3070 N N . SER A 1 403 ? -44.584 -13.875 7.144 1.00 35.53 403 SER A N 1
ATOM 3071 C CA . SER A 1 403 ? -45.426 -12.709 7.483 1.00 35.53 403 SER A CA 1
ATOM 3072 C C . SER A 1 403 ? -44.958 -11.383 6.845 1.00 35.53 403 SER A C 1
ATOM 3074 O O . SER A 1 403 ? -43.898 -10.878 7.183 1.00 35.53 403 SER A O 1
ATOM 3076 N N . GLY A 1 404 ? -45.810 -10.838 5.954 1.00 31.89 404 GLY A N 1
ATOM 3077 C CA . GLY A 1 404 ? -45.998 -9.419 5.554 1.00 31.89 404 GLY A CA 1
ATOM 3078 C C . GLY A 1 404 ? -44.817 -8.669 4.917 1.00 31.89 404 GLY A C 1
ATOM 3079 O O . GLY A 1 404 ? -43.826 -8.409 5.572 1.00 31.89 404 GLY A O 1
ATOM 3080 N N . GLY A 1 405 ? -44.844 -8.252 3.641 1.00 35.78 405 GLY A N 1
ATOM 3081 C CA . GLY A 1 405 ? -45.810 -7.317 3.031 1.00 35.78 405 GLY A CA 1
ATOM 3082 C C . GLY A 1 405 ? -45.457 -5.880 3.456 1.00 35.78 405 GLY A C 1
ATOM 3083 O O . GLY A 1 405 ? -45.607 -5.562 4.625 1.00 35.78 405 GLY A O 1
ATOM 3084 N N . LEU A 1 406 ? -44.901 -5.003 2.610 1.00 40.03 406 LEU A N 1
ATOM 3085 C CA . LEU A 1 406 ? -45.557 -4.182 1.571 1.00 40.03 406 LEU A CA 1
ATOM 3086 C C . LEU A 1 406 ? -44.470 -3.705 0.570 1.00 40.03 406 LEU A C 1
ATOM 3088 O O . LEU A 1 406 ? -43.422 -3.233 0.988 1.00 40.03 406 LEU A O 1
ATOM 3092 N N . ALA A 1 407 ? -44.587 -3.965 -0.741 1.00 40.56 407 ALA A N 1
ATOM 3093 C CA . ALA A 1 407 ? -45.151 -3.050 -1.756 1.00 40.56 407 ALA A CA 1
ATOM 3094 C C . ALA A 1 407 ? -44.570 -1.617 -1.664 1.00 40.56 407 ALA A C 1
ATOM 3096 O O . ALA A 1 407 ? -44.747 -0.950 -0.657 1.00 40.56 407 ALA A O 1
ATOM 3097 N N . SER A 1 408 ? -43.929 -1.017 -2.670 1.00 37.75 408 SER A N 1
ATOM 3098 C CA . SER A 1 408 ? -44.193 -0.986 -4.120 1.00 37.75 408 SER A CA 1
ATOM 3099 C C . SER A 1 408 ? -43.056 -0.162 -4.769 1.00 37.75 408 SER A C 1
ATOM 3101 O O . SER A 1 408 ? -42.583 0.777 -4.144 1.00 37.75 408 SER A O 1
ATOM 3103 N N . GLY A 1 409 ? -42.456 -0.564 -5.897 1.00 31.48 409 GLY A N 1
ATOM 3104 C CA . GLY A 1 409 ? -42.894 -0.243 -7.270 1.00 31.48 409 GLY A CA 1
ATOM 3105 C C . GLY A 1 409 ? -42.175 1.027 -7.772 1.00 31.48 409 GLY A C 1
ATOM 3106 O O . GLY A 1 409 ? -42.099 2.002 -7.049 1.00 31.48 409 GLY A O 1
ATOM 3107 N N . GLY A 1 410 ? -41.603 1.152 -8.965 1.00 32.91 410 GLY A N 1
ATOM 3108 C CA . GLY A 1 410 ? -41.503 0.316 -10.149 1.00 32.91 410 GLY A CA 1
ATOM 3109 C C . GLY A 1 410 ? -40.966 1.194 -11.296 1.00 32.91 410 GLY A C 1
ATOM 3110 O O . GLY A 1 410 ? -41.361 2.346 -11.416 1.00 32.91 410 GLY A O 1
ATOM 3111 N N . THR A 1 411 ? -40.079 0.618 -12.115 1.00 35.22 411 THR A N 1
ATOM 3112 C CA . THR A 1 411 ? -39.895 0.811 -13.575 1.00 35.22 411 THR A CA 1
ATOM 3113 C C . THR A 1 411 ? -39.792 2.217 -14.200 1.00 35.22 411 THR A C 1
ATOM 3115 O O . THR A 1 411 ? -40.753 2.979 -14.176 1.00 35.22 411 THR A O 1
ATOM 3118 N N . GLY A 1 412 ? -38.744 2.437 -15.015 1.00 31.25 412 GLY A N 1
ATOM 3119 C CA . GLY A 1 412 ? -38.889 3.224 -16.254 1.00 31.25 412 GLY A CA 1
ATOM 3120 C C . GLY A 1 412 ? -37.661 3.975 -16.788 1.00 31.25 412 GLY A C 1
ATOM 3121 O O . GLY A 1 412 ? -37.422 5.109 -16.409 1.00 31.25 412 GLY A O 1
ATOM 3122 N N . SER A 1 413 ? -36.955 3.332 -17.721 1.00 35.91 413 SER A N 1
ATOM 3123 C CA . SER A 1 413 ? -36.219 3.832 -18.903 1.00 35.91 413 SER A CA 1
ATOM 3124 C C . SER A 1 413 ? -35.795 5.312 -19.067 1.00 35.91 413 SER A C 1
ATOM 3126 O O . SER A 1 413 ? -36.623 6.206 -19.166 1.00 35.91 413 SER A O 1
ATOM 3128 N N . ALA A 1 414 ? -34.487 5.468 -19.335 1.00 33.88 414 ALA A N 1
ATOM 3129 C CA . ALA A 1 414 ? -33.812 6.307 -20.346 1.00 33.88 414 ALA A CA 1
ATOM 3130 C C . ALA A 1 414 ? -34.233 7.780 -20.566 1.00 33.88 414 ALA A C 1
ATOM 3132 O O . ALA A 1 414 ? -35.292 8.042 -21.125 1.00 33.88 414 ALA A O 1
ATOM 3133 N N . ALA A 1 415 ? -33.297 8.715 -20.328 1.00 30.86 415 ALA A N 1
ATOM 3134 C CA . ALA A 1 415 ? -32.777 9.681 -21.318 1.00 30.86 415 ALA A CA 1
ATOM 3135 C C . ALA A 1 415 ? -31.910 10.779 -20.658 1.00 30.86 415 ALA A C 1
ATOM 3137 O O . ALA A 1 415 ? -32.303 11.395 -19.675 1.00 30.86 415 ALA A O 1
ATOM 3138 N N . THR A 1 416 ? -30.743 11.016 -21.265 1.00 34.19 416 THR A N 1
ATOM 3139 C CA . THR A 1 416 ? -29.983 12.278 -21.404 1.00 34.19 416 THR A CA 1
ATOM 3140 C C . THR A 1 416 ? -30.487 13.542 -20.688 1.00 34.19 416 THR A C 1
ATOM 3142 O O . THR A 1 416 ? -31.591 14.009 -20.965 1.00 34.19 416 THR A O 1
ATOM 3145 N N . GLY A 1 417 ? -29.596 14.228 -19.962 1.00 27.50 417 GLY A N 1
ATOM 3146 C CA . GLY A 1 417 ? -29.785 15.644 -19.633 1.00 27.50 417 GLY A CA 1
ATOM 3147 C C . GLY A 1 417 ? -28.783 16.210 -18.629 1.00 27.50 417 GLY A C 1
ATOM 3148 O O . GLY A 1 417 ? -28.761 15.807 -17.477 1.00 27.50 417 GLY A O 1
ATOM 3149 N N . SER A 1 418 ? -27.976 17.162 -19.093 1.00 30.02 418 SER A N 1
ATOM 3150 C CA . SER A 1 418 ? -27.012 17.981 -18.353 1.00 30.02 418 SER A CA 1
ATOM 3151 C C . SER A 1 418 ? -27.611 18.824 -17.211 1.00 30.02 418 SER A C 1
ATOM 3153 O O . SER A 1 418 ? -28.753 19.269 -17.295 1.00 30.02 418 SER A O 1
ATOM 3155 N N . GLY A 1 419 ? -26.762 19.163 -16.231 1.00 26.19 419 GLY A N 1
ATOM 3156 C CA . GLY A 1 419 ? -26.993 20.148 -15.158 1.00 26.19 419 GLY A CA 1
ATOM 3157 C C . GLY A 1 419 ? -26.752 19.498 -13.792 1.00 26.19 419 GLY A C 1
ATOM 3158 O O . GLY A 1 419 ? -27.391 18.510 -13.479 1.00 26.19 419 GLY A O 1
ATOM 3159 N N . GLY A 1 420 ? -25.791 19.900 -12.963 1.00 27.61 420 GLY A N 1
ATOM 3160 C CA . GLY A 1 420 ? -25.457 21.265 -12.565 1.00 27.61 420 GLY A CA 1
ATOM 3161 C C . GLY A 1 420 ? -25.972 21.482 -11.135 1.00 27.61 420 GLY A C 1
ATOM 3162 O O . GLY A 1 420 ? -27.158 21.722 -10.952 1.00 27.61 420 GLY A O 1
ATOM 3163 N N . GLY A 1 421 ? -25.084 21.384 -10.141 1.00 26.47 421 GLY A N 1
ATOM 3164 C CA . GLY A 1 421 ? -25.366 21.624 -8.715 1.00 26.47 421 GLY A CA 1
ATOM 3165 C C . GLY A 1 421 ? -24.346 20.873 -7.853 1.00 26.47 421 GLY A C 1
ATOM 3166 O O . GLY A 1 421 ? -24.407 19.657 -7.770 1.00 26.47 421 GLY A O 1
ATOM 3167 N N . ALA A 1 422 ? -23.240 21.482 -7.421 1.00 29.95 422 ALA A N 1
ATOM 3168 C CA . ALA A 1 422 ? -23.133 22.420 -6.298 1.00 29.95 422 ALA A CA 1
ATOM 3169 C C . ALA A 1 422 ? -23.626 21.804 -4.976 1.00 29.95 422 ALA A C 1
ATOM 3171 O O . ALA A 1 422 ? -24.782 21.978 -4.598 1.00 29.95 422 ALA A O 1
ATOM 3172 N N . PHE A 1 423 ? -22.715 21.133 -4.266 1.00 32.28 423 PHE A N 1
ATOM 3173 C CA . PHE A 1 423 ? -22.847 20.860 -2.836 1.00 32.28 423 PHE A CA 1
ATOM 3174 C C . PHE A 1 423 ? -21.997 21.866 -2.040 1.00 32.28 423 PHE A C 1
ATOM 3176 O O . PHE A 1 423 ? -20.894 22.210 -2.476 1.00 32.28 423 PHE A O 1
ATOM 3183 N N . PRO A 1 424 ? -22.513 22.390 -0.916 1.00 38.69 424 PRO A N 1
ATOM 3184 C CA . PRO A 1 424 ? -21.837 23.407 -0.124 1.00 38.69 424 PRO A CA 1
ATOM 3185 C C . PRO A 1 424 ? -20.703 22.812 0.718 1.00 38.69 424 PRO A C 1
ATOM 3187 O O . PRO A 1 424 ? -20.898 21.861 1.469 1.00 38.69 424 PRO A O 1
ATOM 3190 N N . ALA A 1 425 ? -19.531 23.440 0.620 1.00 32.84 425 ALA A N 1
ATOM 3191 C CA . ALA A 1 425 ? -18.425 23.269 1.549 1.00 32.84 425 ALA A CA 1
ATOM 3192 C C . ALA A 1 425 ? -18.782 23.904 2.902 1.00 32.84 425 ALA A C 1
ATOM 3194 O O . ALA A 1 425 ? -19.097 25.097 2.975 1.00 32.84 425 ALA A O 1
ATOM 3195 N N . SER A 1 426 ? -18.709 23.112 3.968 1.00 33.78 426 SER A N 1
ATOM 3196 C CA . SER A 1 426 ? -18.867 23.585 5.340 1.00 33.78 426 SER A CA 1
ATOM 3197 C C . SER A 1 426 ? -17.510 23.916 5.959 1.00 33.78 426 SER A C 1
ATOM 3199 O O . SER A 1 426 ? -16.662 23.053 6.132 1.00 33.78 426 SER A O 1
ATOM 3201 N N . ALA A 1 427 ? -17.391 25.200 6.295 1.00 31.16 427 ALA A N 1
ATOM 3202 C CA . ALA A 1 427 ? -16.715 25.803 7.444 1.00 31.16 427 ALA A CA 1
ATOM 3203 C C . ALA A 1 427 ? -15.214 25.544 7.687 1.00 31.16 427 ALA A C 1
ATOM 3205 O O . ALA A 1 427 ? -14.774 24.531 8.217 1.00 31.16 427 ALA A O 1
ATOM 3206 N N . ALA A 1 428 ? -14.468 26.618 7.427 1.00 28.95 428 ALA A N 1
ATOM 3207 C CA . ALA A 1 428 ? -13.117 26.889 7.880 1.00 28.95 428 ALA A CA 1
ATOM 3208 C C . ALA A 1 428 ? -12.989 26.914 9.415 1.00 28.95 428 ALA A C 1
ATOM 3210 O O . ALA A 1 428 ? -13.724 27.632 10.098 1.00 28.95 428 ALA A O 1
ATOM 3211 N N . ALA A 1 429 ? -11.969 26.228 9.932 1.00 31.52 429 ALA A N 1
ATOM 3212 C CA . ALA A 1 429 ? -11.409 26.486 11.249 1.00 31.52 429 ALA A CA 1
ATOM 3213 C C . ALA A 1 429 ? -10.339 27.585 11.143 1.00 31.52 429 ALA A C 1
ATOM 3215 O O . ALA A 1 429 ? -9.317 27.454 10.472 1.00 31.52 429 ALA A O 1
ATOM 3216 N N . THR A 1 430 ? -10.605 28.701 11.810 1.00 30.83 430 THR A N 1
ATOM 3217 C CA . THR A 1 430 ? -9.674 29.795 12.097 1.00 30.83 430 THR A CA 1
ATOM 3218 C C . THR A 1 430 ? -8.499 29.315 12.953 1.00 30.83 430 THR A C 1
ATOM 3220 O O . THR A 1 430 ? -8.693 28.998 14.124 1.00 30.83 430 THR A O 1
ATOM 3223 N N . ALA A 1 431 ? -7.279 29.360 12.412 1.00 30.42 431 ALA A N 1
ATOM 3224 C CA . ALA A 1 431 ? -6.042 29.304 13.190 1.00 30.42 431 ALA A CA 1
ATOM 3225 C C . ALA A 1 431 ? -5.392 30.698 13.235 1.00 30.42 431 ALA A C 1
ATOM 3227 O O . ALA A 1 431 ? -5.097 31.308 12.206 1.00 30.42 431 ALA A O 1
ATOM 3228 N N . ALA A 1 432 ? -5.213 31.215 14.450 1.00 31.91 432 ALA A N 1
ATOM 3229 C CA . ALA A 1 432 ? -4.472 32.438 14.733 1.00 31.91 432 ALA A CA 1
ATOM 3230 C C . ALA A 1 432 ? -2.948 32.193 14.640 1.00 31.91 432 ALA A C 1
ATOM 3232 O O . ALA A 1 432 ? -2.493 31.082 14.914 1.00 31.91 432 ALA A O 1
ATOM 3233 N N . PRO A 1 433 ? -2.138 33.210 14.288 1.00 32.38 433 PRO A N 1
ATOM 3234 C CA . PRO A 1 433 ? -0.708 33.040 14.060 1.00 32.38 433 PRO A CA 1
ATOM 3235 C C . PRO A 1 433 ? 0.091 33.096 15.369 1.00 32.38 433 PRO A C 1
ATOM 3237 O O . PRO A 1 433 ? 0.075 34.108 16.071 1.00 32.38 433 PRO A O 1
ATOM 3240 N N . SER A 1 434 ? 0.867 32.052 15.662 1.00 32.47 434 SER A N 1
ATOM 3241 C CA . SER A 1 434 ? 1.967 32.120 16.628 1.00 32.47 434 SER A CA 1
ATOM 3242 C C . SER A 1 434 ? 3.296 32.245 15.888 1.00 32.47 434 SER A C 1
ATOM 3244 O O . SER A 1 434 ? 3.746 31.328 15.204 1.00 32.47 434 SER A O 1
ATOM 3246 N N . ALA A 1 435 ? 3.910 33.416 16.034 1.00 31.80 435 ALA A N 1
ATOM 3247 C CA . ALA A 1 435 ? 5.265 33.720 15.611 1.00 31.80 435 ALA A CA 1
ATOM 3248 C C . ALA A 1 435 ? 6.290 32.838 16.348 1.00 31.80 435 ALA A C 1
ATOM 3250 O O . ALA A 1 435 ? 6.228 32.700 17.568 1.00 31.80 435 ALA A O 1
ATOM 3251 N N . GLY A 1 436 ? 7.268 32.302 15.615 1.00 28.19 436 GLY A N 1
ATOM 3252 C CA . GLY A 1 436 ? 8.379 31.528 16.167 1.00 28.19 436 GLY A CA 1
ATOM 3253 C C . GLY A 1 436 ? 9.592 31.581 15.243 1.00 28.19 436 GLY A C 1
ATOM 3254 O O . GLY A 1 436 ? 9.540 31.114 14.115 1.00 28.19 436 GLY A O 1
ATOM 3255 N N . ALA A 1 437 ? 10.647 32.231 15.725 1.00 30.78 437 ALA A N 1
ATOM 3256 C CA . ALA A 1 437 ? 11.885 32.612 15.054 1.00 30.78 437 ALA A CA 1
ATOM 3257 C C . ALA A 1 437 ? 12.587 31.525 14.212 1.00 30.78 437 ALA A C 1
ATOM 3259 O O . ALA A 1 437 ? 12.921 30.450 14.704 1.00 30.78 437 ALA A O 1
ATOM 3260 N N . ALA A 1 438 ? 12.948 31.891 12.978 1.00 29.75 438 ALA A N 1
ATOM 3261 C CA . ALA A 1 438 ? 13.975 31.215 12.196 1.00 29.75 438 ALA A CA 1
ATOM 3262 C C . ALA A 1 438 ? 15.358 31.763 12.586 1.00 29.75 438 ALA A C 1
ATOM 3264 O O . ALA A 1 438 ? 15.656 32.942 12.380 1.00 29.75 438 ALA A O 1
ATOM 3265 N N . THR A 1 439 ? 16.207 30.899 13.140 1.00 29.59 439 THR A N 1
ATOM 3266 C CA . THR A 1 439 ? 17.629 31.182 13.372 1.00 29.59 439 THR A CA 1
ATOM 3267 C C . THR A 1 439 ? 18.420 30.576 12.219 1.00 29.59 439 THR A C 1
ATOM 3269 O O . THR A 1 439 ? 18.528 29.359 12.105 1.00 29.59 439 THR A O 1
ATOM 3272 N N . ALA A 1 440 ? 18.945 31.429 11.343 1.00 31.05 440 ALA A N 1
ATOM 3273 C CA . ALA A 1 440 ? 19.837 31.038 10.262 1.00 31.05 440 ALA A CA 1
ATOM 3274 C C . ALA A 1 440 ? 21.245 30.764 10.817 1.00 31.05 440 ALA A C 1
ATOM 3276 O O . ALA A 1 440 ? 21.918 31.681 11.289 1.00 31.05 440 ALA A O 1
ATOM 3277 N N . ALA A 1 441 ? 21.698 29.514 10.735 1.00 32.12 441 ALA A N 1
ATOM 3278 C CA . ALA A 1 441 ? 23.094 29.139 10.925 1.00 32.12 441 ALA A CA 1
ATOM 3279 C C . ALA A 1 441 ? 23.710 28.853 9.549 1.00 32.12 441 ALA A C 1
ATOM 3281 O O . ALA A 1 441 ? 23.530 27.782 8.977 1.00 32.12 441 ALA A O 1
ATOM 3282 N N . GLY A 1 442 ? 24.412 29.847 9.002 1.00 29.58 442 GLY A N 1
ATOM 3283 C CA . GLY A 1 442 ? 25.249 29.677 7.820 1.00 29.58 442 GLY A CA 1
ATOM 3284 C C . GLY A 1 442 ? 26.527 28.928 8.185 1.00 29.58 442 GLY A C 1
ATOM 3285 O O . GLY A 1 442 ? 27.266 29.356 9.071 1.00 29.58 442 GLY A O 1
ATOM 3286 N N . THR A 1 443 ? 26.796 27.826 7.489 1.00 31.20 443 THR A N 1
ATOM 3287 C CA . THR A 1 443 ? 28.101 27.161 7.492 1.00 31.20 443 THR A CA 1
ATOM 3288 C C . THR A 1 443 ? 28.756 27.294 6.125 1.00 31.20 443 THR A C 1
ATOM 3290 O O . THR A 1 443 ? 28.159 27.112 5.070 1.00 31.20 443 THR A O 1
ATOM 3293 N N . THR A 1 444 ? 30.013 27.698 6.202 1.00 29.14 444 THR A N 1
ATOM 3294 C CA . THR A 1 444 ? 30.980 27.981 5.152 1.00 29.14 444 THR A CA 1
ATOM 3295 C C . THR A 1 444 ? 31.659 26.712 4.637 1.00 29.14 444 THR A C 1
ATOM 3297 O O . THR A 1 444 ? 32.171 25.947 5.447 1.00 29.14 444 THR A O 1
ATOM 3300 N N . LEU A 1 445 ? 31.793 26.580 3.317 1.00 31.30 445 LEU A N 1
ATOM 3301 C CA . LEU A 1 445 ? 32.862 25.880 2.582 1.00 31.30 445 LEU A CA 1
ATOM 3302 C C . LEU A 1 445 ? 32.794 26.454 1.152 1.00 31.30 445 LEU A C 1
ATOM 3304 O O . LEU A 1 445 ? 31.720 26.503 0.573 1.00 31.30 445 LEU A O 1
ATOM 3308 N N . GLY A 1 446 ? 33.818 27.032 0.531 1.00 27.88 446 GLY A N 1
ATOM 3309 C CA . GLY A 1 446 ? 35.246 26.763 0.620 1.00 27.88 446 GLY A CA 1
ATOM 3310 C C . GLY A 1 446 ? 35.711 26.291 -0.760 1.00 27.88 446 GLY A C 1
ATOM 3311 O O . GLY A 1 446 ? 36.009 25.116 -0.917 1.00 27.88 446 GLY A O 1
ATOM 3312 N N . ALA A 1 447 ? 35.723 27.179 -1.763 1.00 30.67 447 ALA A N 1
ATOM 3313 C CA . ALA A 1 447 ? 36.268 26.888 -3.091 1.00 30.67 447 ALA A CA 1
ATOM 3314 C C . ALA A 1 447 ? 37.645 27.549 -3.239 1.00 30.67 447 ALA A C 1
ATOM 3316 O O . ALA A 1 447 ? 37.792 28.760 -3.059 1.00 30.67 447 ALA A O 1
ATOM 3317 N N . ALA A 1 448 ? 38.650 26.736 -3.553 1.00 32.38 448 ALA A N 1
ATOM 3318 C CA . ALA A 1 448 ? 40.010 27.160 -3.840 1.00 32.38 448 ALA A CA 1
ATOM 3319 C C . ALA A 1 448 ? 40.462 26.586 -5.189 1.00 32.38 448 ALA A C 1
ATOM 3321 O O . ALA A 1 448 ? 40.186 25.428 -5.489 1.00 32.38 448 ALA A O 1
ATOM 3322 N N . THR A 1 449 ? 41.264 27.399 -5.893 1.00 33.75 449 THR A N 1
ATOM 3323 C CA . THR A 1 449 ? 42.185 27.092 -7.013 1.00 33.75 449 THR A CA 1
ATOM 3324 C C . THR A 1 449 ? 41.563 26.852 -8.397 1.00 33.75 449 THR A C 1
ATOM 3326 O O . THR A 1 449 ? 40.525 26.226 -8.498 1.00 33.75 449 THR A O 1
ATOM 3329 N N . ALA A 1 450 ? 42.145 27.274 -9.527 1.00 31.27 450 ALA A N 1
ATOM 3330 C CA . ALA A 1 450 ? 43.285 28.140 -9.855 1.00 31.27 450 ALA A CA 1
ATOM 3331 C C . ALA A 1 450 ? 43.348 28.309 -11.397 1.00 31.27 450 ALA A C 1
ATOM 3333 O O . ALA A 1 450 ? 42.833 27.463 -12.118 1.00 31.27 450 ALA A O 1
ATOM 3334 N N . ALA A 1 451 ? 44.116 29.313 -11.840 1.00 31.95 451 ALA A N 1
ATOM 3335 C CA . ALA A 1 451 ? 44.870 29.381 -13.103 1.00 31.95 451 ALA A CA 1
ATOM 3336 C C . ALA A 1 451 ? 44.120 29.640 -14.430 1.00 31.95 451 ALA A C 1
ATOM 3338 O O . ALA A 1 451 ? 43.230 28.899 -14.832 1.00 31.95 451 ALA A O 1
ATOM 3339 N N . GLY A 1 452 ? 44.598 30.673 -15.136 1.00 34.91 452 GLY A N 1
ATOM 3340 C CA . GLY A 1 452 ? 44.202 31.086 -16.484 1.00 34.91 452 GLY A CA 1
ATOM 3341 C C . GLY A 1 452 ? 44.307 32.589 -16.647 1.00 34.91 452 GLY A C 1
ATOM 3342 O O . GLY A 1 452 ? 43.241 33.230 -16.578 1.00 34.91 452 GLY A O 1
#

Secondary structure (DSSP, 8-state):
-----------S----PPPPPTT--PPPPTTPPPPP---PPP----PPPPSSTT----SS-TTHHHHHHHHH---STTGGGT-EEPP-SSPBPPHHHHHHHHHHHS-TTGGGG-HHHHHHHIIIIIIHHHTTHHHHHHHHHHHHHTT--SHHHHHHHHHHHHHHHHHHHHHHHHHHHHHHHHHHHHHHHHHTTGGGTEE--PPPEEEEES-TTT-SEEEEE-TTB-SSPEEE-GGGHHHHHHHTTS-THHHHHHHHHHHHHHHHHHHHHHSHHHHHHHT--TTT---HHHHHHHHHHHHHHHHHHHHHHHHHHHHHHHHHHHHHHHHHHHHHHHHHHHH-PPPP-PPPPTTS-GGGT-PPPPP-PPPPPSS---B-SPPBSSPP----PPPS------------------------------PPPP--------------------------

pLDDT: mean 74.28, std 23.76, range [26.19, 96.62]

Organism: NCBI:txid2656774